Protein AF-A0A918F9S7-F1 (afdb_monomer)

pLDDT: mean 71.69, std 27.49, range [27.42, 98.56]

Structure (mmCIF, N/CA/C/O backbone):
data_AF-A0A918F9S7-F1
#
_entry.id   AF-A0A918F9S7-F1
#
loop_
_atom_site.group_PDB
_atom_site.id
_atom_site.type_symbol
_atom_site.label_atom_id
_atom_site.label_alt_id
_atom_site.label_comp_id
_atom_site.label_asym_id
_atom_site.label_entity_id
_atom_site.label_seq_id
_atom_site.pdbx_PDB_ins_code
_atom_site.Cartn_x
_atom_site.Cartn_y
_atom_site.Cartn_z
_atom_site.occupancy
_atom_site.B_iso_or_equiv
_atom_site.auth_seq_id
_atom_site.auth_comp_id
_atom_site.auth_asym_id
_atom_site.auth_atom_id
_atom_site.pdbx_PDB_model_num
ATOM 1 N N . MET A 1 1 ? -53.549 -1.165 -65.042 1.00 34.22 1 MET A N 1
ATOM 2 C CA . MET A 1 1 ? -53.007 -1.848 -63.846 1.00 34.22 1 MET A CA 1
ATOM 3 C C . MET A 1 1 ? -53.160 -0.877 -62.696 1.00 34.22 1 MET A C 1
ATOM 5 O O . MET A 1 1 ? -52.632 0.219 -62.792 1.00 34.22 1 MET A O 1
ATOM 9 N N . ILE A 1 2 ? -54.063 -1.187 -61.768 1.00 33.41 2 ILE A N 1
ATOM 10 C CA . ILE A 1 2 ? -54.880 -0.185 -61.070 1.00 33.41 2 ILE A CA 1
ATOM 11 C C . ILE A 1 2 ? -54.232 0.262 -59.752 1.00 33.41 2 ILE A C 1
ATOM 13 O O . ILE A 1 2 ? -53.939 -0.548 -58.878 1.00 33.41 2 ILE A O 1
ATOM 17 N N . THR A 1 3 ? -54.044 1.575 -59.672 1.00 50.97 3 THR A N 1
ATOM 18 C CA . THR A 1 3 ? -53.663 2.449 -58.556 1.00 50.97 3 THR A CA 1
ATOM 19 C C . THR A 1 3 ? -54.900 2.878 -57.751 1.00 50.97 3 THR A C 1
ATOM 21 O O . THR A 1 3 ? -55.947 3.059 -58.363 1.00 50.97 3 THR A O 1
ATOM 24 N N . ALA A 1 4 ? -54.775 3.135 -56.441 1.00 40.09 4 ALA A N 1
ATOM 25 C CA . ALA A 1 4 ? -55.581 4.088 -55.633 1.00 40.09 4 ALA A CA 1
ATOM 26 C C . ALA A 1 4 ? -55.118 3.963 -54.159 1.00 40.09 4 ALA A C 1
ATOM 28 O O . ALA A 1 4 ? -55.023 2.842 -53.677 1.00 40.09 4 ALA A O 1
ATOM 29 N N . HIS A 1 5 ? -54.665 4.955 -53.385 1.00 42.25 5 HIS A N 1
ATOM 30 C CA . HIS A 1 5 ? -54.977 6.380 -53.199 1.00 42.25 5 HIS A CA 1
ATOM 31 C C . HIS A 1 5 ? -56.299 6.674 -52.464 1.00 42.25 5 HIS A C 1
ATOM 33 O O . HIS A 1 5 ? -57.353 6.180 -52.851 1.00 42.25 5 HIS A O 1
ATOM 39 N N . SER A 1 6 ? -56.169 7.578 -51.481 1.00 41.59 6 SER A N 1
ATOM 40 C CA . SER A 1 6 ? -57.164 8.545 -50.984 1.00 41.59 6 SER A CA 1
ATOM 41 C C . SER A 1 6 ? -57.953 8.221 -49.706 1.00 41.59 6 SER A C 1
ATOM 43 O O . SER A 1 6 ? -58.528 7.150 -49.550 1.00 41.59 6 SER A O 1
ATOM 45 N N . GLY A 1 7 ? -57.969 9.221 -48.805 1.00 36.16 7 GLY A N 1
ATOM 46 C CA . GLY A 1 7 ? -58.921 9.378 -47.692 1.00 36.16 7 GLY A CA 1
ATOM 47 C C . GLY A 1 7 ? -60.347 9.678 -48.180 1.00 36.16 7 GLY A C 1
ATOM 48 O O . GLY A 1 7 ? -60.606 9.513 -49.375 1.00 36.16 7 GLY A O 1
ATOM 49 N N . PRO A 1 8 ? -61.273 10.120 -47.302 1.00 59.41 8 PRO A N 1
ATOM 50 C CA . PRO A 1 8 ? -61.505 11.573 -47.172 1.00 59.41 8 PRO A CA 1
ATOM 51 C C . PRO A 1 8 ? -62.131 12.065 -45.831 1.00 59.41 8 PRO A C 1
ATOM 53 O O . PRO A 1 8 ? -62.398 11.285 -44.923 1.00 59.41 8 PRO A O 1
ATOM 56 N N . GLU A 1 9 ? -62.374 13.390 -45.806 1.00 37.44 9 GLU A N 1
ATOM 57 C CA . GLU A 1 9 ? -63.531 14.124 -45.221 1.00 37.44 9 GLU A CA 1
ATOM 58 C C . GLU A 1 9 ? -63.690 14.202 -43.692 1.00 37.44 9 GLU A C 1
ATOM 60 O O . GLU A 1 9 ? -63.894 13.211 -43.006 1.00 37.44 9 GLU A O 1
ATOM 65 N N . GLN A 1 10 ? -63.483 15.369 -43.061 1.00 43.34 10 GLN A N 1
ATOM 66 C CA . GLN A 1 10 ? -64.349 16.573 -43.000 1.00 43.34 10 GLN A CA 1
ATOM 67 C C . GLN A 1 10 ? -65.775 16.334 -42.475 1.00 43.34 10 GLN A C 1
ATOM 69 O O . GLN A 1 10 ? -66.580 15.703 -43.145 1.00 43.34 10 GLN A O 1
ATOM 74 N N . ALA A 1 11 ? -66.121 17.006 -41.366 1.00 39.03 11 ALA A N 1
ATOM 75 C CA . ALA A 1 11 ? -67.424 17.658 -41.203 1.00 39.03 11 ALA A CA 1
ATOM 76 C C . ALA A 1 11 ? -67.414 18.718 -40.079 1.00 39.03 11 ALA A C 1
ATOM 78 O O . ALA A 1 11 ? -67.143 18.416 -38.922 1.00 39.03 11 ALA A O 1
ATOM 79 N N . ASN A 1 12 ? -67.795 19.933 -40.482 1.00 42.06 12 ASN A N 1
ATOM 80 C CA . ASN A 1 12 ? -68.585 20.953 -39.783 1.00 42.06 12 ASN A CA 1
ATOM 81 C C . ASN A 1 12 ? -68.116 21.600 -38.471 1.00 42.06 12 ASN A C 1
ATOM 83 O O . ASN A 1 12 ? -68.120 21.015 -37.393 1.00 42.06 12 ASN A O 1
ATOM 87 N N . GLY A 1 13 ? -67.913 22.919 -38.572 1.00 37.31 13 GLY A N 1
ATOM 88 C CA . GLY A 1 13 ? -68.094 23.854 -37.467 1.00 37.31 13 GLY A CA 1
ATOM 89 C C . GLY A 1 13 ? -69.548 24.312 -37.303 1.00 37.31 13 GLY A C 1
ATOM 90 O O . GLY A 1 13 ? -70.385 24.053 -38.164 1.00 37.31 13 GLY A O 1
ATOM 91 N N . THR A 1 14 ? -69.823 25.008 -36.195 1.00 37.34 14 THR A N 1
ATOM 92 C CA . THR A 1 14 ? -70.600 26.266 -36.045 1.00 37.34 14 THR A CA 1
ATOM 93 C C . THR A 1 14 ? -71.104 26.429 -34.601 1.00 37.34 14 THR A C 1
ATOM 95 O O . THR A 1 14 ? -71.522 25.462 -33.974 1.00 37.34 14 THR A O 1
ATOM 98 N N . GLY A 1 15 ? -71.075 27.672 -34.096 1.00 35.06 15 GLY A N 1
ATOM 99 C CA . GLY A 1 15 ? -71.672 28.120 -32.824 1.00 35.06 15 GLY A CA 1
ATOM 100 C C . GLY A 1 15 ? -70.658 28.870 -31.936 1.00 35.06 15 GLY A C 1
ATOM 101 O O . GLY A 1 15 ? -69.858 28.210 -31.289 1.00 35.06 15 GLY A O 1
ATOM 102 N N . THR A 1 16 ? -70.496 30.208 -31.931 1.00 35.94 16 THR A N 1
ATOM 103 C CA . THR A 1 16 ? -71.470 31.286 -31.592 1.00 35.94 16 THR A CA 1
ATOM 104 C C . THR A 1 16 ? -71.997 31.025 -30.162 1.00 35.94 16 THR A C 1
ATOM 106 O O . THR A 1 16 ? -72.649 30.013 -29.976 1.00 35.94 16 THR A O 1
ATOM 109 N N . THR A 1 17 ? -71.813 31.795 -29.075 1.00 36.91 17 THR A N 1
ATOM 110 C CA . THR A 1 17 ? -71.556 33.229 -28.856 1.00 36.91 17 THR A CA 1
ATOM 111 C C . THR A 1 17 ? -71.579 33.516 -27.332 1.00 36.91 17 THR A C 1
ATOM 113 O O . THR A 1 17 ? -72.338 32.873 -26.622 1.00 36.91 17 THR A O 1
ATOM 116 N N . ILE A 1 18 ? -70.804 34.518 -26.878 1.00 37.44 18 ILE A N 1
ATOM 117 C CA . ILE A 1 18 ? -70.950 35.367 -25.659 1.00 37.44 18 ILE A CA 1
ATOM 118 C C . ILE A 1 18 ? -70.954 34.709 -24.261 1.00 37.44 18 ILE A C 1
ATOM 120 O O . ILE A 1 18 ? -71.817 33.917 -23.911 1.00 37.44 18 ILE A O 1
ATOM 124 N N . GLY A 1 19 ? -70.083 35.221 -23.380 1.00 32.53 19 GLY A N 1
ATOM 125 C CA . GLY A 1 19 ? -70.219 35.051 -21.929 1.00 32.53 19 GLY A CA 1
ATOM 126 C C . GLY A 1 19 ? -69.068 35.665 -21.137 1.00 32.53 19 GLY A C 1
ATOM 127 O O . GLY A 1 19 ? -68.056 35.023 -20.894 1.00 32.53 19 GLY A O 1
ATOM 128 N N . ARG A 1 20 ? -69.218 36.937 -20.773 1.00 33.91 20 ARG A N 1
ATOM 129 C CA . ARG A 1 20 ? -68.276 37.767 -20.015 1.00 33.91 20 ARG A CA 1
ATOM 130 C C . ARG A 1 20 ? -68.227 37.348 -18.534 1.00 33.91 20 ARG A C 1
ATOM 132 O O . ARG A 1 20 ? -69.272 37.249 -17.912 1.00 33.91 20 ARG A O 1
ATOM 139 N N . ALA A 1 21 ? -66.996 37.175 -18.044 1.00 39.12 21 ALA A N 1
ATOM 140 C CA . ALA A 1 21 ? -66.461 37.374 -16.689 1.00 39.12 21 ALA A CA 1
ATOM 141 C C . ALA A 1 21 ? -67.342 37.061 -15.460 1.00 39.12 21 ALA A C 1
ATOM 143 O O . ALA A 1 21 ? -68.231 37.840 -15.145 1.00 39.12 21 ALA A O 1
ATOM 144 N N . ASP A 1 22 ? -66.940 36.048 -14.677 1.00 35.94 22 ASP A N 1
ATOM 145 C CA . ASP A 1 22 ? -66.701 36.217 -13.234 1.00 35.94 22 ASP A CA 1
ATOM 146 C C . ASP A 1 22 ? -65.911 35.040 -12.606 1.00 35.94 22 ASP A C 1
ATOM 148 O O . ASP A 1 22 ? -66.205 33.873 -12.845 1.00 35.94 22 ASP A O 1
ATOM 152 N N . SER A 1 23 ? -64.915 35.384 -11.780 1.00 41.75 23 SER A N 1
ATOM 153 C CA . SER A 1 23 ? -64.359 34.628 -10.636 1.00 41.75 23 SER A CA 1
ATOM 154 C C . SER A 1 23 ? -63.836 33.171 -10.772 1.00 41.75 23 SER A C 1
ATOM 156 O O . SER A 1 23 ? -64.548 32.202 -10.534 1.00 41.75 23 SER A O 1
ATOM 158 N N . LEU A 1 24 ? -62.506 33.033 -10.900 1.00 39.19 24 LEU A N 1
ATOM 159 C CA . LEU A 1 24 ? -61.664 31.917 -10.402 1.00 39.19 24 LEU A CA 1
ATOM 160 C C . LEU A 1 24 ? -60.412 32.588 -9.800 1.00 39.19 24 LEU A C 1
ATOM 162 O O . LEU A 1 24 ? -59.637 33.186 -10.534 1.00 39.19 24 LEU A O 1
ATOM 166 N N . LYS A 1 25 ? -60.206 32.755 -8.489 1.00 38.94 25 LYS A N 1
ATOM 167 C CA . LYS A 1 25 ? -60.097 31.800 -7.372 1.00 38.94 25 LYS A CA 1
ATOM 168 C C . LYS A 1 25 ? -59.175 30.602 -7.651 1.00 38.94 25 LYS A C 1
ATOM 170 O O . LYS A 1 25 ? -59.638 29.500 -7.893 1.00 38.94 25 LYS A O 1
ATOM 175 N N . GLY A 1 26 ? -57.872 30.859 -7.497 1.00 37.59 26 GLY A N 1
ATOM 176 C CA . GLY A 1 26 ? -56.955 30.023 -6.712 1.00 37.59 26 GLY A CA 1
ATOM 177 C C . GLY A 1 26 ? -56.338 28.793 -7.380 1.00 37.59 26 GLY A C 1
ATOM 178 O O . GLY A 1 26 ? -56.931 27.724 -7.344 1.00 37.59 26 GLY A O 1
ATOM 179 N N . ALA A 1 27 ? -55.089 28.928 -7.838 1.00 38.62 27 ALA A N 1
ATOM 180 C CA . ALA A 1 27 ? -54.069 27.870 -7.813 1.00 38.62 27 ALA A CA 1
ATOM 181 C C . ALA A 1 27 ? -52.676 28.474 -8.087 1.00 38.62 27 ALA A C 1
ATOM 183 O O . ALA A 1 27 ? -52.059 28.225 -9.118 1.00 38.62 27 ALA A O 1
ATOM 184 N N . ALA A 1 28 ? -52.201 29.308 -7.163 1.00 44.09 28 ALA A N 1
ATOM 185 C CA . ALA A 1 28 ? -50.785 29.626 -7.014 1.00 44.09 28 ALA A CA 1
ATOM 186 C C . ALA A 1 28 ? -50.319 29.065 -5.661 1.00 44.09 28 ALA A C 1
ATOM 188 O O . ALA A 1 28 ? -51.119 28.949 -4.734 1.00 44.09 28 ALA A O 1
ATOM 189 N N . ASP A 1 29 ? -49.035 28.725 -5.591 1.00 46.22 29 ASP A N 1
ATOM 190 C CA . ASP A 1 29 ? -48.276 28.329 -4.401 1.00 46.22 29 ASP A CA 1
ATOM 191 C C . ASP A 1 29 ? -48.473 26.921 -3.829 1.00 46.22 29 ASP A C 1
ATOM 193 O O . ASP A 1 29 ? -49.104 26.710 -2.796 1.00 46.22 29 ASP A O 1
ATOM 197 N N . LYS A 1 30 ? -47.751 25.968 -4.439 1.00 41.41 30 LYS A N 1
ATOM 198 C CA . LYS A 1 30 ? -46.957 24.956 -3.710 1.00 41.41 30 LYS A CA 1
ATOM 199 C C . LYS A 1 30 ? -45.647 24.632 -4.450 1.00 41.41 30 LYS A C 1
ATOM 201 O O . LYS A 1 30 ? -45.350 23.474 -4.724 1.00 41.41 30 LYS A O 1
ATOM 206 N N . ALA A 1 31 ? -44.836 25.645 -4.755 1.00 46.25 31 ALA A N 1
ATOM 207 C CA . ALA A 1 31 ? -43.394 25.442 -4.899 1.00 46.25 31 ALA A CA 1
ATOM 208 C C . ALA A 1 31 ? -42.796 25.662 -3.507 1.00 46.25 31 ALA A C 1
ATOM 210 O O . ALA A 1 31 ? -42.514 26.782 -3.099 1.00 46.25 31 ALA A O 1
ATOM 211 N N . GLY A 1 32 ? -42.750 24.589 -2.717 1.00 37.62 32 GLY A N 1
ATOM 212 C CA . GLY A 1 32 ? -42.187 24.637 -1.378 1.00 37.62 32 GLY A CA 1
ATOM 213 C C . GLY A 1 32 ? -40.713 25.008 -1.458 1.00 37.62 32 GLY A C 1
ATOM 214 O O . GLY A 1 32 ? -39.903 24.196 -1.899 1.00 37.62 32 GLY A O 1
ATOM 215 N N . THR A 1 33 ? -40.391 26.217 -1.006 1.00 42.78 33 THR A N 1
ATOM 216 C CA . THR A 1 33 ? -39.051 26.697 -0.666 1.00 42.78 33 THR A CA 1
ATOM 217 C C . THR A 1 33 ? -38.495 25.821 0.457 1.00 42.78 33 THR A C 1
ATOM 219 O O . THR A 1 33 ? -38.537 26.161 1.639 1.00 42.78 33 THR A O 1
ATOM 222 N N . LYS A 1 34 ? -38.043 24.618 0.102 1.00 42.72 34 LYS A N 1
ATOM 223 C CA . LYS A 1 34 ? -37.155 23.826 0.943 1.00 42.72 34 LYS A CA 1
ATOM 224 C C . LYS A 1 34 ? -35.843 24.594 0.924 1.00 42.72 34 LYS A C 1
ATOM 226 O O . LYS A 1 34 ? -35.259 24.725 -0.141 1.00 42.72 34 LYS A O 1
ATOM 231 N N . ALA A 1 35 ? -35.473 25.172 2.064 1.00 44.97 35 ALA A N 1
ATOM 232 C CA . ALA A 1 35 ? -34.216 25.885 2.237 1.00 44.97 35 ALA A CA 1
ATOM 233 C C . ALA A 1 35 ? -33.088 25.100 1.552 1.00 44.97 35 ALA A C 1
ATOM 235 O O . ALA A 1 35 ? -32.870 23.937 1.900 1.00 44.97 35 ALA A O 1
ATOM 236 N N . ASP A 1 36 ? -32.473 25.724 0.543 1.00 53.00 36 ASP A N 1
ATOM 237 C CA . ASP A 1 36 ? -31.339 25.202 -0.209 1.00 53.00 36 ASP A CA 1
ATOM 238 C C . ASP A 1 36 ? -30.238 24.841 0.785 1.00 53.00 36 ASP A C 1
ATOM 240 O O . ASP A 1 36 ? -29.487 25.692 1.262 1.00 53.00 36 ASP A O 1
ATOM 244 N N . SER A 1 37 ? -30.167 23.567 1.158 1.00 59.00 37 SER A N 1
ATOM 245 C CA . SER A 1 37 ? -28.967 23.033 1.770 1.00 59.00 37 SER A CA 1
ATOM 246 C C . SER A 1 37 ? -27.889 23.107 0.702 1.00 59.00 37 SER A C 1
ATOM 248 O O . SER A 1 37 ? -27.927 22.358 -0.272 1.00 59.00 37 SER A O 1
ATOM 250 N N . GLU A 1 38 ? -26.976 24.059 0.870 1.00 77.94 38 GLU A N 1
ATOM 251 C CA . GLU A 1 38 ? -25.811 24.269 0.020 1.00 77.94 38 GLU A CA 1
ATOM 252 C C . GLU A 1 38 ? -24.975 22.980 -0.001 1.00 77.94 38 GLU A C 1
ATOM 254 O O . GLU A 1 38 ? -24.192 22.678 0.901 1.00 77.94 38 GLU A O 1
ATOM 259 N N . HIS A 1 39 ? -25.236 22.130 -0.993 1.00 90.69 39 HIS A N 1
ATOM 260 C CA . HIS A 1 39 ? -24.582 20.838 -1.124 1.00 90.69 39 HIS A CA 1
ATOM 261 C C . HIS A 1 39 ? -23.216 21.038 -1.776 1.00 90.69 39 HIS A C 1
ATOM 263 O O . HIS A 1 39 ? -23.109 21.111 -2.997 1.00 90.69 39 HIS A O 1
ATOM 269 N N . VAL A 1 40 ? -22.167 21.082 -0.956 1.00 96.50 40 VAL A N 1
ATOM 270 C CA . VAL A 1 40 ? -20.782 21.118 -1.439 1.00 96.50 40 VAL A CA 1
ATOM 271 C C . VAL A 1 40 ? -20.360 19.719 -1.891 1.00 96.50 40 VAL A C 1
ATOM 273 O O . VAL A 1 40 ? -20.312 18.768 -1.105 1.00 96.50 40 VAL A O 1
ATOM 276 N N . LEU A 1 41 ? -20.041 19.577 -3.175 1.00 97.31 41 LEU A N 1
ATOM 277 C CA . LEU A 1 41 ? -19.630 18.322 -3.797 1.00 97.31 41 LEU A CA 1
ATOM 278 C C . LEU A 1 41 ? -18.109 18.263 -3.893 1.00 97.31 41 LEU A C 1
ATOM 280 O O . LEU A 1 41 ? -17.478 19.142 -4.466 1.00 97.31 41 LEU A O 1
ATOM 284 N N . ARG A 1 42 ? -17.507 17.186 -3.388 1.00 97.19 42 ARG A N 1
ATOM 285 C CA . ARG A 1 42 ? -16.051 17.003 -3.410 1.00 97.19 42 ARG A CA 1
ATOM 286 C C . ARG A 1 42 ? -15.616 16.061 -4.533 1.00 97.19 42 ARG A C 1
ATOM 288 O O . ARG A 1 42 ? -16.137 14.948 -4.642 1.00 97.19 42 ARG A O 1
ATOM 295 N N . TYR A 1 43 ? -14.615 16.461 -5.314 1.00 97.88 43 TYR A N 1
ATOM 296 C CA . TYR A 1 43 ? -13.995 15.639 -6.358 1.00 97.88 43 TYR A CA 1
ATOM 297 C C . TYR A 1 43 ? -12.467 15.668 -6.263 1.00 97.88 43 TYR A C 1
ATOM 299 O O . TYR A 1 43 ? -11.877 16.732 -6.117 1.00 97.88 43 TYR A O 1
ATOM 307 N N . ILE A 1 44 ? -11.820 14.501 -6.352 1.00 97.12 44 ILE A N 1
ATOM 308 C CA . ILE A 1 44 ? -10.354 14.378 -6.320 1.00 97.12 44 ILE A CA 1
ATOM 309 C C . ILE A 1 44 ? -9.836 14.261 -7.754 1.00 97.12 44 ILE A C 1
ATOM 311 O O . ILE A 1 44 ? -10.243 13.364 -8.494 1.00 97.12 44 ILE A O 1
ATOM 315 N N . ILE A 1 45 ? -8.916 15.143 -8.134 1.00 97.50 45 ILE A N 1
ATOM 316 C CA . ILE A 1 45 ? -8.323 15.184 -9.469 1.00 97.50 45 ILE A CA 1
ATOM 317 C C . ILE A 1 45 ? -7.369 14.001 -9.653 1.00 97.50 45 ILE A C 1
ATOM 319 O O . ILE A 1 45 ? -6.440 13.786 -8.874 1.00 97.50 45 ILE A O 1
ATOM 323 N N . THR A 1 46 ? -7.574 13.241 -10.728 1.00 97.50 46 THR A N 1
ATOM 324 C CA . THR A 1 46 ? -6.706 12.119 -11.115 1.00 97.50 46 THR A CA 1
ATOM 325 C C . THR A 1 46 ? -5.819 12.490 -12.304 1.00 97.50 46 THR A C 1
ATOM 327 O O . THR A 1 46 ? -6.023 13.509 -12.962 1.00 97.50 46 THR A O 1
ATOM 330 N N . ARG A 1 47 ? -4.822 11.653 -12.617 1.00 97.06 47 ARG A N 1
ATOM 331 C CA . ARG A 1 47 ? -3.922 11.892 -13.758 1.00 97.06 47 ARG A CA 1
ATOM 332 C C . ARG A 1 47 ? -4.662 11.991 -15.110 1.00 97.06 47 ARG A C 1
ATOM 334 O O . ARG A 1 47 ? -4.383 12.957 -15.816 1.00 97.06 47 ARG A O 1
ATOM 341 N N . PRO A 1 48 ? -5.617 11.098 -15.452 1.00 96.62 48 PRO A N 1
ATOM 342 C CA . PRO A 1 48 ? -6.420 11.243 -16.670 1.00 96.62 48 PRO A CA 1
ATOM 343 C C . PRO A 1 48 ? -7.206 12.556 -16.741 1.00 96.62 48 PRO A C 1
ATOM 345 O O . PRO A 1 48 ? -7.373 13.110 -17.824 1.00 96.62 48 PRO A O 1
ATOM 348 N N . CYS A 1 49 ? -7.655 13.090 -15.596 1.00 97.19 49 CYS A N 1
ATOM 349 C CA . CYS A 1 49 ? -8.372 14.364 -15.574 1.00 97.19 49 CYS A CA 1
ATOM 350 C C . CYS A 1 49 ? -7.501 15.510 -16.088 1.00 97.19 49 CYS A C 1
ATOM 352 O O . CYS A 1 49 ? -7.933 16.278 -16.943 1.00 97.19 49 CYS A O 1
ATOM 354 N N . LEU A 1 50 ? -6.256 15.583 -15.611 1.00 97.25 50 LEU A N 1
ATOM 355 C CA . LEU A 1 50 ? -5.309 16.625 -16.007 1.00 97.25 50 LEU A CA 1
ATOM 356 C C . LEU A 1 50 ? -4.858 16.487 -17.462 1.00 97.25 50 LEU A C 1
ATOM 358 O O . LEU A 1 50 ? -4.759 17.493 -18.156 1.00 97.25 50 LEU A O 1
ATOM 362 N N . SER A 1 51 ? -4.590 15.262 -17.929 1.00 96.06 51 SER A N 1
ATOM 363 C CA . SER A 1 51 ? -4.097 15.041 -19.295 1.00 96.06 51 SER A CA 1
ATOM 364 C C . SER A 1 51 ? -5.161 15.278 -20.362 1.00 96.06 51 SER A C 1
ATOM 366 O O . SER A 1 51 ? -4.839 15.756 -21.444 1.00 96.06 51 SER A O 1
ATOM 368 N N . GLU A 1 52 ? -6.418 14.939 -20.072 1.00 97.25 52 GLU A N 1
ATOM 369 C CA . GLU A 1 52 ? -7.523 15.043 -21.033 1.00 97.25 52 GLU A CA 1
ATOM 370 C C . GLU A 1 52 ? -8.371 16.309 -20.822 1.00 97.25 52 GLU A C 1
ATOM 372 O O . GLU A 1 52 ? -9.240 16.608 -21.636 1.00 97.25 52 GLU A O 1
ATOM 377 N N . GLY A 1 53 ? -8.141 17.066 -19.741 1.00 97.56 53 GLY A N 1
ATOM 378 C CA . GLY A 1 53 ? -8.942 18.248 -19.406 1.00 97.56 53 GLY A CA 1
ATOM 379 C C . GLY A 1 53 ? -10.414 17.913 -19.146 1.00 97.56 53 GLY A C 1
ATOM 380 O O . GLY A 1 53 ? -11.301 18.692 -19.510 1.00 97.56 53 GLY A O 1
ATOM 381 N N . GLN A 1 54 ? -10.674 16.740 -18.562 1.00 98.00 54 GLN A N 1
ATOM 382 C CA . GLN A 1 54 ? -12.020 16.220 -18.322 1.00 98.00 54 GLN A CA 1
ATOM 383 C C . GLN A 1 54 ? -12.200 15.728 -16.880 1.00 98.00 54 GLN A C 1
ATOM 385 O O . GLN A 1 54 ? -11.261 15.278 -16.228 1.00 98.00 54 GLN A O 1
ATOM 390 N N . LEU A 1 55 ? -13.439 15.718 -16.410 1.00 97.88 55 LEU A N 1
ATOM 391 C CA . LEU A 1 55 ? -13.852 15.133 -15.140 1.00 97.88 55 LEU A CA 1
ATOM 392 C C . LEU A 1 55 ? -14.768 13.935 -15.400 1.00 97.88 55 LEU A C 1
ATOM 394 O O . LEU A 1 55 ? -15.644 13.987 -16.260 1.00 97.88 55 LEU A O 1
ATOM 398 N N . HIS A 1 56 ? -14.583 12.842 -14.657 1.00 97.69 56 HIS A N 1
ATOM 399 C CA . HIS A 1 56 ? -15.475 11.682 -14.742 1.00 97.69 56 HIS A CA 1
ATOM 400 C C . HIS A 1 56 ? -16.643 11.833 -13.757 1.00 97.69 56 HIS A C 1
ATOM 402 O O . HIS A 1 56 ? -16.426 11.970 -12.551 1.00 97.69 56 HIS A O 1
ATOM 408 N N . LEU A 1 57 ? -17.879 11.784 -14.256 1.00 97.12 57 LEU A N 1
ATOM 409 C CA . LEU A 1 57 ? -19.105 11.952 -13.474 1.00 97.12 57 LEU A CA 1
ATOM 410 C C . LEU A 1 57 ? -19.417 10.683 -12.675 1.00 97.12 57 LEU A C 1
ATOM 412 O O . LEU A 1 57 ? -20.138 9.778 -13.114 1.00 97.12 57 LEU A O 1
ATOM 416 N N . LEU A 1 58 ? -18.865 10.633 -11.463 1.00 96.50 58 LEU A N 1
ATOM 417 C CA . LEU A 1 58 ? -19.126 9.581 -10.484 1.00 96.50 58 LEU A CA 1
ATOM 418 C C . LEU A 1 58 ? -20.618 9.521 -10.122 1.00 96.50 58 LEU A C 1
ATOM 420 O O . LEU A 1 58 ? -21.339 10.514 -10.210 1.00 96.50 58 LEU A O 1
ATOM 424 N N . LYS A 1 59 ? -21.086 8.349 -9.673 1.00 96.31 59 LYS A N 1
ATOM 425 C CA . LYS A 1 59 ? -22.512 8.080 -9.399 1.00 96.31 59 LYS A CA 1
ATOM 426 C C . LYS A 1 59 ? -23.157 9.108 -8.459 1.00 96.31 59 LYS A C 1
ATOM 428 O O . LYS A 1 59 ? -24.331 9.413 -8.619 1.00 96.31 59 LYS A O 1
ATOM 433 N N . TYR A 1 60 ? -22.394 9.646 -7.507 1.00 95.50 60 TYR A N 1
ATOM 434 C CA . TYR A 1 60 ? -22.885 10.648 -6.561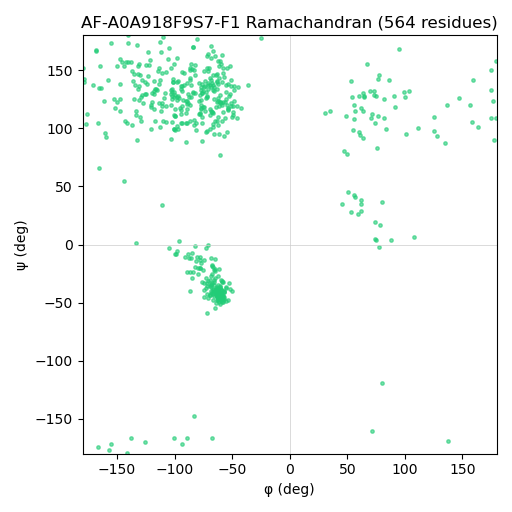 1.00 95.50 60 TYR A CA 1
ATOM 435 C C . TYR A 1 60 ? -22.934 12.074 -7.134 1.00 95.50 60 TYR A C 1
ATOM 437 O O . TYR A 1 60 ? -23.668 12.890 -6.600 1.00 95.50 60 TYR A O 1
ATOM 445 N N . LEU A 1 61 ? -22.191 12.382 -8.205 1.00 96.44 61 LEU A N 1
ATOM 446 C CA . LEU A 1 61 ? -22.218 13.695 -8.868 1.00 96.44 61 LEU A CA 1
ATOM 447 C C . LEU A 1 61 ? -23.344 13.800 -9.897 1.00 96.44 61 LEU A C 1
ATOM 449 O O . LEU A 1 61 ? -23.867 14.879 -10.138 1.00 96.44 61 LEU A O 1
ATOM 453 N N . GLN A 1 62 ? -23.736 12.672 -10.485 1.00 96.06 62 GLN A N 1
ATOM 454 C CA . GLN A 1 62 ? -24.739 12.600 -11.548 1.00 96.06 62 GLN A CA 1
ATOM 455 C C . GLN A 1 62 ? -26.065 13.333 -11.259 1.00 96.06 62 GLN A C 1
ATOM 457 O O . GLN A 1 62 ? -26.572 13.969 -12.180 1.00 96.06 62 GLN A O 1
ATOM 462 N N . PRO A 1 63 ? -26.648 13.302 -10.047 1.00 96.50 63 PRO A N 1
ATOM 463 C CA . PRO A 1 63 ? -27.899 14.017 -9.775 1.00 96.50 63 PRO A CA 1
ATOM 464 C C . PRO A 1 63 ? -27.780 15.547 -9.814 1.00 96.50 63 PRO A C 1
ATOM 466 O O . PRO A 1 63 ? -28.797 16.222 -9.895 1.00 96.50 63 PRO A O 1
ATOM 469 N N . TYR A 1 64 ? -26.559 16.084 -9.727 1.00 96.12 64 TYR A N 1
ATOM 470 C CA . TYR A 1 64 ? -26.307 17.520 -9.600 1.00 96.12 64 TYR A CA 1
ATOM 471 C C . TYR A 1 64 ? -25.945 18.196 -10.919 1.00 96.12 64 TYR A C 1
ATOM 473 O O . TYR A 1 64 ? -25.843 19.417 -10.947 1.00 96.12 64 TYR A O 1
ATOM 481 N N . PHE A 1 65 ? -25.737 17.426 -11.989 1.00 96.94 65 PHE A N 1
ATOM 482 C CA . PHE A 1 65 ? -25.453 17.927 -13.333 1.00 96.94 65 PHE A CA 1
ATOM 483 C C . PHE A 1 65 ? -26.635 17.650 -14.266 1.00 96.94 65 PHE A C 1
ATOM 485 O O . PHE A 1 65 ? -27.293 16.618 -14.090 1.00 96.94 65 PHE A O 1
ATOM 492 N N . PRO A 1 66 ? -26.892 18.526 -15.258 1.00 96.62 66 PRO A N 1
ATOM 493 C CA . PRO A 1 66 ? -27.901 18.270 -16.281 1.00 96.62 66 PRO A CA 1
ATOM 494 C C . PRO A 1 66 ? -27.586 16.984 -17.056 1.00 96.62 66 PRO A C 1
ATOM 496 O O . PRO A 1 66 ? -26.465 16.472 -17.005 1.00 96.62 66 PRO A O 1
ATOM 499 N N . ASP A 1 67 ? -28.583 16.456 -17.768 1.00 93.88 67 ASP A N 1
ATOM 500 C CA . ASP A 1 67 ? -28.397 15.240 -18.558 1.00 93.88 67 ASP A CA 1
ATOM 501 C C . ASP A 1 67 ? -27.392 15.471 -19.691 1.00 93.88 67 ASP A C 1
ATOM 503 O O . ASP A 1 67 ? -26.372 14.814 -19.714 1.00 93.88 67 ASP A O 1
ATOM 507 N N . ASP A 1 68 ? -27.557 16.459 -20.558 1.00 96.12 68 ASP A N 1
ATOM 508 C CA . ASP A 1 68 ? -26.502 16.849 -21.502 1.00 96.12 68 ASP A CA 1
ATOM 509 C C . ASP A 1 68 ? -26.539 18.370 -21.687 1.00 96.12 68 ASP A C 1
ATOM 511 O O . ASP A 1 68 ? -27.582 19.003 -21.498 1.00 96.12 68 ASP A O 1
ATOM 515 N N . GLY A 1 69 ? -25.406 18.976 -22.044 1.00 96.44 69 GLY A N 1
ATOM 516 C CA . GLY A 1 69 ? -25.340 20.405 -22.365 1.00 96.44 69 GLY A CA 1
ATOM 517 C C . GLY A 1 69 ? -24.133 21.129 -21.782 1.00 96.44 69 GLY A C 1
ATOM 518 O O . GLY A 1 69 ? -23.183 20.516 -21.305 1.00 96.44 69 GLY A O 1
ATOM 519 N N . THR A 1 70 ? -24.156 22.458 -21.851 1.00 97.94 70 THR A N 1
ATOM 520 C CA . THR A 1 70 ? -23.065 23.311 -21.363 1.00 97.94 70 THR A CA 1
ATOM 521 C C . THR A 1 70 ? -23.332 23.756 -19.930 1.00 97.94 70 THR A C 1
ATOM 523 O O . THR A 1 70 ? -24.442 24.162 -19.587 1.00 97.94 70 THR A O 1
ATOM 526 N N . VAL A 1 71 ? -22.293 23.696 -19.105 1.00 98.31 71 VAL A N 1
ATOM 527 C CA . VAL A 1 71 ? -22.268 24.214 -17.736 1.00 98.31 71 VAL A CA 1
ATOM 528 C C . VAL A 1 71 ? -21.146 25.239 -17.604 1.00 98.31 71 VAL A C 1
ATOM 530 O O . VAL A 1 71 ? -20.147 25.176 -18.330 1.00 98.31 71 VAL A O 1
ATOM 533 N N . THR A 1 72 ? -21.293 26.161 -16.659 1.00 98.44 72 THR A N 1
ATOM 534 C CA . THR A 1 72 ? -20.287 27.192 -16.377 1.00 98.44 72 THR A CA 1
ATOM 535 C C . THR A 1 72 ? -19.772 27.027 -14.956 1.00 98.44 72 THR A C 1
ATOM 537 O O . THR A 1 72 ? -20.557 26.959 -14.017 1.00 98.44 72 THR A O 1
ATOM 540 N N . PHE A 1 73 ? -18.456 26.987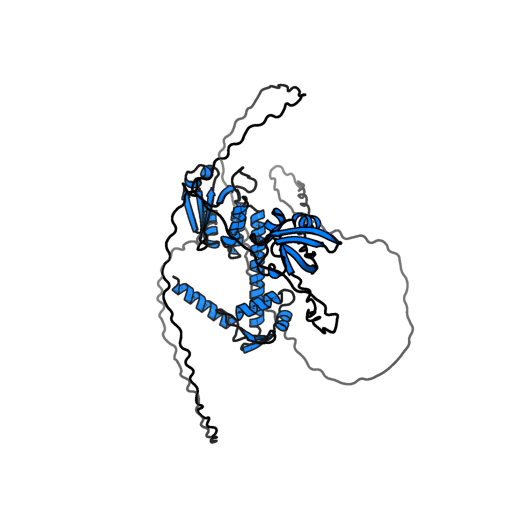 -14.792 1.00 98.44 73 PHE A N 1
ATOM 541 C CA . PHE A 1 73 ? -17.786 27.011 -13.498 1.00 98.44 73 PHE A CA 1
ATOM 542 C C . PHE A 1 73 ? -17.289 28.423 -13.225 1.00 98.44 73 PHE A C 1
ATOM 544 O O . PHE A 1 73 ? -16.621 29.004 -14.078 1.00 98.44 73 PHE A O 1
ATOM 551 N N . GLN A 1 74 ? -17.614 28.967 -12.060 1.00 98.25 74 GLN A N 1
ATOM 552 C CA . GLN A 1 74 ? -17.136 30.263 -11.601 1.00 98.25 74 GLN A CA 1
ATOM 553 C C . GLN A 1 74 ? -16.187 30.051 -10.426 1.00 98.25 74 GLN A C 1
ATOM 555 O O . GLN A 1 74 ? -16.563 29.428 -9.436 1.00 98.25 74 GLN A O 1
ATOM 560 N N . ASP A 1 75 ? -14.950 30.519 -10.539 1.00 97.94 75 ASP A N 1
ATOM 561 C CA . ASP A 1 75 ? -13.989 30.400 -9.445 1.00 97.94 75 ASP A CA 1
ATOM 562 C C . ASP A 1 75 ? -14.194 31.494 -8.378 1.00 97.94 75 ASP A C 1
ATOM 564 O O . ASP A 1 75 ? -15.014 32.407 -8.515 1.00 97.94 75 ASP A O 1
ATOM 568 N N . SER A 1 76 ? -13.408 31.439 -7.303 1.00 95.00 76 SER A N 1
ATOM 569 C CA . SER A 1 76 ? -13.441 32.453 -6.241 1.00 95.00 76 SER A CA 1
ATOM 570 C C . SER A 1 76 ? -12.924 33.838 -6.663 1.00 95.00 76 SER A C 1
ATOM 572 O O . SER A 1 76 ? -13.115 34.805 -5.924 1.00 95.00 76 SER A O 1
ATOM 574 N N . ARG A 1 77 ? -12.280 33.961 -7.831 1.00 96.19 77 ARG A N 1
ATOM 575 C CA . ARG A 1 77 ? -11.822 35.232 -8.421 1.00 96.19 77 ARG A CA 1
ATOM 576 C C . ARG A 1 77 ? -12.880 35.856 -9.332 1.00 96.19 77 ARG A C 1
ATOM 578 O O . ARG A 1 77 ? -12.745 37.021 -9.701 1.00 96.19 77 ARG A O 1
ATOM 585 N N . GLY A 1 78 ? -13.940 35.112 -9.642 1.00 96.38 78 GLY A N 1
ATOM 586 C CA . GLY A 1 78 ? -14.994 35.502 -10.569 1.00 96.38 78 GLY A CA 1
ATOM 587 C C . GLY A 1 78 ? -14.697 35.140 -12.025 1.00 96.38 78 GLY A C 1
ATOM 588 O O . GLY A 1 78 ? -15.517 35.470 -12.885 1.00 96.38 78 GLY A O 1
ATOM 589 N N . ASP A 1 79 ? -13.585 34.456 -12.303 1.00 98.00 79 ASP A N 1
ATOM 590 C CA . ASP A 1 79 ? -13.265 33.926 -13.624 1.00 98.00 79 ASP A CA 1
ATOM 591 C C . ASP A 1 79 ? -14.245 32.798 -13.970 1.00 98.00 79 ASP A C 1
ATOM 593 O O . ASP A 1 79 ? -14.654 32.005 -13.116 1.00 98.00 79 ASP A O 1
ATOM 597 N N . THR A 1 80 ? -14.652 32.737 -15.240 1.00 98.19 80 THR A N 1
ATOM 598 C CA . THR A 1 80 ? -15.657 31.775 -15.710 1.00 98.19 80 THR A CA 1
ATOM 599 C C . THR A 1 80 ? -15.059 30.803 -16.715 1.00 98.19 80 THR A C 1
ATOM 601 O O . THR A 1 80 ? -14.363 31.193 -17.649 1.00 98.19 80 THR A O 1
ATOM 604 N N . PHE A 1 81 ? -15.358 29.521 -16.531 1.00 98.44 81 PHE A N 1
ATOM 605 C CA . PHE A 1 81 ? -14.861 28.419 -17.347 1.00 98.44 81 PHE A CA 1
ATOM 606 C C . PHE A 1 81 ? -16.045 27.606 -17.861 1.00 98.44 81 PHE A C 1
ATOM 608 O O . PHE A 1 81 ? -16.916 27.210 -17.089 1.00 98.44 81 PHE A O 1
ATOM 615 N N . THR A 1 82 ? -16.096 27.340 -19.164 1.00 98.25 82 THR A N 1
ATOM 616 C CA . THR A 1 82 ? -17.198 26.573 -19.765 1.00 98.25 82 THR A CA 1
ATOM 617 C C . THR A 1 82 ? -16.808 25.112 -19.937 1.00 98.25 82 THR A C 1
ATOM 619 O O . THR A 1 82 ? -15.681 24.793 -20.312 1.00 98.25 82 THR A O 1
ATOM 622 N N . ALA A 1 83 ? -17.742 24.205 -19.662 1.00 98.38 83 ALA A N 1
ATOM 623 C CA . ALA A 1 83 ? -17.556 22.779 -19.890 1.00 98.38 83 ALA A CA 1
ATOM 624 C C . ALA A 1 83 ? -18.820 22.157 -20.483 1.00 98.38 83 ALA A C 1
ATOM 626 O O . ALA A 1 83 ? -19.924 22.672 -20.324 1.00 98.38 83 ALA A O 1
ATOM 627 N N . THR A 1 84 ? -18.659 21.024 -21.157 1.00 98.44 84 THR A N 1
ATOM 628 C CA . THR A 1 84 ? -19.767 20.256 -21.734 1.00 98.44 84 THR A CA 1
ATOM 629 C C . THR A 1 84 ? -19.967 18.974 -20.941 1.00 98.44 84 THR A C 1
ATOM 631 O O . THR A 1 84 ? -19.010 18.246 -20.679 1.00 98.44 84 THR A O 1
ATOM 634 N N . VAL A 1 85 ? -21.210 18.717 -20.550 1.00 98.31 85 VAL A N 1
ATOM 635 C CA . VAL A 1 85 ? -21.662 17.503 -19.875 1.00 98.31 85 VAL A CA 1
ATOM 636 C C . VAL A 1 85 ? -22.085 16.491 -20.934 1.00 98.31 85 VAL A C 1
ATOM 638 O O . VAL A 1 85 ? -22.946 16.793 -21.758 1.00 98.31 85 VAL A O 1
ATOM 641 N N . GLU A 1 86 ? -21.481 15.305 -20.891 1.00 97.81 86 GLU A N 1
ATOM 642 C CA . GLU A 1 86 ? -21.845 14.149 -21.709 1.00 97.81 86 GLU A CA 1
ATOM 643 C C . GLU A 1 86 ? -22.235 12.988 -20.782 1.00 97.81 86 GLU A C 1
ATOM 645 O O . GLU A 1 86 ? -21.385 12.276 -20.223 1.00 97.81 86 GLU A O 1
ATOM 650 N N . ARG A 1 87 ? -23.538 12.773 -20.587 1.00 95.00 87 ARG A N 1
ATOM 651 C CA . ARG A 1 87 ? -24.041 11.772 -19.631 1.00 95.00 87 ARG A CA 1
ATOM 652 C C . ARG A 1 87 ? -23.896 10.351 -20.118 1.00 95.00 87 ARG A C 1
ATOM 654 O O . ARG A 1 87 ? -23.607 9.473 -19.301 1.00 95.00 87 ARG A O 1
ATOM 661 N N . ALA A 1 88 ? -24.016 10.132 -21.425 1.00 95.44 88 ALA A N 1
ATOM 662 C CA . ALA A 1 88 ? -23.750 8.835 -22.039 1.00 95.44 88 ALA A CA 1
ATOM 663 C C . ALA A 1 88 ? -22.315 8.364 -21.738 1.00 95.44 88 ALA A C 1
ATOM 665 O O . ALA A 1 88 ? -22.109 7.228 -21.308 1.00 95.44 88 ALA A O 1
ATOM 666 N N . GLY A 1 89 ? -21.338 9.268 -21.868 1.00 94.94 89 GLY A N 1
ATOM 667 C CA . GLY A 1 89 ? -19.930 9.022 -21.551 1.00 94.94 89 GLY A CA 1
ATOM 668 C C . GLY A 1 89 ? -19.579 9.123 -20.063 1.00 94.94 89 GLY A C 1
ATOM 669 O O . GLY A 1 89 ? -18.476 8.729 -19.674 1.00 94.94 89 GLY A O 1
ATOM 670 N N . ARG A 1 90 ? -20.501 9.631 -19.228 1.00 97.25 90 ARG A N 1
ATOM 671 C CA . ARG A 1 90 ? -20.272 10.021 -17.823 1.00 97.25 90 ARG A CA 1
ATOM 672 C C . ARG A 1 90 ? -19.052 10.929 -17.685 1.00 97.25 90 ARG A C 1
ATOM 674 O O . ARG A 1 90 ? -18.205 10.720 -16.815 1.00 97.25 90 ARG A O 1
ATOM 681 N N . ARG A 1 91 ? -18.934 11.916 -18.564 1.00 97.75 91 ARG A N 1
ATOM 682 C CA . ARG A 1 91 ? -17.772 12.802 -18.647 1.00 97.75 91 ARG A CA 1
ATOM 683 C C . ARG A 1 91 ? -18.208 14.251 -18.711 1.00 97.75 91 ARG A C 1
ATOM 685 O O . ARG A 1 91 ? -19.306 14.575 -19.149 1.00 97.75 91 ARG A O 1
ATOM 692 N N . LEU A 1 92 ? -17.316 15.108 -18.246 1.00 98.00 92 LEU A N 1
ATOM 693 C CA . LEU A 1 92 ? -17.455 16.546 -18.297 1.00 98.00 92 LEU A CA 1
ATOM 694 C C . LEU A 1 92 ? -16.163 17.110 -18.886 1.00 98.00 92 LEU A C 1
ATOM 696 O O . LEU A 1 92 ? -15.104 17.000 -18.273 1.00 98.00 92 LEU A O 1
ATOM 700 N N . THR A 1 93 ? -16.226 17.623 -20.109 1.00 98.38 93 THR A N 1
ATOM 701 C CA . THR A 1 93 ? -15.057 18.015 -20.917 1.00 98.38 93 THR A CA 1
ATOM 702 C C . THR A 1 93 ? -14.928 19.531 -21.003 1.00 98.38 93 THR A C 1
ATOM 704 O O . THR A 1 93 ? -15.942 20.221 -21.042 1.00 98.38 93 THR A O 1
ATOM 707 N N . GLY A 1 94 ? -13.703 20.056 -21.095 1.00 97.69 94 GLY A N 1
ATOM 708 C CA . GLY A 1 94 ? -13.447 21.505 -21.194 1.00 97.69 94 GLY A CA 1
ATOM 709 C C . GLY A 1 94 ? -12.855 22.128 -19.926 1.00 97.69 94 GLY A C 1
ATOM 710 O O . GLY A 1 94 ? -12.636 23.330 -19.866 1.00 97.69 94 GLY A O 1
ATOM 711 N N . LEU A 1 95 ? -12.511 21.317 -18.923 1.00 98.25 95 LEU A N 1
ATOM 712 C CA . LEU A 1 95 ? -11.931 21.792 -17.661 1.00 98.25 95 LEU A CA 1
ATOM 713 C C . LEU A 1 95 ? -10.416 22.043 -17.720 1.00 98.25 95 LEU A C 1
ATOM 715 O O . LEU A 1 95 ? -9.820 22.475 -16.736 1.00 98.25 95 LEU A O 1
ATOM 719 N N . GLY A 1 96 ? -9.767 21.787 -18.858 1.00 97.69 96 GLY A N 1
ATOM 720 C CA . GLY A 1 96 ? -8.314 21.938 -18.991 1.00 97.69 96 GLY A CA 1
ATOM 721 C C . GLY A 1 96 ? -7.801 23.369 -18.772 1.00 97.69 96 GLY A C 1
ATOM 722 O O . GLY A 1 96 ? -6.652 23.552 -18.369 1.00 97.69 96 GLY A O 1
ATOM 723 N N . GLU A 1 97 ? -8.616 24.396 -19.025 1.00 97.81 97 GLU A N 1
ATOM 724 C CA . GLU A 1 97 ? -8.257 25.791 -18.724 1.00 97.81 97 GLU A CA 1
ATOM 725 C C . GLU A 1 97 ? -8.331 26.093 -17.230 1.00 97.81 97 GLU A C 1
ATOM 727 O O . GLU A 1 97 ? -7.358 26.609 -16.683 1.00 97.81 97 GLU A O 1
ATOM 732 N N . LEU A 1 98 ? -9.405 25.660 -16.561 1.00 98.12 98 LEU A N 1
ATOM 733 C CA . LEU A 1 98 ? -9.552 25.749 -15.106 1.00 98.12 98 LEU A CA 1
ATOM 734 C C . LEU A 1 98 ? -8.352 25.097 -14.395 1.00 98.12 98 LEU A C 1
ATOM 736 O O . LEU A 1 98 ? -7.726 25.701 -13.525 1.00 98.12 98 LEU A O 1
ATOM 740 N N . TYR A 1 99 ? -7.965 23.886 -14.808 1.00 98.19 99 TYR A N 1
ATOM 741 C CA . TYR A 1 99 ? -6.847 23.163 -14.186 1.00 98.19 99 TYR A CA 1
ATOM 742 C C . TYR A 1 99 ? -5.515 23.904 -14.324 1.00 98.19 99 TYR A C 1
ATOM 744 O O . TYR A 1 99 ? -4.738 23.967 -13.369 1.00 98.19 99 TYR A O 1
ATOM 752 N N . ARG A 1 100 ? -5.254 24.503 -15.492 1.00 97.56 100 ARG A N 1
ATOM 753 C CA . ARG A 1 100 ? -4.036 25.287 -15.735 1.00 97.56 100 ARG A CA 1
ATOM 754 C C . ARG A 1 100 ? -4.055 26.614 -14.981 1.00 97.56 100 ARG A C 1
ATOM 756 O O . ARG A 1 100 ? -3.042 26.963 -14.378 1.00 97.56 100 ARG A O 1
ATOM 763 N N . ALA A 1 101 ? -5.187 27.316 -14.960 1.00 97.44 101 ALA A N 1
ATOM 764 C CA . ALA A 1 101 ? -5.339 28.603 -14.281 1.00 97.44 101 ALA A CA 1
ATOM 765 C C . ALA A 1 101 ? -5.057 28.508 -12.771 1.00 97.44 101 ALA A C 1
ATOM 767 O O . ALA A 1 101 ? -4.379 29.373 -12.219 1.00 97.44 101 ALA A O 1
ATOM 768 N N . HIS A 1 102 ? -5.485 27.417 -12.127 1.00 96.69 102 HIS A N 1
ATOM 769 C CA . HIS A 1 102 ? -5.264 27.180 -10.694 1.00 96.69 102 HIS A CA 1
ATOM 770 C C . HIS A 1 102 ? -4.039 26.312 -10.366 1.00 96.69 102 HIS A C 1
ATOM 772 O O . HIS A 1 102 ? -3.798 26.030 -9.196 1.00 96.69 102 HIS A O 1
ATOM 778 N N . HIS A 1 103 ? -3.260 25.909 -11.377 1.00 96.25 103 HIS A N 1
ATOM 779 C CA . HIS A 1 103 ? -2.048 25.091 -11.226 1.00 96.25 103 HIS A CA 1
ATOM 780 C C . HIS A 1 103 ? -2.314 23.769 -10.484 1.00 96.25 103 HIS A C 1
ATOM 782 O O . HIS A 1 103 ? -1.545 23.365 -9.614 1.00 96.25 103 HIS A O 1
ATOM 788 N N . LEU A 1 104 ? -3.421 23.104 -10.827 1.00 96.69 104 LEU A N 1
ATOM 789 C CA . LEU A 1 104 ? -3.867 21.898 -10.130 1.00 96.69 104 LEU A CA 1
ATOM 790 C C . LEU A 1 104 ? -3.037 20.672 -10.518 1.00 96.69 104 LEU A C 1
ATOM 792 O O . LEU A 1 104 ? -2.744 20.432 -11.693 1.00 96.69 104 LEU A O 1
ATOM 796 N N . GLY A 1 105 ? -2.702 19.871 -9.514 1.00 95.94 105 GLY A N 1
ATOM 797 C CA . GLY A 1 105 ? -1.981 18.613 -9.605 1.00 95.94 105 GLY A CA 1
ATOM 798 C C . GLY A 1 105 ? -2.841 17.383 -9.305 1.00 95.94 105 GLY A C 1
ATOM 799 O O . GLY A 1 105 ? -4.039 17.440 -9.025 1.00 95.94 105 GLY A O 1
ATOM 800 N N . VAL A 1 106 ? -2.214 16.208 -9.403 1.00 95.56 106 VAL A N 1
ATOM 801 C CA . VAL A 1 106 ? -2.866 14.937 -9.059 1.00 95.56 106 VAL A CA 1
ATOM 802 C C . VAL A 1 106 ? -3.103 14.898 -7.550 1.00 95.56 106 VAL A C 1
ATOM 804 O O . VAL A 1 106 ? -2.187 15.169 -6.777 1.00 95.56 106 VAL A O 1
ATOM 807 N N . ASN A 1 107 ? -4.296 14.463 -7.147 1.00 94.81 107 ASN A N 1
ATOM 808 C CA . ASN A 1 107 ? -4.812 14.440 -5.774 1.00 94.81 107 ASN A CA 1
ATOM 809 C C . ASN A 1 107 ? -5.244 15.794 -5.197 1.00 94.81 107 ASN A C 1
ATOM 811 O O . ASN A 1 107 ? -5.664 15.826 -4.037 1.00 94.81 107 ASN A O 1
ATOM 815 N N . ASP A 1 108 ? -5.200 16.874 -5.977 1.00 97.06 108 ASP A N 1
ATOM 816 C CA . ASP A 1 108 ? -5.877 18.111 -5.590 1.00 97.06 108 ASP A CA 1
ATOM 817 C C . ASP A 1 108 ? -7.394 17.930 -5.634 1.00 97.06 108 ASP A C 1
ATOM 819 O O . ASP A 1 108 ? -7.921 16.981 -6.229 1.00 97.06 108 ASP A O 1
ATOM 823 N N . VAL A 1 109 ? -8.106 18.815 -4.945 1.00 97.50 109 VAL A N 1
ATOM 824 C CA . VAL A 1 109 ? -9.538 18.663 -4.701 1.00 97.50 109 VAL A CA 1
ATOM 825 C C . VAL A 1 109 ? -10.296 19.841 -5.296 1.00 97.50 109 VAL A C 1
ATOM 827 O O . VAL A 1 109 ? -9.969 20.993 -5.029 1.00 97.50 109 VAL A O 1
ATOM 830 N N . LEU A 1 110 ? -11.345 19.536 -6.055 1.00 98.12 110 LEU A N 1
ATOM 831 C CA . LEU A 1 110 ? -12.367 20.496 -6.459 1.00 98.12 110 LEU A CA 1
ATOM 832 C C . LEU A 1 110 ? -13.552 20.377 -5.504 1.00 98.12 110 LEU A C 1
ATOM 834 O O . LEU A 1 110 ? -14.077 19.277 -5.296 1.00 98.12 110 LEU A O 1
ATOM 838 N N . LEU A 1 111 ? -13.967 21.502 -4.940 1.00 97.88 111 LEU A N 1
ATOM 839 C CA . LEU A 1 111 ? -15.225 21.657 -4.227 1.00 97.88 111 LEU A CA 1
ATOM 840 C C . LEU A 1 111 ? -16.185 22.391 -5.160 1.00 97.88 111 LEU A C 1
ATOM 842 O O . LEU A 1 111 ? -15.876 23.483 -5.627 1.00 97.88 111 LEU A O 1
ATOM 846 N N . LEU A 1 112 ? -17.305 21.754 -5.488 1.00 97.88 112 LEU A N 1
ATOM 847 C CA . LEU A 1 112 ? -18.290 22.258 -6.438 1.00 97.88 112 LEU A CA 1
ATOM 848 C C . LEU A 1 112 ? -19.584 22.559 -5.692 1.00 97.88 112 LEU A C 1
ATOM 850 O O . LEU A 1 112 ? -20.172 21.648 -5.104 1.00 97.88 112 LEU A O 1
ATOM 854 N N . THR A 1 113 ? -20.045 23.801 -5.762 1.00 97.56 113 THR A N 1
ATOM 855 C CA . THR A 1 113 ? -21.323 24.218 -5.181 1.00 97.56 113 THR A CA 1
ATOM 856 C C . THR A 1 113 ? -22.287 24.566 -6.315 1.00 97.56 113 THR A C 1
ATOM 858 O O . THR A 1 113 ? -22.023 25.501 -7.074 1.00 97.56 113 THR A O 1
ATOM 861 N N . PRO A 1 114 ? -23.388 23.815 -6.495 1.00 96.69 114 PRO A N 1
ATOM 862 C CA . PRO A 1 114 ? -24.346 24.093 -7.556 1.00 96.69 114 PRO A CA 1
ATOM 863 C C . PRO A 1 114 ? -25.065 25.424 -7.308 1.00 96.69 114 PRO A C 1
ATOM 865 O O . PRO A 1 114 ? -25.573 25.672 -6.216 1.00 96.69 114 PRO A O 1
ATOM 868 N N . ARG A 1 115 ? -25.147 26.257 -8.346 1.00 95.56 115 ARG A N 1
ATOM 869 C CA . ARG A 1 115 ? -25.980 27.463 -8.409 1.00 95.56 115 ARG A CA 1
ATOM 870 C C . ARG A 1 115 ? -27.103 27.288 -9.434 1.00 95.56 115 ARG A C 1
ATOM 872 O O . ARG A 1 115 ? -27.189 26.296 -10.158 1.00 95.56 115 ARG A O 1
ATOM 879 N N . ALA A 1 116 ? -27.992 28.275 -9.495 1.00 93.44 116 ALA A N 1
ATOM 880 C CA . ALA A 1 116 ? -29.025 28.336 -10.522 1.00 93.44 116 ALA A CA 1
ATOM 881 C C . ALA A 1 116 ? -28.421 28.411 -11.941 1.00 93.44 116 ALA A C 1
ATOM 883 O O . ALA A 1 116 ? -27.298 28.873 -12.136 1.00 93.44 116 ALA A O 1
ATOM 884 N N . ASN A 1 117 ? -29.208 28.013 -12.944 1.00 94.00 117 ASN A N 1
ATOM 885 C CA . ASN A 1 117 ? -28.886 28.154 -14.371 1.00 94.00 117 ASN A CA 1
ATOM 886 C C . ASN A 1 117 ? -27.629 27.397 -14.841 1.00 94.00 117 ASN A C 1
ATOM 888 O O . ASN A 1 117 ? -26.899 27.906 -15.689 1.00 94.00 117 ASN A O 1
ATOM 892 N N . ASN A 1 118 ? -27.383 26.183 -14.330 1.00 96.75 118 ASN A N 1
ATOM 893 C CA . ASN A 1 118 ? -26.230 25.350 -14.718 1.00 96.75 118 ASN A CA 1
ATOM 894 C C . ASN A 1 118 ? -24.868 26.023 -14.451 1.00 96.75 118 ASN A C 1
ATOM 896 O O . ASN A 1 118 ? -23.874 25.730 -15.125 1.00 96.75 118 ASN A O 1
ATOM 900 N N . VAL A 1 119 ? -24.835 26.933 -13.475 1.00 97.56 119 VAL A N 1
ATOM 901 C CA . VAL A 1 119 ? -23.615 27.560 -12.969 1.00 97.56 119 VAL A CA 1
ATOM 902 C C . VAL A 1 119 ? -23.177 26.821 -11.709 1.00 97.56 119 VAL A C 1
ATOM 904 O O . VAL A 1 119 ? -24.011 26.440 -10.892 1.00 97.56 119 VAL A O 1
ATOM 907 N N . TYR A 1 120 ? -21.878 26.614 -11.540 1.00 98.12 120 TYR A N 1
ATOM 908 C CA . TYR A 1 120 ? -21.291 25.984 -10.362 1.00 98.12 120 TYR A CA 1
ATOM 909 C C . TYR A 1 120 ? -20.185 26.880 -9.833 1.00 98.12 120 TYR A C 1
ATOM 911 O O . TYR A 1 120 ? -19.283 27.238 -10.589 1.00 98.12 120 TYR A O 1
ATOM 919 N N . ASP A 1 121 ? -20.216 27.200 -8.545 1.00 97.94 121 ASP A N 1
ATOM 920 C CA . ASP A 1 121 ? -19.032 27.770 -7.913 1.00 97.94 121 ASP A CA 1
ATOM 921 C C . ASP A 1 121 ? -17.997 26.662 -7.741 1.00 97.94 121 ASP A C 1
ATOM 923 O O . ASP A 1 121 ? -18.331 25.543 -7.332 1.00 97.94 121 ASP A O 1
ATOM 927 N N . VAL A 1 122 ? -16.743 26.969 -8.056 1.00 98.12 122 VAL A N 1
ATOM 928 C CA . VAL A 1 122 ? -15.620 26.056 -7.878 1.00 98.12 122 VAL A CA 1
ATOM 929 C C . VAL A 1 122 ? -14.585 26.649 -6.935 1.00 98.12 122 VAL A C 1
ATOM 931 O O . VAL A 1 122 ? -14.012 27.711 -7.173 1.00 98.12 122 VAL A O 1
ATOM 934 N N . GLU A 1 123 ? -14.302 25.910 -5.869 1.00 98.00 123 GLU A N 1
ATOM 935 C CA . GLU A 1 123 ? -13.169 26.164 -4.993 1.00 98.00 123 GLU A CA 1
ATOM 936 C C . GLU A 1 123 ? -12.121 25.065 -5.186 1.00 98.00 123 GLU A C 1
ATOM 938 O O . GLU A 1 123 ? -12.395 23.864 -5.103 1.00 98.00 123 GLU A O 1
ATOM 943 N N . CYS A 1 124 ? -10.894 25.493 -5.468 1.00 97.62 124 CYS A N 1
ATOM 944 C CA . CYS A 1 124 ? -9.764 24.613 -5.718 1.00 97.62 124 CYS A CA 1
ATOM 945 C C . CYS A 1 124 ? -8.892 24.509 -4.464 1.00 97.62 124 CYS A C 1
ATOM 947 O O . CYS A 1 124 ? -8.196 25.460 -4.106 1.00 97.62 124 CYS A O 1
ATOM 949 N N . VAL A 1 125 ? -8.873 23.339 -3.826 1.00 96.50 125 VAL A N 1
ATOM 950 C CA . VAL A 1 125 ? -7.999 23.059 -2.682 1.00 96.50 125 VAL A CA 1
ATOM 951 C C . VAL A 1 125 ? -6.760 22.327 -3.186 1.00 96.50 125 VAL A C 1
ATOM 953 O O . VAL A 1 125 ? -6.776 21.113 -3.411 1.00 96.50 125 VAL A O 1
ATOM 956 N N . VAL A 1 126 ? -5.679 23.089 -3.362 1.00 95.06 126 VAL A N 1
ATOM 957 C CA . VAL A 1 126 ? -4.356 22.554 -3.700 1.00 95.06 126 VAL A CA 1
ATOM 958 C C . VAL A 1 126 ? -3.774 21.930 -2.442 1.00 95.06 126 VAL A C 1
ATOM 960 O O . VAL A 1 126 ? -3.575 22.613 -1.432 1.00 95.06 126 VAL A O 1
ATOM 963 N N . LYS A 1 127 ? -3.507 20.623 -2.471 1.00 89.19 127 LYS A N 1
ATOM 964 C CA . LYS A 1 127 ? -2.805 19.980 -1.363 1.00 89.19 127 LYS A CA 1
ATOM 965 C C . LYS A 1 127 ? -1.424 20.633 -1.306 1.00 89.19 127 LYS A C 1
ATOM 967 O O . LYS A 1 127 ? -0.736 20.603 -2.325 1.00 89.19 127 LYS A O 1
ATOM 972 N N . PRO A 1 128 ? -0.994 21.219 -0.170 1.00 76.19 128 PRO A N 1
ATOM 973 C CA . PRO A 1 128 ? 0.327 21.818 -0.087 1.00 76.19 128 PRO A CA 1
ATOM 974 C C . PRO A 1 128 ? 1.321 20.727 -0.457 1.00 76.19 128 PRO A C 1
ATOM 976 O O . PRO A 1 128 ? 1.466 19.742 0.272 1.00 76.19 128 PRO A O 1
ATOM 979 N N . HIS A 1 129 ? 1.931 20.850 -1.640 1.00 64.94 129 HIS A N 1
ATOM 980 C CA . HIS A 1 129 ? 3.006 19.963 -2.030 1.00 64.94 129 HIS A CA 1
ATOM 981 C C . HIS A 1 129 ? 4.001 20.052 -0.888 1.00 64.94 129 HIS A C 1
ATOM 983 O O . HIS A 1 129 ? 4.473 21.150 -0.580 1.00 64.94 129 HIS A O 1
ATOM 989 N N . ALA A 1 130 ? 4.238 18.927 -0.206 1.00 52.06 130 ALA A N 1
ATOM 990 C CA . ALA A 1 130 ? 5.322 18.846 0.749 1.00 52.06 130 ALA A CA 1
ATOM 991 C C . ALA A 1 130 ? 6.526 19.391 -0.008 1.00 52.06 130 ALA A C 1
ATOM 993 O O . ALA A 1 130 ? 6.900 18.817 -1.037 1.00 52.06 130 ALA A O 1
ATOM 994 N N . ARG A 1 131 ? 7.025 20.573 0.398 1.00 44.44 131 ARG A N 1
ATOM 995 C CA . ARG A 1 131 ? 8.234 21.126 -0.206 1.00 44.44 131 ARG A CA 1
ATOM 996 C C . ARG A 1 131 ? 9.211 19.962 -0.182 1.00 44.44 131 ARG A C 1
ATOM 998 O O . ARG A 1 131 ? 9.382 19.410 0.910 1.00 44.44 131 ARG A O 1
ATOM 1005 N N . PRO A 1 132 ? 9.778 19.552 -1.334 1.00 50.31 132 PRO A N 1
ATOM 1006 C CA . PRO A 1 132 ? 10.866 18.592 -1.325 1.00 50.31 132 PRO A CA 1
ATOM 1007 C C . PRO A 1 132 ? 11.801 19.088 -0.241 1.00 50.31 132 PRO A C 1
ATOM 1009 O O . PRO A 1 132 ? 12.160 20.272 -0.281 1.00 50.31 132 PRO A O 1
ATOM 1012 N N . ALA A 1 133 ? 12.028 18.271 0.792 1.00 49.06 133 ALA A N 1
ATOM 1013 C CA . ALA A 1 133 ? 12.892 18.666 1.886 1.00 49.06 133 ALA A CA 1
ATOM 1014 C C . ALA A 1 133 ? 14.153 19.179 1.208 1.00 49.06 133 ALA A C 1
ATOM 1016 O O . ALA A 1 133 ? 14.778 18.437 0.448 1.00 49.06 133 ALA A O 1
ATOM 1017 N N . VAL A 1 134 ? 14.418 20.482 1.340 1.00 47.12 134 VAL A N 1
ATOM 1018 C CA . VAL A 1 134 ? 15.612 21.078 0.760 1.00 47.12 134 VAL A CA 1
ATOM 1019 C C . VAL A 1 134 ? 16.708 20.291 1.434 1.00 47.12 134 VAL A C 1
ATOM 1021 O O . VAL A 1 134 ? 16.849 20.393 2.653 1.00 47.12 134 VAL A O 1
ATOM 1024 N N . THR A 1 135 ? 17.345 19.391 0.684 1.00 53.56 135 THR A N 1
ATOM 1025 C CA . THR A 1 135 ? 18.432 18.568 1.182 1.00 53.56 135 THR A CA 1
ATOM 1026 C C . THR A 1 135 ? 19.367 19.553 1.843 1.00 53.56 135 THR A C 1
ATOM 1028 O O . THR A 1 135 ? 19.904 20.418 1.149 1.00 53.56 135 THR A O 1
ATOM 1031 N N . ALA A 1 136 ? 19.437 19.510 3.178 1.00 48.97 136 ALA A N 1
ATOM 1032 C CA . ALA A 1 136 ? 20.320 20.373 3.933 1.00 48.97 136 ALA A CA 1
ATOM 1033 C C . ALA A 1 136 ? 21.673 20.247 3.251 1.00 48.97 136 ALA A C 1
ATOM 1035 O O . ALA A 1 136 ? 22.160 19.129 3.060 1.00 48.97 136 ALA A O 1
ATOM 1036 N N . GLU A 1 137 ? 22.157 21.380 2.752 1.00 47.50 137 GLU A N 1
ATOM 1037 C CA . GLU A 1 137 ? 23.357 21.488 1.948 1.00 47.50 137 GLU A CA 1
ATOM 1038 C C . GLU A 1 137 ? 24.431 20.656 2.639 1.00 47.50 137 GLU A C 1
ATOM 1040 O O . GLU A 1 137 ? 24.831 20.944 3.769 1.00 47.50 137 GLU A O 1
ATOM 1045 N N . ARG A 1 138 ? 24.771 19.523 2.014 1.00 53.06 138 ARG A N 1
ATOM 1046 C CA . ARG A 1 138 ? 25.743 18.578 2.550 1.00 53.06 138 ARG A CA 1
ATOM 1047 C C . ARG A 1 138 ? 26.976 19.412 2.892 1.00 53.06 138 ARG A C 1
ATOM 1049 O O . ARG A 1 138 ? 27.503 20.037 1.969 1.00 53.06 138 ARG A O 1
ATOM 1056 N N . PRO A 1 139 ? 27.414 19.470 4.166 1.00 51.50 139 PRO A N 1
ATOM 1057 C CA . PRO A 1 139 ? 28.548 20.296 4.539 1.00 51.50 139 PRO A CA 1
ATOM 1058 C C . PRO A 1 139 ? 29.709 19.938 3.618 1.00 51.50 139 PRO A C 1
ATOM 1060 O O . PRO A 1 139 ? 29.993 18.754 3.401 1.00 51.50 139 PRO A O 1
ATOM 1063 N N . ALA A 1 140 ? 30.285 20.970 2.998 1.00 60.81 140 ALA A N 1
ATOM 1064 C CA . ALA A 1 140 ? 31.339 20.822 2.011 1.00 60.81 140 ALA A CA 1
ATOM 1065 C C . ALA A 1 140 ? 32.417 19.863 2.547 1.00 60.81 140 ALA A C 1
ATOM 1067 O O . ALA A 1 140 ? 32.777 19.958 3.727 1.00 60.81 140 ALA A O 1
ATOM 1068 N N . PRO A 1 141 ? 32.917 18.924 1.722 1.00 59.34 141 PRO A N 1
ATOM 1069 C CA . PRO A 1 141 ? 33.943 17.988 2.152 1.00 59.34 141 PRO A CA 1
ATOM 1070 C C . PRO A 1 141 ? 35.132 18.774 2.699 1.00 59.34 141 PRO A C 1
ATOM 1072 O O . PRO A 1 141 ? 35.722 19.599 2.000 1.00 59.34 141 PRO A O 1
ATOM 1075 N N . THR A 1 142 ? 35.455 18.540 3.971 1.00 65.81 142 THR A N 1
ATOM 1076 C CA . THR A 1 142 ? 36.629 19.119 4.618 1.00 65.81 142 THR A CA 1
ATOM 1077 C C . THR A 1 142 ? 37.856 18.752 3.777 1.00 65.81 142 THR A C 1
ATOM 1079 O O . THR A 1 142 ? 38.039 17.566 3.482 1.00 65.81 142 THR A O 1
ATOM 1082 N N . PRO A 1 143 ? 38.678 19.723 3.337 1.00 63.62 143 PRO A N 1
ATOM 1083 C CA . PRO A 1 143 ? 39.861 19.416 2.546 1.00 63.62 143 PRO A CA 1
ATOM 1084 C C . PRO A 1 143 ? 40.789 18.488 3.346 1.00 63.62 143 PRO A C 1
ATOM 1086 O O . PRO A 1 143 ? 40.925 18.664 4.561 1.00 63.62 143 PRO A O 1
ATOM 1089 N N . PRO A 1 144 ? 41.414 17.485 2.702 1.00 57.38 144 PRO A N 1
ATOM 1090 C CA . PRO A 1 144 ? 42.272 16.536 3.394 1.00 57.38 144 PRO A CA 1
ATOM 1091 C C . PRO A 1 144 ? 43.444 17.274 4.044 1.00 57.38 144 PRO A C 1
ATOM 1093 O O . PRO A 1 144 ? 44.140 18.059 3.396 1.00 57.38 144 PRO A O 1
ATOM 1096 N N . ALA A 1 145 ? 43.648 17.014 5.337 1.00 55.34 145 ALA A N 1
ATOM 1097 C CA . ALA A 1 145 ? 44.776 17.525 6.095 1.00 55.34 145 ALA A CA 1
ATOM 1098 C C . ALA A 1 145 ? 46.083 17.157 5.378 1.00 55.34 145 ALA A C 1
ATOM 1100 O O . ALA A 1 145 ? 46.413 15.985 5.207 1.00 55.34 145 ALA A O 1
ATOM 1101 N N . THR A 1 146 ? 46.824 18.167 4.931 1.00 53.69 146 THR A N 1
ATOM 1102 C CA . THR A 1 146 ? 48.159 17.989 4.363 1.00 53.69 146 THR A CA 1
ATOM 1103 C C . THR A 1 146 ? 49.114 17.517 5.455 1.00 53.69 146 THR A C 1
ATOM 1105 O O . THR A 1 146 ? 49.593 18.319 6.259 1.00 53.69 146 THR A O 1
ATOM 1108 N N . GLU A 1 147 ? 49.405 16.219 5.479 1.00 45.00 147 GLU A N 1
ATOM 1109 C CA . GLU A 1 147 ? 50.464 15.637 6.301 1.00 45.00 147 GLU A CA 1
ATOM 1110 C C . GLU A 1 147 ? 51.834 16.129 5.800 1.00 45.00 147 GLU A C 1
ATOM 1112 O O . GLU A 1 147 ? 52.357 15.683 4.776 1.00 45.00 147 GLU A O 1
ATOM 1117 N N . LYS A 1 148 ? 52.442 17.078 6.519 1.00 50.25 148 LYS A N 1
ATOM 1118 C CA . LYS A 1 148 ? 53.850 17.443 6.313 1.00 50.25 148 LYS A CA 1
ATOM 1119 C C . LYS A 1 148 ? 54.738 16.407 7.003 1.00 50.25 148 LYS A C 1
ATOM 1121 O O . LYS A 1 148 ? 54.803 16.353 8.226 1.00 50.25 148 LYS A O 1
ATOM 1126 N N . ARG A 1 149 ? 55.475 15.620 6.211 1.00 49.09 149 ARG A N 1
ATOM 1127 C CA . ARG A 1 149 ? 56.580 14.771 6.689 1.00 49.09 149 ARG A CA 1
ATOM 1128 C C . ARG A 1 149 ? 57.690 15.644 7.279 1.00 49.09 149 ARG A C 1
ATOM 1130 O O . ARG A 1 149 ? 58.446 16.263 6.533 1.00 49.09 149 ARG A O 1
ATOM 1137 N N . VAL A 1 150 ? 57.812 15.654 8.601 1.00 50.25 150 VAL A N 1
ATOM 1138 C CA . VAL A 1 150 ? 58.973 16.216 9.300 1.00 50.25 150 VAL A CA 1
ATOM 1139 C C . VAL A 1 150 ? 59.953 15.074 9.570 1.00 50.25 150 VAL A C 1
ATOM 1141 O O . VAL A 1 150 ? 59.637 14.116 10.267 1.00 50.25 150 VAL A O 1
ATOM 1144 N N . VAL A 1 151 ? 61.137 15.143 8.959 1.00 51.31 151 VAL A N 1
ATOM 1145 C CA . VAL A 1 151 ? 62.245 14.207 9.199 1.00 51.31 151 VAL A CA 1
ATOM 1146 C C . VAL A 1 151 ? 63.028 14.737 10.392 1.00 51.31 151 VAL A C 1
ATOM 1148 O O . VAL A 1 151 ? 63.714 15.745 10.261 1.00 51.31 151 VAL A O 1
ATOM 1151 N N . ILE A 1 152 ? 62.897 14.096 11.554 1.00 53.50 152 ILE A N 1
ATOM 1152 C CA . ILE A 1 152 ? 63.465 14.631 12.802 1.00 53.50 152 ILE A CA 1
ATOM 1153 C C . ILE A 1 152 ? 64.909 14.146 13.033 1.00 53.50 152 ILE A C 1
ATOM 1155 O O . ILE A 1 152 ? 65.685 14.874 13.635 1.00 53.50 152 ILE A O 1
ATOM 1159 N N . HIS A 1 153 ? 65.354 13.014 12.465 1.00 40.72 153 HIS A N 1
ATOM 1160 C CA . HIS A 1 153 ? 66.773 12.619 12.502 1.00 40.72 153 HIS A CA 1
ATOM 1161 C C . HIS A 1 153 ? 67.211 11.836 11.255 1.00 40.72 153 HIS A C 1
ATOM 1163 O O . HIS A 1 153 ? 66.500 10.958 10.770 1.00 40.72 153 HIS A O 1
ATOM 1169 N N . ALA A 1 154 ? 68.406 12.150 10.746 1.00 44.59 154 ALA A N 1
ATOM 1170 C CA . ALA A 1 154 ? 69.062 11.440 9.653 1.00 44.59 154 ALA A CA 1
ATOM 1171 C C . ALA A 1 154 ? 70.309 10.722 10.186 1.00 44.59 154 ALA A C 1
ATOM 1173 O O . ALA A 1 154 ? 71.354 11.339 10.377 1.00 44.59 154 ALA A O 1
ATOM 1174 N N . THR A 1 155 ? 70.207 9.413 10.411 1.00 54.06 155 THR A N 1
ATOM 1175 C CA . THR A 1 155 ? 71.370 8.526 10.543 1.00 54.06 155 THR A CA 1
ATOM 1176 C C . THR A 1 155 ? 71.413 7.567 9.347 1.00 54.06 155 THR A C 1
ATOM 1178 O O . THR A 1 155 ? 70.367 7.133 8.861 1.00 54.06 155 THR A O 1
ATOM 1181 N N . PRO A 1 156 ? 72.608 7.257 8.809 1.00 57.06 156 PRO A N 1
ATOM 1182 C CA . PRO A 1 156 ? 72.756 6.760 7.438 1.00 57.06 156 PRO A CA 1
ATOM 1183 C C . PRO A 1 156 ? 72.264 5.328 7.159 1.00 57.06 156 PRO A C 1
ATOM 1185 O O . PRO A 1 156 ? 72.358 4.911 6.011 1.00 57.06 156 PRO A O 1
ATOM 1188 N N . HIS A 1 157 ? 71.740 4.573 8.137 1.00 52.78 157 HIS A N 1
ATOM 1189 C CA . HIS A 1 157 ? 71.439 3.146 7.922 1.00 52.78 157 HIS A CA 1
ATOM 1190 C C . HIS A 1 157 ? 70.072 2.620 8.404 1.00 52.78 157 HIS A C 1
ATOM 1192 O O . HIS A 1 157 ? 69.805 1.447 8.165 1.00 52.78 157 HIS A O 1
ATOM 1198 N N . VAL A 1 158 ? 69.162 3.425 8.979 1.00 45.16 158 VAL A N 1
ATOM 1199 C CA . VAL A 1 158 ? 67.771 2.980 9.257 1.00 45.16 158 VAL A CA 1
ATOM 1200 C C . VAL A 1 158 ? 66.793 4.165 9.194 1.00 45.16 158 VAL A C 1
ATOM 1202 O O . VAL A 1 158 ? 66.956 5.142 9.918 1.00 45.16 158 VAL A O 1
ATOM 1205 N N . ARG A 1 159 ? 65.760 4.093 8.338 1.00 50.19 159 ARG A N 1
ATOM 1206 C CA . ARG A 1 159 ? 64.635 5.051 8.306 1.00 50.19 159 ARG A CA 1
ATOM 1207 C C . ARG A 1 159 ? 63.427 4.441 9.012 1.00 50.19 159 ARG A C 1
ATOM 1209 O O . ARG A 1 159 ? 62.688 3.678 8.396 1.00 50.19 159 ARG A O 1
ATOM 1216 N N . GLU A 1 160 ? 63.194 4.810 10.265 1.00 48.31 160 GLU A N 1
ATOM 1217 C CA . GLU A 1 160 ? 61.898 4.557 10.898 1.00 48.31 160 GLU A CA 1
ATOM 1218 C C . GLU A 1 160 ? 60.926 5.692 10.563 1.00 48.31 160 GLU A C 1
ATOM 1220 O O . GLU A 1 160 ? 61.229 6.873 10.736 1.00 48.31 160 GLU A O 1
ATOM 1225 N N . VAL A 1 161 ? 59.751 5.327 10.049 1.00 45.44 161 VAL A N 1
ATOM 1226 C CA . VAL A 1 161 ? 58.644 6.246 9.774 1.00 45.44 161 VAL A CA 1
ATOM 1227 C C . VAL A 1 161 ? 57.543 5.924 10.777 1.00 45.44 161 VAL A C 1
ATOM 1229 O O . VAL A 1 161 ? 56.870 4.905 10.646 1.00 45.44 161 VAL A O 1
ATOM 1232 N N . ARG A 1 162 ? 57.354 6.785 11.779 1.00 50.59 162 ARG A N 1
ATOM 1233 C CA . ARG A 1 162 ? 56.154 6.788 12.627 1.00 50.59 162 ARG A CA 1
ATOM 1234 C C . ARG A 1 162 ? 55.240 7.928 12.190 1.00 50.59 162 ARG A C 1
ATOM 1236 O O . ARG A 1 162 ? 55.709 9.038 11.957 1.00 50.59 162 ARG A O 1
ATOM 1243 N N . MET A 1 163 ? 53.948 7.634 12.054 1.00 43.72 163 MET A N 1
ATOM 1244 C CA . MET A 1 163 ? 52.917 8.643 11.812 1.00 43.72 163 MET A CA 1
ATOM 1245 C C . MET A 1 163 ? 52.385 9.133 13.153 1.00 43.72 163 MET A C 1
ATOM 1247 O O . MET A 1 163 ? 51.786 8.365 13.902 1.00 43.72 163 MET A O 1
ATOM 1251 N N . GLU A 1 164 ? 52.646 10.397 13.465 1.00 45.66 164 GLU A N 1
ATOM 1252 C CA . GLU A 1 164 ? 52.157 11.049 14.675 1.00 45.66 164 GLU A CA 1
ATOM 1253 C C . GLU A 1 164 ? 50.941 11.916 14.325 1.00 45.66 164 GLU A C 1
ATOM 1255 O O . GLU A 1 164 ? 50.984 12.733 13.404 1.00 45.66 164 GLU A O 1
ATOM 1260 N N . ARG A 1 165 ? 49.830 11.705 15.038 1.00 44.00 165 ARG A N 1
ATOM 1261 C CA . ARG A 1 165 ? 48.579 12.449 14.859 1.00 44.00 165 ARG A CA 1
ATOM 1262 C C . ARG A 1 165 ? 48.583 13.614 15.847 1.00 44.00 165 ARG A C 1
ATOM 1264 O O . ARG A 1 165 ? 48.404 13.405 17.043 1.00 44.00 165 ARG A O 1
ATOM 1271 N N . ILE A 1 166 ? 48.818 14.829 15.361 1.00 49.06 166 ILE A N 1
ATOM 1272 C CA . ILE A 1 166 ? 48.800 16.037 16.195 1.00 49.06 166 ILE A CA 1
ATOM 1273 C C . ILE A 1 166 ? 47.336 16.424 16.449 1.00 49.06 166 ILE A C 1
ATOM 1275 O O . ILE A 1 166 ? 46.630 16.821 15.524 1.00 49.06 166 ILE A O 1
ATOM 1279 N N . ASN A 1 167 ? 46.880 16.304 17.699 1.00 43.84 167 ASN A N 1
ATOM 1280 C CA . ASN A 1 167 ? 45.643 16.937 18.159 1.00 43.84 167 ASN A CA 1
ATOM 1281 C C . ASN A 1 167 ? 45.869 18.452 18.262 1.00 43.84 167 ASN A C 1
ATOM 1283 O O . ASN A 1 167 ? 46.825 18.899 18.896 1.00 43.84 167 ASN A O 1
ATOM 1287 N N . ALA A 1 168 ? 44.994 19.233 17.630 1.00 44.12 168 ALA A N 1
ATOM 1288 C CA . ALA A 1 168 ? 45.028 20.689 17.679 1.00 44.12 168 ALA A CA 1
ATOM 1289 C C . ALA A 1 168 ? 44.606 21.202 19.074 1.00 44.12 168 ALA A C 1
ATOM 1291 O O . ALA A 1 168 ? 43.598 20.726 19.600 1.00 44.12 168 ALA A O 1
ATOM 1292 N N . PRO A 1 169 ? 45.334 22.157 19.681 1.00 48.81 169 PRO A N 1
ATOM 1293 C CA . PRO A 1 169 ? 44.931 22.773 20.941 1.00 48.81 169 PRO A CA 1
ATOM 1294 C C . PRO A 1 169 ? 43.816 23.810 20.737 1.00 48.81 169 PRO A C 1
ATOM 1296 O O . PRO A 1 169 ? 43.879 24.642 19.829 1.00 48.81 169 PRO A O 1
ATOM 1299 N N . GLU A 1 170 ? 42.812 23.765 21.615 1.00 40.56 170 GLU A N 1
ATOM 1300 C CA . GLU A 1 170 ? 41.760 24.774 21.752 1.00 40.56 170 GLU A CA 1
ATOM 1301 C C . GLU A 1 170 ? 42.362 26.146 22.084 1.00 40.56 170 GLU A C 1
ATOM 1303 O O . GLU A 1 170 ? 43.045 26.332 23.093 1.00 40.56 170 GLU A O 1
ATOM 1308 N N . ALA A 1 171 ? 42.087 27.125 21.224 1.00 40.09 171 ALA A N 1
ATOM 1309 C CA . ALA A 1 171 ? 42.462 28.512 21.432 1.00 40.09 171 ALA A CA 1
ATOM 1310 C C . ALA A 1 171 ? 41.446 29.193 22.361 1.00 40.09 171 ALA A C 1
ATOM 1312 O O . ALA A 1 171 ? 40.343 29.550 21.953 1.00 40.09 171 ALA A O 1
ATOM 1313 N N . SER A 1 172 ? 41.850 29.394 23.613 1.00 42.28 172 SER A N 1
ATOM 1314 C CA . SER A 1 172 ? 41.255 30.380 24.513 1.00 42.28 172 SER A CA 1
ATOM 1315 C C . SER A 1 172 ? 42.016 31.699 24.412 1.00 42.28 172 SER A C 1
ATOM 1317 O O . SER A 1 172 ? 43.244 31.709 24.477 1.00 42.28 172 SER A O 1
ATOM 1319 N N . GLY A 1 173 ? 41.278 32.808 24.367 1.00 38.56 173 GLY A N 1
ATOM 1320 C CA . GLY A 1 173 ? 41.756 34.091 24.877 1.00 38.56 173 GLY A CA 1
ATOM 1321 C C . GLY A 1 173 ? 41.471 35.292 23.985 1.00 38.56 173 GLY A C 1
ATOM 1322 O O . GLY A 1 173 ? 41.987 35.380 22.876 1.00 38.56 173 GLY A O 1
ATOM 1323 N N . SER A 1 174 ? 40.725 36.259 24.527 1.00 38.84 174 SER A N 1
ATOM 1324 C CA . SER A 1 174 ? 41.062 37.690 24.467 1.00 38.84 174 SER A CA 1
ATOM 1325 C C . SER A 1 174 ? 40.195 38.468 25.461 1.00 38.84 174 SER A C 1
ATOM 1327 O O . SER A 1 174 ? 39.015 38.713 25.231 1.00 38.84 174 SER A O 1
ATOM 1329 N N . GLN A 1 175 ? 40.820 38.851 26.567 1.00 39.03 175 GLN A N 1
ATOM 1330 C CA . GLN A 1 175 ? 40.423 39.931 27.468 1.00 39.03 175 GLN A CA 1
ATOM 1331 C C . GLN A 1 175 ? 41.353 41.119 27.165 1.00 39.03 175 GLN A C 1
ATOM 1333 O O . GLN A 1 175 ? 42.503 40.876 26.785 1.00 39.03 175 GLN A O 1
ATOM 1338 N N . PRO A 1 176 ? 40.923 42.373 27.387 1.00 53.06 176 PRO A N 1
ATOM 1339 C CA . PRO A 1 176 ? 41.902 43.342 27.856 1.00 53.06 176 PRO A CA 1
ATOM 1340 C C . PRO A 1 176 ? 41.452 44.170 29.066 1.00 53.06 176 PRO A C 1
ATOM 1342 O O . PRO A 1 176 ? 40.294 44.543 29.231 1.00 53.06 176 PRO A O 1
ATOM 1345 N N . ASP A 1 177 ? 42.495 44.448 29.840 1.00 39.66 177 ASP A N 1
ATOM 1346 C CA . ASP A 1 177 ? 42.826 45.609 30.657 1.00 39.66 177 ASP A CA 1
ATOM 1347 C C . ASP A 1 177 ? 42.289 45.854 32.076 1.00 39.66 177 ASP A C 1
ATOM 1349 O O . ASP A 1 177 ? 41.102 45.900 32.388 1.00 39.66 177 ASP A O 1
ATOM 1353 N N . GLN A 1 178 ? 43.303 46.044 32.926 1.00 40.38 178 GLN A N 1
ATOM 1354 C CA . GLN A 1 178 ? 43.339 46.396 34.338 1.00 40.38 178 GLN A CA 1
ATOM 1355 C C . GLN A 1 178 ? 43.202 47.912 34.535 1.00 40.38 178 GLN A C 1
ATOM 1357 O O . GLN A 1 178 ? 43.709 48.675 33.721 1.00 40.38 178 GLN A O 1
ATOM 1362 N N . ALA A 1 179 ? 42.697 48.337 35.701 1.00 37.59 179 ALA A N 1
ATOM 1363 C CA . ALA A 1 179 ? 43.451 49.208 36.619 1.00 37.59 179 ALA A CA 1
ATOM 1364 C C . ALA A 1 179 ? 42.692 49.478 37.940 1.00 37.59 179 ALA A C 1
ATOM 1366 O O . ALA A 1 179 ? 41.722 50.223 37.964 1.00 37.59 179 ALA A O 1
ATOM 1367 N N . ALA A 1 180 ? 43.255 48.930 39.025 1.00 45.56 180 ALA A N 1
ATOM 1368 C CA . ALA A 1 180 ? 43.561 49.591 40.307 1.00 45.56 180 ALA A CA 1
ATOM 1369 C C . ALA A 1 180 ? 42.442 50.098 41.275 1.00 45.56 180 ALA A C 1
ATOM 1371 O O . ALA A 1 180 ? 41.313 50.351 40.874 1.00 45.56 180 ALA A O 1
ATOM 1372 N N . PRO A 1 181 ? 42.748 50.205 42.595 1.00 65.88 181 PRO A N 1
ATOM 1373 C CA . PRO A 1 181 ? 41.819 49.842 43.678 1.00 65.88 181 PRO A CA 1
ATOM 1374 C C . PRO A 1 181 ? 41.504 50.971 44.687 1.00 65.88 181 PRO A C 1
ATOM 1376 O O . PRO A 1 181 ? 42.275 51.920 44.812 1.00 65.88 181 PRO A O 1
ATOM 1379 N N . SER A 1 182 ? 40.457 50.812 45.517 1.00 36.69 182 SER A N 1
ATOM 1380 C CA . SER A 1 182 ? 40.482 51.233 46.938 1.00 36.69 182 SER A CA 1
ATOM 1381 C C . SER A 1 182 ? 39.204 50.956 47.743 1.00 36.69 182 SER A C 1
ATOM 1383 O O . SER A 1 182 ? 38.101 51.245 47.299 1.00 36.69 182 SER A O 1
ATOM 1385 N N . ALA A 1 183 ? 39.449 50.523 48.986 1.00 35.34 183 ALA A N 1
ATOM 1386 C CA . ALA A 1 183 ? 38.751 50.854 50.236 1.00 35.34 183 ALA A CA 1
ATOM 1387 C C . ALA A 1 183 ? 37.321 50.325 50.525 1.00 35.34 183 ALA A C 1
ATOM 1389 O O . ALA A 1 183 ? 36.317 50.789 49.998 1.00 35.34 183 ALA A O 1
ATOM 1390 N N . ALA A 1 184 ? 37.256 49.436 51.526 1.00 45.78 184 ALA A N 1
ATOM 1391 C CA . ALA A 1 184 ? 36.181 49.360 52.532 1.00 45.78 184 ALA A CA 1
ATOM 1392 C C . ALA A 1 184 ? 36.230 50.613 53.463 1.00 45.78 184 ALA A C 1
ATOM 1394 O O . ALA A 1 184 ? 37.259 51.293 53.412 1.00 45.78 184 ALA A O 1
ATOM 1395 N N . PRO A 1 185 ? 35.260 50.920 54.370 1.00 54.50 185 PRO A N 1
ATOM 1396 C CA . PRO A 1 185 ? 34.213 50.055 54.942 1.00 54.50 185 PRO A CA 1
ATOM 1397 C C . PRO A 1 185 ? 32.796 50.688 55.143 1.00 54.50 185 PRO A C 1
ATOM 1399 O O . PRO A 1 185 ? 32.544 51.845 54.833 1.00 54.50 185 PRO A O 1
ATOM 1402 N N . THR A 1 186 ? 31.896 49.838 55.666 1.00 42.62 186 THR A N 1
ATOM 1403 C CA . THR A 1 186 ? 30.594 49.963 56.394 1.00 42.62 186 THR A CA 1
ATOM 1404 C C . THR A 1 186 ? 30.311 51.272 57.185 1.00 42.62 186 THR A C 1
ATOM 1406 O O . THR A 1 186 ? 31.245 52.050 57.354 1.00 42.62 186 THR A O 1
ATOM 1409 N N . PRO A 1 187 ? 29.134 51.506 57.852 1.00 57.38 187 PRO A N 1
ATOM 1410 C CA . PRO A 1 187 ? 27.822 50.803 57.917 1.00 57.38 187 PRO A CA 1
ATOM 1411 C C . PRO A 1 187 ? 26.562 51.736 57.960 1.00 57.38 187 PRO A C 1
ATOM 1413 O O . PRO A 1 187 ? 26.691 52.956 57.993 1.00 57.38 187 PRO A O 1
ATOM 1416 N N . LYS A 1 188 ? 25.340 51.161 58.038 1.00 37.00 188 LYS A N 1
ATOM 1417 C CA . LYS A 1 188 ? 24.136 51.623 58.807 1.00 37.00 188 LYS A CA 1
ATOM 1418 C C . LYS A 1 188 ? 22.972 50.634 58.560 1.00 37.00 188 LYS A C 1
ATOM 1420 O O . LYS A 1 188 ? 22.626 50.401 57.413 1.00 37.00 188 LYS A O 1
ATOM 1425 N N . GLN A 1 189 ? 22.559 49.801 59.523 1.00 37.53 189 GLN A N 1
ATOM 1426 C CA . GLN A 1 189 ? 21.602 50.022 60.634 1.00 37.53 189 GLN A CA 1
ATOM 1427 C C . GLN A 1 189 ? 20.137 50.302 60.234 1.00 37.53 189 GLN A C 1
ATOM 1429 O O . GLN A 1 189 ? 19.861 51.264 59.529 1.00 37.53 189 GLN A O 1
ATOM 1434 N N . GLY A 1 190 ? 19.226 49.509 60.825 1.00 32.97 190 GLY A N 1
ATOM 1435 C CA . GLY A 1 190 ? 17.770 49.723 60.919 1.00 32.97 190 GLY A CA 1
ATOM 1436 C C . GLY A 1 190 ? 16.983 48.443 60.593 1.00 32.97 190 GLY A C 1
ATOM 1437 O O . GLY A 1 190 ? 16.826 48.137 59.423 1.00 32.97 190 GLY A O 1
ATOM 1438 N N . ALA A 1 191 ? 16.717 47.549 61.560 1.00 37.03 191 ALA A N 1
ATOM 1439 C CA . ALA A 1 191 ? 15.494 47.495 62.398 1.00 37.03 191 ALA A CA 1
ATOM 1440 C C . ALA A 1 191 ? 14.245 47.072 61.577 1.00 37.03 191 ALA A C 1
ATOM 1442 O O . ALA A 1 191 ? 14.013 47.622 60.515 1.00 37.03 191 ALA A O 1
ATOM 1443 N N . SER A 1 192 ? 13.368 46.136 61.957 1.00 36.50 192 SER A N 1
ATOM 1444 C CA . SER A 1 192 ? 13.044 45.495 63.241 1.00 36.50 192 SER A CA 1
ATOM 1445 C C . SER A 1 192 ? 11.891 44.486 63.024 1.00 36.50 192 SER A C 1
ATOM 1447 O O . SER A 1 192 ? 11.097 44.682 62.109 1.00 36.50 192 SER A O 1
ATOM 1449 N N . GLY A 1 193 ? 11.746 43.499 63.924 1.00 33.28 193 GLY A N 1
ATOM 1450 C CA . GLY A 1 193 ? 10.485 42.780 64.218 1.00 33.28 193 GLY A CA 1
ATOM 1451 C C . GLY A 1 193 ? 10.580 41.246 64.087 1.00 33.28 193 GLY A C 1
ATOM 1452 O O . GLY A 1 193 ? 10.691 40.758 62.974 1.00 33.28 193 GLY A O 1
ATOM 1453 N N . GLN A 1 194 ? 10.769 40.469 65.172 1.00 39.19 194 GLN A N 1
ATOM 1454 C CA . GLN A 1 194 ? 9.724 39.853 66.040 1.00 39.19 194 GLN A CA 1
ATOM 1455 C C . GLN A 1 194 ? 8.858 38.804 65.290 1.00 39.19 194 GLN A C 1
ATOM 1457 O O . GLN A 1 194 ? 8.331 39.130 64.241 1.00 39.19 194 GLN A O 1
ATOM 1462 N N . THR A 1 195 ? 8.622 37.543 65.697 1.00 33.31 195 THR A N 1
ATOM 1463 C CA . THR A 1 195 ? 8.748 36.793 66.969 1.00 33.31 195 THR A CA 1
ATOM 1464 C C . THR A 1 195 ? 8.574 35.279 66.676 1.00 33.31 195 THR A C 1
ATOM 1466 O O . THR A 1 195 ? 8.013 34.925 65.645 1.00 33.31 195 THR A O 1
ATOM 1469 N N . ALA A 1 196 ? 8.938 34.433 67.653 1.00 35.28 196 ALA A N 1
ATOM 1470 C CA . ALA A 1 196 ? 8.400 33.089 67.962 1.00 35.28 196 ALA A CA 1
ATOM 1471 C C . ALA A 1 196 ? 9.187 31.830 67.514 1.00 35.28 196 ALA A C 1
ATOM 1473 O O . ALA A 1 196 ? 9.013 31.276 66.435 1.00 35.28 196 ALA A O 1
ATOM 1474 N N . GLN A 1 197 ? 9.983 31.326 68.464 1.00 37.12 197 GLN A N 1
ATOM 1475 C CA . GLN A 1 197 ? 10.184 29.896 68.773 1.00 37.12 197 GLN A CA 1
ATOM 1476 C C . GLN A 1 197 ? 8.894 29.332 69.444 1.00 37.12 197 GLN A C 1
ATOM 1478 O O . GLN A 1 197 ? 8.143 30.166 69.962 1.00 37.12 197 GLN A O 1
ATOM 1483 N N . PRO A 1 198 ? 8.630 27.997 69.555 1.00 52.31 198 PRO A N 1
ATOM 1484 C CA . PRO A 1 198 ? 9.625 27.041 70.070 1.00 52.31 198 PRO A CA 1
ATOM 1485 C C . PRO A 1 198 ? 9.515 25.536 69.641 1.00 52.31 198 PRO A C 1
ATOM 1487 O O . PRO A 1 198 ? 8.544 25.089 69.046 1.00 52.31 198 PRO A O 1
ATOM 1490 N N . THR A 1 199 ? 10.542 24.768 70.046 1.00 34.31 199 THR A N 1
ATOM 1491 C CA . THR A 1 199 ? 10.542 23.341 70.484 1.00 34.31 199 THR A CA 1
ATOM 1492 C C . THR A 1 199 ? 10.435 22.157 69.485 1.00 34.31 199 THR A C 1
ATOM 1494 O O . THR A 1 199 ? 9.368 21.826 68.994 1.00 34.31 199 THR A O 1
ATOM 1497 N N . GLN A 1 200 ? 11.573 21.440 69.377 1.00 35.78 200 GLN A N 1
ATOM 1498 C CA . GLN A 1 200 ? 11.825 19.974 69.300 1.00 35.78 200 GLN A CA 1
ATOM 1499 C C . GLN A 1 200 ? 11.131 19.083 68.245 1.00 35.78 200 GLN A C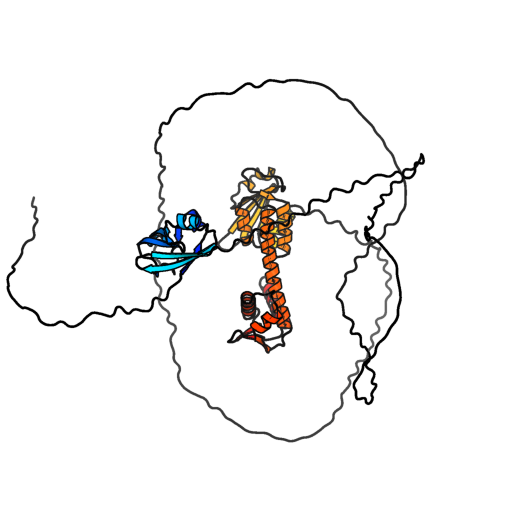 1
ATOM 1501 O O . GLN A 1 200 ? 9.922 18.913 68.259 1.00 35.78 200 GLN A O 1
ATOM 1506 N N . ALA A 1 201 ? 11.930 18.319 67.484 1.00 33.22 201 ALA A N 1
ATOM 1507 C CA . ALA A 1 201 ? 12.164 16.880 67.721 1.00 33.22 201 ALA A CA 1
ATOM 1508 C C . ALA A 1 201 ? 13.022 16.270 66.593 1.00 33.22 201 ALA A C 1
ATOM 1510 O O . ALA A 1 201 ? 12.769 16.472 65.409 1.00 33.22 201 ALA A O 1
ATOM 1511 N N . ALA A 1 202 ? 14.040 15.506 66.980 1.00 39.25 202 ALA A N 1
ATOM 1512 C CA . ALA A 1 202 ? 14.865 14.698 66.094 1.00 39.25 202 ALA A CA 1
ATOM 1513 C C . ALA A 1 202 ? 14.194 13.344 65.830 1.00 39.25 202 ALA A C 1
ATOM 1515 O O . ALA A 1 202 ? 13.873 12.662 66.798 1.00 39.25 202 ALA A O 1
ATOM 1516 N N . VAL A 1 203 ? 14.075 12.912 64.566 1.00 34.31 203 VAL A N 1
ATOM 1517 C CA . VAL A 1 203 ? 14.036 11.485 64.198 1.00 34.31 203 VAL A CA 1
ATOM 1518 C C . VAL A 1 203 ? 14.690 11.276 62.827 1.00 34.31 203 VAL A C 1
ATOM 1520 O O . VAL A 1 203 ? 14.332 11.890 61.827 1.00 34.31 203 VAL A O 1
ATOM 1523 N N . SER A 1 204 ? 15.668 10.376 62.844 1.00 38.06 204 SER A N 1
ATOM 1524 C CA . SER A 1 204 ? 16.381 9.734 61.741 1.00 38.06 204 SER A CA 1
ATOM 1525 C C . SER A 1 204 ? 15.472 9.244 60.605 1.00 38.06 204 SER A C 1
ATOM 1527 O O . SER A 1 204 ? 14.470 8.577 60.853 1.00 38.06 204 SER A O 1
ATOM 1529 N N . THR A 1 205 ? 15.856 9.491 59.351 1.00 34.84 205 THR A N 1
ATOM 1530 C CA . THR A 1 205 ? 15.366 8.717 58.200 1.00 34.84 205 THR A CA 1
ATOM 1531 C C . THR A 1 205 ? 16.539 8.338 57.310 1.00 34.84 205 THR A C 1
ATOM 1533 O O . THR A 1 205 ? 17.243 9.185 56.765 1.00 34.84 205 THR A O 1
ATOM 1536 N N . GLY A 1 206 ? 16.771 7.027 57.237 1.00 28.59 206 GLY A N 1
ATOM 1537 C CA . GLY A 1 206 ? 17.801 6.402 56.428 1.00 28.59 206 GLY A CA 1
ATOM 1538 C C . GLY A 1 206 ? 17.543 6.596 54.940 1.00 28.59 206 GLY A C 1
ATOM 1539 O O . GLY A 1 206 ? 16.434 6.424 54.437 1.00 28.59 206 GLY A O 1
ATOM 1540 N N . GLN A 1 207 ? 18.618 6.937 54.247 1.00 30.77 207 GLN A N 1
ATOM 1541 C CA . GLN A 1 207 ? 18.707 7.029 52.805 1.00 30.77 207 GLN A CA 1
ATOM 1542 C C . GLN A 1 207 ? 18.796 5.599 52.244 1.00 30.77 207 GLN A C 1
ATOM 1544 O O . GLN A 1 207 ? 19.827 4.940 52.363 1.00 30.77 207 GLN A O 1
ATOM 1549 N N . VAL A 1 208 ? 17.703 5.093 51.670 1.00 31.25 208 VAL A N 1
ATOM 1550 C CA . VAL A 1 208 ? 17.713 3.866 50.861 1.00 31.25 208 VAL A CA 1
ATOM 1551 C C . VAL A 1 208 ? 17.865 4.285 49.403 1.00 31.25 208 VAL A C 1
ATOM 1553 O O . VAL A 1 208 ? 16.927 4.783 48.785 1.00 31.25 208 VAL A O 1
ATOM 1556 N N . SER A 1 209 ? 19.068 4.099 48.865 1.00 28.97 209 SER A N 1
ATOM 1557 C CA . SER A 1 209 ? 19.334 4.160 47.429 1.00 28.97 209 SER A CA 1
ATOM 1558 C C . SER A 1 209 ? 18.661 2.973 46.742 1.00 28.97 209 SER A C 1
ATOM 1560 O O . SER A 1 209 ? 19.042 1.826 46.971 1.00 28.97 209 SER A O 1
ATOM 1562 N N . ILE A 1 210 ? 17.674 3.238 45.886 1.00 30.75 210 ILE A N 1
ATOM 1563 C CA . ILE A 1 210 ? 17.162 2.247 44.936 1.00 30.75 210 ILE A CA 1
ATOM 1564 C C . ILE A 1 210 ? 17.995 2.375 43.664 1.00 30.75 210 ILE A C 1
ATOM 1566 O O . ILE A 1 210 ? 17.859 3.326 42.894 1.00 30.75 210 ILE A O 1
ATOM 1570 N N . SER A 1 211 ? 18.891 1.409 43.485 1.00 30.03 211 SER A N 1
ATOM 1571 C CA . SER A 1 211 ? 19.690 1.218 42.283 1.00 30.03 211 SER A CA 1
ATOM 1572 C C . SER A 1 211 ? 18.794 0.967 41.070 1.00 30.03 211 SER A C 1
ATOM 1574 O O . SER A 1 211 ? 18.018 0.012 41.033 1.00 30.03 211 SER A O 1
ATOM 1576 N N . GLN A 1 212 ? 18.950 1.820 40.059 1.00 32.34 212 GLN A N 1
ATOM 1577 C CA . GLN A 1 212 ? 18.522 1.572 38.687 1.00 32.34 212 GLN A CA 1
ATOM 1578 C C . GLN A 1 212 ? 19.162 0.276 38.174 1.00 32.34 212 GLN A C 1
ATOM 1580 O O . GLN A 1 212 ? 20.386 0.152 38.132 1.00 32.34 212 GLN A O 1
ATOM 1585 N N . MET A 1 213 ? 18.337 -0.682 37.752 1.00 27.42 213 MET A N 1
ATOM 1586 C CA . MET A 1 213 ? 18.792 -1.811 36.944 1.00 27.42 213 MET A CA 1
ATOM 1587 C C . MET A 1 213 ? 18.837 -1.364 35.482 1.00 27.42 213 MET A C 1
ATOM 1589 O O . MET A 1 213 ? 17.804 -1.219 34.831 1.00 27.42 213 MET A O 1
ATOM 1593 N N . SER A 1 214 ? 20.053 -1.099 35.004 1.00 33.94 214 SER A N 1
ATOM 1594 C CA . SER A 1 214 ? 20.356 -0.843 33.599 1.00 33.94 214 SER A CA 1
ATOM 1595 C C . SER A 1 214 ? 20.495 -2.173 32.859 1.00 33.94 214 SER A C 1
ATOM 1597 O O . SER A 1 214 ? 21.183 -3.089 33.316 1.00 33.94 214 SER A O 1
ATOM 1599 N N . ALA A 1 215 ? 19.803 -2.285 31.730 1.00 34.91 215 ALA A N 1
ATOM 1600 C CA . ALA A 1 215 ? 19.779 -3.466 30.888 1.00 34.91 215 ALA A CA 1
ATOM 1601 C C . ALA A 1 215 ? 21.062 -3.582 30.045 1.00 34.91 215 ALA A C 1
ATOM 1603 O O . ALA A 1 215 ? 21.395 -2.688 29.275 1.00 34.91 215 ALA A O 1
ATOM 1604 N N . GLY A 1 216 ? 21.734 -4.728 30.185 1.00 28.36 216 GLY A N 1
ATOM 1605 C CA . GLY A 1 216 ? 22.370 -5.492 29.105 1.00 28.36 216 GLY A CA 1
ATOM 1606 C C . GLY A 1 216 ? 23.279 -4.747 28.129 1.00 28.36 216 GLY A C 1
ATOM 1607 O O . GLY A 1 216 ? 22.911 -4.539 26.977 1.00 28.36 216 GLY A O 1
ATOM 1608 N N . GLN A 1 217 ? 24.509 -4.459 28.552 1.00 29.38 217 GLN A N 1
ATOM 1609 C CA . GLN A 1 217 ? 25.601 -4.074 27.661 1.00 29.38 217 GLN A CA 1
ATOM 1610 C C . GLN A 1 217 ? 26.349 -5.340 27.202 1.00 29.38 217 GLN A C 1
ATOM 1612 O O . GLN A 1 217 ? 26.918 -6.065 28.015 1.00 29.38 217 GLN A O 1
ATOM 1617 N N . VAL A 1 218 ? 26.329 -5.623 25.897 1.00 28.80 218 VAL A N 1
ATOM 1618 C CA . VAL A 1 218 ? 27.128 -6.684 25.264 1.00 28.80 218 VAL A CA 1
ATOM 1619 C C . VAL A 1 218 ? 28.569 -6.185 25.123 1.00 28.80 218 VAL A C 1
ATOM 1621 O O . VAL A 1 218 ? 28.826 -5.203 24.428 1.00 28.80 218 VAL A O 1
ATOM 1624 N N . SER A 1 219 ? 29.512 -6.842 25.801 1.00 27.86 219 SER A N 1
ATOM 1625 C CA . SER A 1 219 ? 30.949 -6.570 25.691 1.00 27.86 219 SER A CA 1
ATOM 1626 C C . SER A 1 219 ? 31.534 -7.202 24.426 1.00 27.86 219 SER A C 1
ATOM 1628 O O . SER A 1 219 ? 31.462 -8.414 24.245 1.00 27.86 219 SER A O 1
ATOM 1630 N N . ILE A 1 220 ? 32.167 -6.387 23.580 1.00 30.61 220 ILE A N 1
ATOM 1631 C CA . ILE A 1 220 ? 33.061 -6.842 22.509 1.00 30.61 220 ILE A CA 1
ATOM 1632 C C . ILE A 1 220 ? 34.493 -6.684 23.027 1.00 30.61 220 ILE A C 1
ATOM 1634 O O . ILE A 1 220 ? 34.967 -5.568 23.237 1.00 30.61 220 ILE A O 1
ATOM 1638 N N . SER A 1 221 ? 35.167 -7.805 23.273 1.00 29.47 221 SER A N 1
ATOM 1639 C CA . SER A 1 221 ? 36.567 -7.849 23.696 1.00 29.47 221 SER A CA 1
ATOM 1640 C C . SER A 1 221 ? 37.494 -7.542 22.516 1.00 29.47 221 SER A C 1
ATOM 1642 O O . SER A 1 221 ? 37.523 -8.275 21.531 1.00 29.47 221 SER A O 1
ATOM 1644 N N . GLN A 1 222 ? 38.263 -6.458 22.627 1.00 31.61 222 GLN A N 1
ATOM 1645 C CA . GLN A 1 222 ? 39.406 -6.163 21.760 1.00 31.61 222 GLN A CA 1
ATOM 1646 C C . GLN A 1 222 ? 40.601 -7.036 22.171 1.00 31.61 222 GLN A C 1
ATOM 1648 O O . GLN A 1 222 ? 40.953 -7.084 23.349 1.00 31.61 222 GLN A O 1
ATOM 1653 N N . ALA A 1 223 ? 41.228 -7.707 21.202 1.00 28.34 223 ALA A N 1
ATOM 1654 C CA . ALA A 1 223 ? 42.477 -8.441 21.383 1.00 28.34 223 ALA A CA 1
ATOM 1655 C C . ALA A 1 223 ? 43.663 -7.635 20.822 1.00 28.34 223 ALA A C 1
ATOM 1657 O O . ALA A 1 223 ? 43.615 -7.134 19.698 1.00 28.34 223 ALA A O 1
ATOM 1658 N N . SER A 1 224 ? 44.719 -7.524 21.629 1.00 33.50 224 SER A N 1
ATOM 1659 C CA . SER A 1 224 ? 46.017 -6.921 21.302 1.00 33.50 224 SER A CA 1
ATOM 1660 C C . SER A 1 224 ? 46.841 -7.787 20.333 1.00 33.50 224 SER A C 1
ATOM 1662 O O . SER A 1 224 ? 46.737 -9.012 20.396 1.00 33.50 224 SER A O 1
ATOM 1664 N N . PRO A 1 225 ? 47.731 -7.204 19.505 1.00 37.00 225 PRO A N 1
ATOM 1665 C CA . PRO A 1 225 ? 48.669 -7.971 18.691 1.00 37.00 225 PRO A CA 1
ATOM 1666 C C . PRO A 1 225 ? 50.039 -8.142 19.374 1.00 37.00 225 PRO A C 1
ATOM 1668 O O . PRO A 1 225 ? 50.617 -7.189 19.900 1.00 37.00 225 PRO A O 1
ATOM 1671 N N . SER A 1 226 ? 50.569 -9.366 19.304 1.00 34.25 226 SER A N 1
ATOM 1672 C CA . SER A 1 226 ? 51.927 -9.749 19.712 1.00 34.25 226 SER A CA 1
ATOM 1673 C C . SER A 1 226 ? 52.909 -9.708 18.532 1.00 34.25 226 SER A C 1
ATOM 1675 O O . SER A 1 226 ? 52.541 -9.947 17.385 1.00 34.25 226 SER A O 1
ATOM 1677 N N . GLN A 1 227 ? 54.166 -9.390 18.848 1.00 32.94 227 GLN A N 1
ATOM 1678 C CA . GLN A 1 227 ? 55.322 -9.241 17.954 1.00 32.94 227 GLN A CA 1
ATOM 1679 C C . GLN A 1 227 ? 56.050 -10.566 17.621 1.00 32.94 227 GLN A C 1
ATOM 1681 O O . GLN A 1 227 ? 55.885 -11.550 18.337 1.00 32.94 227 GLN A O 1
ATOM 1686 N N . ALA A 1 228 ? 56.978 -10.455 16.643 1.00 32.28 228 ALA A N 1
ATOM 1687 C CA . ALA A 1 228 ? 58.148 -11.305 16.301 1.00 32.28 228 ALA A CA 1
ATOM 1688 C C . ALA A 1 228 ? 57.880 -12.515 15.364 1.00 32.28 228 ALA A C 1
ATOM 1690 O O . ALA A 1 228 ? 56.867 -13.176 15.513 1.00 32.28 228 ALA A O 1
ATOM 1691 N N . ALA A 1 229 ? 58.716 -12.928 14.392 1.00 29.55 229 ALA A N 1
ATOM 1692 C CA . ALA A 1 229 ? 60.000 -12.481 13.832 1.00 29.55 229 ALA A CA 1
ATOM 1693 C C . ALA A 1 229 ? 60.340 -13.288 12.535 1.00 29.55 229 ALA A C 1
ATOM 1695 O O . ALA A 1 229 ? 60.228 -14.503 12.541 1.00 29.55 229 ALA A O 1
ATOM 1696 N N . VAL A 1 230 ? 60.832 -12.602 11.486 1.00 31.42 230 VAL A N 1
ATOM 1697 C CA . VAL A 1 230 ? 62.105 -12.829 10.735 1.00 31.42 230 VAL A CA 1
ATOM 1698 C C . VAL A 1 230 ? 62.297 -14.004 9.726 1.00 31.42 230 VAL A C 1
ATOM 1700 O O . VAL A 1 230 ? 62.263 -15.173 10.082 1.00 31.42 230 VAL A O 1
ATOM 1703 N N . SER A 1 231 ? 62.743 -13.597 8.511 1.00 31.17 231 SER A N 1
ATOM 1704 C CA . SER A 1 231 ? 63.573 -14.264 7.460 1.00 31.17 231 SER A CA 1
ATOM 1705 C C . SER A 1 231 ? 62.953 -15.392 6.609 1.00 31.17 231 SER A C 1
ATOM 1707 O O . SER A 1 231 ? 62.441 -16.363 7.135 1.00 31.17 231 SER A O 1
ATOM 1709 N N . THR A 1 232 ? 62.994 -15.391 5.266 1.00 31.61 232 THR A N 1
ATOM 1710 C CA . THR A 1 232 ? 64.141 -15.241 4.336 1.00 31.61 232 THR A CA 1
ATOM 1711 C C . THR A 1 232 ? 63.667 -14.927 2.891 1.00 31.61 232 THR A C 1
ATOM 1713 O O . THR A 1 232 ? 62.569 -15.302 2.495 1.00 31.61 232 THR A O 1
ATOM 1716 N N . ALA A 1 233 ? 64.514 -14.251 2.102 1.00 31.09 233 ALA A N 1
ATOM 1717 C CA . ALA A 1 233 ? 64.432 -14.054 0.634 1.00 31.09 233 ALA A CA 1
ATOM 1718 C C . ALA A 1 233 ? 65.400 -15.047 -0.088 1.00 31.09 233 ALA A C 1
ATOM 1720 O O . ALA A 1 233 ? 65.957 -15.878 0.634 1.00 31.09 233 ALA A O 1
ATOM 1721 N N . PRO A 1 234 ? 65.768 -14.957 -1.402 1.00 54.19 234 PRO A N 1
ATOM 1722 C CA . PRO A 1 234 ? 65.261 -14.156 -2.546 1.00 54.19 234 PRO A CA 1
ATOM 1723 C C . PRO A 1 234 ? 65.209 -14.898 -3.930 1.00 54.19 234 PRO A C 1
ATOM 1725 O O . PRO A 1 234 ? 65.783 -15.967 -4.084 1.00 54.19 234 PRO A O 1
ATOM 1728 N N . GLN A 1 235 ? 64.629 -14.267 -4.974 1.00 34.16 235 GLN A N 1
ATOM 1729 C CA . GLN A 1 235 ? 65.029 -14.339 -6.415 1.00 34.16 235 GLN A CA 1
ATOM 1730 C C . GLN A 1 235 ? 64.117 -13.382 -7.231 1.00 34.16 235 GLN A C 1
ATOM 1732 O O . GLN A 1 235 ? 62.908 -13.570 -7.235 1.00 34.16 235 GLN A O 1
ATOM 1737 N N . GLN A 1 236 ? 64.510 -12.185 -7.698 1.00 35.75 236 GLN A N 1
ATOM 1738 C CA . GLN A 1 236 ? 65.395 -11.761 -8.810 1.00 35.75 236 GLN A CA 1
ATOM 1739 C C . GLN A 1 236 ? 65.061 -12.272 -10.230 1.00 35.75 236 GLN A C 1
ATOM 1741 O O . GLN A 1 236 ? 65.350 -13.419 -10.553 1.00 35.75 236 GLN A O 1
ATOM 1746 N N . SER A 1 237 ? 64.564 -11.354 -11.084 1.00 37.62 237 SER A N 1
ATOM 1747 C CA . SER A 1 237 ? 64.968 -11.030 -12.487 1.00 37.62 237 SER A CA 1
ATOM 1748 C C . SER A 1 237 ? 63.969 -9.975 -13.036 1.00 37.62 237 SER A C 1
ATOM 1750 O O . SER A 1 237 ? 62.773 -10.234 -13.020 1.00 37.62 237 SER A O 1
ATOM 1752 N N . ALA A 1 238 ? 64.294 -8.686 -13.255 1.00 36.53 238 ALA A N 1
ATOM 1753 C CA . ALA A 1 238 ? 65.035 -8.058 -14.376 1.00 36.53 238 ALA A CA 1
ATOM 1754 C C . ALA A 1 238 ? 64.464 -8.414 -15.770 1.00 36.53 238 ALA A C 1
ATOM 1756 O O . ALA A 1 238 ? 64.163 -9.573 -15.998 1.00 36.53 238 ALA A O 1
ATOM 1757 N N . ALA A 1 239 ? 64.355 -7.575 -16.806 1.00 36.66 239 ALA A N 1
ATOM 1758 C CA . ALA A 1 239 ? 64.446 -6.136 -17.094 1.00 36.66 239 ALA A CA 1
ATOM 1759 C C . ALA A 1 239 ? 64.167 -5.987 -18.621 1.00 36.66 239 ALA A C 1
ATOM 1761 O O . ALA A 1 239 ? 64.468 -6.925 -19.354 1.00 36.66 239 ALA A O 1
ATOM 1762 N N . ASN A 1 240 ? 63.629 -4.847 -19.091 1.00 35.38 240 ASN A N 1
ATOM 1763 C CA . ASN A 1 240 ? 63.811 -4.192 -20.425 1.00 35.38 240 ASN A CA 1
ATOM 1764 C C . ASN A 1 240 ? 62.585 -3.294 -20.705 1.00 35.38 240 ASN A C 1
ATOM 1766 O O . ASN A 1 240 ? 61.466 -3.777 -20.623 1.00 35.38 240 ASN A O 1
ATOM 1770 N N . LYS A 1 241 ? 62.625 -1.967 -20.903 1.00 38.66 241 LYS A N 1
ATOM 1771 C CA . LYS A 1 241 ? 63.499 -1.002 -21.613 1.00 38.66 241 LYS A CA 1
ATOM 1772 C C . LYS A 1 241 ? 63.353 -1.027 -23.147 1.00 38.66 241 LYS A C 1
ATOM 1774 O O . LYS A 1 241 ? 63.926 -1.899 -23.781 1.00 38.66 241 LYS A O 1
A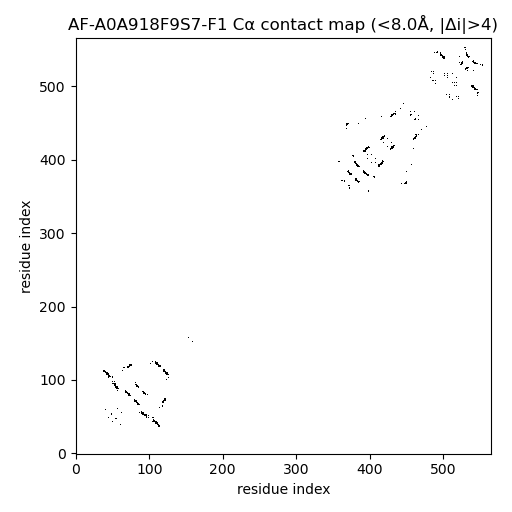TOM 1779 N N . ALA A 1 242 ? 62.664 -0.005 -23.688 1.00 33.50 242 ALA A N 1
ATOM 1780 C CA . ALA A 1 242 ? 63.007 0.841 -24.859 1.00 33.50 242 ALA A CA 1
ATOM 1781 C C . ALA A 1 242 ? 61.756 1.302 -25.657 1.00 33.50 242 ALA A C 1
ATOM 1783 O O . ALA A 1 242 ? 60.952 0.478 -26.073 1.00 33.50 242 ALA A O 1
ATOM 1784 N N . GLY A 1 243 ? 61.605 2.621 -25.883 1.00 27.47 243 GLY A N 1
ATOM 1785 C CA . GLY A 1 243 ? 60.747 3.197 -26.949 1.00 27.47 243 GLY A CA 1
ATOM 1786 C C . GLY A 1 243 ? 61.490 3.223 -28.301 1.00 27.47 243 GLY A C 1
ATOM 1787 O O . GLY A 1 243 ? 62.414 2.424 -28.452 1.00 27.47 243 GLY A O 1
ATOM 1788 N N . PRO A 1 244 ? 61.280 4.195 -29.224 1.00 61.59 244 PRO A N 1
ATOM 1789 C CA . PRO A 1 244 ? 60.189 5.174 -29.403 1.00 61.59 244 PRO A CA 1
ATOM 1790 C C . PRO A 1 244 ? 59.751 5.353 -30.901 1.00 61.59 244 PRO A C 1
ATOM 1792 O O . PRO A 1 244 ? 60.217 4.628 -31.771 1.00 61.59 244 PRO A O 1
ATOM 1795 N N . ARG A 1 245 ? 58.966 6.422 -31.174 1.00 36.47 245 ARG A N 1
ATOM 1796 C CA . ARG A 1 245 ? 58.904 7.292 -32.391 1.00 36.47 245 ARG A CA 1
ATOM 1797 C C . ARG A 1 245 ? 57.770 7.156 -33.437 1.00 36.47 245 ARG A C 1
ATOM 1799 O O . ARG A 1 245 ? 57.589 6.113 -34.045 1.00 36.47 245 ARG A O 1
ATOM 1806 N N . SER A 1 246 ? 57.238 8.357 -33.752 1.00 36.44 246 SER A N 1
ATOM 1807 C CA . SER A 1 246 ? 56.713 8.856 -35.048 1.00 36.44 246 SER A CA 1
ATOM 1808 C C . SER A 1 246 ? 55.317 8.357 -35.469 1.00 36.44 246 SER A C 1
ATOM 1810 O O . SER A 1 246 ? 54.992 7.208 -35.241 1.00 36.44 246 SER A O 1
ATOM 1812 N N . SER A 1 247 ? 54.408 9.118 -36.093 1.00 37.25 247 SER A N 1
ATOM 1813 C CA . SER A 1 247 ? 54.441 10.449 -36.723 1.00 37.25 247 SER A CA 1
ATOM 1814 C C . SER A 1 247 ? 53.032 10.807 -37.249 1.00 37.25 247 SER A C 1
ATOM 1816 O O . SER A 1 247 ? 52.381 9.947 -37.824 1.00 37.25 247 SER A O 1
ATOM 1818 N N . MET A 1 248 ? 52.648 12.087 -37.129 1.00 35.88 248 MET A N 1
ATOM 1819 C CA . MET A 1 248 ? 52.228 12.982 -38.237 1.00 35.88 248 MET A CA 1
ATOM 1820 C C . MET A 1 248 ? 50.961 12.695 -39.089 1.00 35.88 248 MET A C 1
ATOM 1822 O O . MET A 1 248 ? 50.849 11.642 -39.702 1.00 35.88 248 MET A O 1
ATOM 1826 N N . THR A 1 249 ? 50.132 13.755 -39.224 1.00 39.00 249 THR A N 1
ATOM 1827 C CA . THR A 1 249 ? 49.039 14.140 -40.181 1.00 39.00 249 THR A CA 1
ATOM 1828 C C . THR A 1 249 ? 47.741 14.461 -39.418 1.00 39.00 249 THR A C 1
ATOM 1830 O O . THR A 1 249 ? 47.205 13.602 -38.740 1.00 39.00 249 THR A O 1
ATOM 1833 N N . GLN A 1 250 ? 47.201 15.681 -39.287 1.00 39.66 250 GLN A N 1
ATOM 1834 C CA . GLN A 1 250 ? 47.145 16.947 -40.046 1.00 39.66 250 GLN A CA 1
ATOM 1835 C C . GLN A 1 250 ? 46.429 16.865 -41.410 1.00 39.66 250 GLN A C 1
ATOM 1837 O O . GLN A 1 250 ? 47.061 16.607 -42.426 1.00 39.66 250 GLN A O 1
ATOM 1842 N N . ALA A 1 251 ? 45.119 17.146 -41.400 1.00 35.81 251 ALA A N 1
ATOM 1843 C CA . ALA A 1 251 ? 44.311 17.683 -42.507 1.00 35.81 251 ALA A 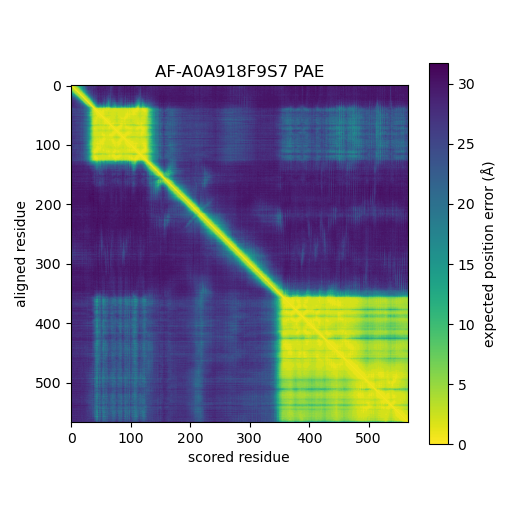CA 1
ATOM 1844 C C . ALA A 1 251 ? 43.024 18.288 -41.889 1.00 35.81 251 ALA A C 1
ATOM 1846 O O . ALA A 1 251 ? 42.216 17.565 -41.318 1.00 35.81 251 ALA A O 1
ATOM 1847 N N . THR A 1 252 ? 42.962 19.594 -41.628 1.00 36.72 252 THR A N 1
ATOM 1848 C CA . THR A 1 252 ? 42.440 20.668 -42.503 1.00 36.72 252 THR A CA 1
ATOM 1849 C C . THR A 1 252 ? 40.962 20.494 -42.875 1.00 36.72 252 THR A C 1
ATOM 1851 O O . THR A 1 252 ? 40.617 19.795 -43.821 1.00 36.72 252 THR A O 1
ATOM 1854 N N . ALA A 1 253 ? 40.100 21.185 -42.127 1.00 42.59 253 ALA A N 1
ATOM 1855 C CA . ALA A 1 253 ? 38.703 21.448 -42.459 1.00 42.59 253 ALA A CA 1
ATOM 1856 C C . ALA A 1 253 ? 38.584 22.694 -43.356 1.00 42.59 253 ALA A C 1
ATOM 1858 O O . ALA A 1 253 ? 39.377 23.627 -43.197 1.00 42.59 253 ALA A O 1
ATOM 1859 N N . PRO A 1 254 ? 37.553 22.762 -44.215 1.00 54.62 254 PRO A N 1
ATOM 1860 C CA . PRO A 1 254 ? 36.963 24.061 -44.514 1.00 54.62 254 PRO A CA 1
ATOM 1861 C C . PRO A 1 254 ? 35.421 24.076 -44.496 1.00 54.62 254 PRO A C 1
ATOM 1863 O O . PRO A 1 254 ? 34.752 23.202 -45.033 1.00 54.62 254 PRO A O 1
ATOM 1866 N N . ALA A 1 255 ? 34.915 25.147 -43.879 1.00 35.69 255 ALA A N 1
ATOM 1867 C CA . ALA A 1 255 ? 33.837 26.032 -44.330 1.00 35.69 255 ALA A CA 1
ATOM 1868 C C . ALA A 1 255 ? 32.496 25.449 -44.843 1.00 35.69 255 ALA A C 1
ATOM 1870 O O . ALA A 1 255 ? 32.364 25.005 -45.978 1.00 35.69 255 ALA A O 1
ATOM 1871 N N . ALA A 1 256 ? 31.448 25.666 -44.041 1.00 41.28 256 ALA A N 1
ATOM 1872 C CA . ALA A 1 256 ? 30.126 26.111 -44.516 1.00 41.28 256 ALA A CA 1
ATOM 1873 C C . ALA A 1 256 ? 30.232 27.605 -44.954 1.00 41.28 256 ALA A C 1
ATOM 1875 O O . ALA A 1 256 ? 31.174 28.247 -44.475 1.00 41.28 256 ALA A O 1
ATOM 1876 N N . PRO A 1 257 ? 29.317 28.229 -45.748 1.00 54.53 257 PRO A N 1
ATOM 1877 C CA . PRO A 1 257 ? 27.860 28.075 -45.612 1.00 54.53 257 PRO A CA 1
ATOM 1878 C C . PRO A 1 257 ? 26.989 28.333 -46.881 1.00 54.53 257 PRO A C 1
ATOM 1880 O O . PRO A 1 257 ? 27.489 28.597 -47.966 1.00 54.53 257 PRO A O 1
ATOM 1883 N N . HIS A 1 258 ? 25.666 28.348 -46.646 1.00 42.47 258 HIS A N 1
ATOM 1884 C CA . HIS A 1 258 ? 24.568 28.993 -47.399 1.00 42.47 258 HIS A CA 1
ATOM 1885 C C . HIS A 1 258 ? 23.690 28.167 -48.370 1.00 42.47 258 HIS A C 1
ATOM 1887 O O . HIS A 1 258 ? 24.154 27.578 -49.339 1.00 42.47 258 HIS A O 1
ATOM 1893 N N . SER A 1 259 ? 22.377 28.305 -48.107 1.00 36.72 259 SER A N 1
ATOM 1894 C CA . SER A 1 259 ? 21.253 28.466 -49.054 1.00 36.72 259 SER A CA 1
ATOM 1895 C C . SER A 1 259 ? 20.225 27.334 -49.224 1.00 36.72 259 SER A C 1
ATOM 1897 O O . SER A 1 259 ? 20.379 26.433 -50.034 1.00 36.72 259 SER A O 1
ATOM 1899 N N . GLN A 1 260 ? 19.096 27.574 -48.543 1.00 37.72 260 GLN A N 1
ATOM 1900 C CA . GLN A 1 260 ? 17.705 27.577 -49.037 1.00 37.72 260 GLN A CA 1
ATOM 1901 C C . GLN A 1 260 ? 16.910 26.275 -49.308 1.00 37.72 260 GLN A C 1
ATOM 1903 O O . GLN A 1 260 ? 17.460 25.271 -49.748 1.00 37.72 260 GLN A O 1
ATOM 1908 N N . PRO A 1 261 ? 15.575 26.314 -49.057 1.00 54.34 261 PRO A N 1
ATOM 1909 C CA . PRO A 1 261 ? 14.663 25.173 -49.145 1.00 54.34 261 PRO A CA 1
ATOM 1910 C C . PRO A 1 261 ? 13.889 25.119 -50.479 1.00 54.34 261 PRO A C 1
ATOM 1912 O O . PRO A 1 261 ? 13.677 26.150 -51.119 1.00 54.34 261 PRO A O 1
ATOM 1915 N N . PRO A 1 262 ? 13.345 23.945 -50.833 1.00 50.78 262 PRO A N 1
ATOM 1916 C CA . PRO A 1 262 ? 12.049 23.880 -51.515 1.00 50.78 262 PRO A CA 1
ATOM 1917 C C . PRO A 1 262 ? 11.111 22.894 -50.792 1.00 50.78 262 PRO A C 1
ATOM 1919 O O . PRO A 1 262 ? 11.511 21.819 -50.362 1.00 50.78 262 PRO A O 1
ATOM 1922 N N . ALA A 1 263 ? 9.905 23.323 -50.436 1.00 35.22 263 ALA A N 1
ATOM 1923 C CA . ALA A 1 263 ? 8.692 23.275 -51.258 1.00 35.22 263 ALA A CA 1
ATOM 1924 C C . ALA A 1 263 ? 7.890 21.980 -51.036 1.00 35.22 263 ALA A C 1
ATOM 1926 O O . ALA A 1 263 ? 8.346 20.865 -51.265 1.00 35.22 263 ALA A O 1
ATOM 1927 N N . ALA A 1 264 ? 6.666 22.194 -50.562 1.00 41.44 264 ALA A N 1
ATOM 1928 C CA . ALA A 1 264 ? 5.622 21.212 -50.348 1.00 41.44 264 ALA A CA 1
ATOM 1929 C C . ALA A 1 264 ? 5.201 20.511 -51.644 1.00 41.44 264 ALA A C 1
ATOM 1931 O O . ALA A 1 264 ? 5.037 21.191 -52.653 1.00 41.44 264 ALA A O 1
ATOM 1932 N N . GLN A 1 265 ? 4.888 19.212 -51.563 1.00 37.59 265 GLN A N 1
ATOM 1933 C CA . GLN A 1 265 ? 3.792 18.588 -52.315 1.00 37.59 265 GLN A CA 1
ATOM 1934 C C . GLN A 1 265 ? 3.179 17.392 -51.550 1.00 37.59 265 GLN A C 1
ATOM 1936 O O . GLN A 1 265 ? 3.851 16.802 -50.701 1.00 37.59 265 GLN A O 1
ATOM 1941 N N . PRO A 1 266 ? 1.894 17.065 -51.808 1.00 51.09 266 PRO A N 1
ATOM 1942 C CA . PRO A 1 266 ? 1.059 16.204 -50.974 1.00 51.09 266 PRO A CA 1
ATOM 1943 C C . PRO A 1 266 ? 0.930 14.779 -51.538 1.00 51.09 266 PRO A C 1
ATOM 1945 O O . PRO A 1 266 ? 0.757 14.599 -52.739 1.00 51.09 266 PRO A O 1
ATOM 1948 N N . LEU A 1 267 ? 0.918 13.766 -50.670 1.00 38.72 267 LEU A N 1
ATOM 1949 C CA . LEU A 1 267 ? 0.493 12.398 -50.999 1.00 38.72 267 LEU A CA 1
ATOM 1950 C C . LEU A 1 267 ? -0.284 11.862 -49.788 1.00 38.72 267 LEU A C 1
ATOM 1952 O O . LEU A 1 267 ? 0.240 11.782 -48.684 1.00 38.72 267 LEU A O 1
ATOM 1956 N N . SER A 1 268 ? -1.607 11.793 -49.884 1.00 35.94 268 SER A N 1
ATOM 1957 C CA . SER A 1 268 ? -2.365 10.651 -50.413 1.00 35.94 268 SER A CA 1
ATOM 1958 C C . SER A 1 268 ? -2.565 9.550 -49.373 1.00 35.94 268 SER A C 1
ATOM 1960 O O . SER A 1 268 ? -1.666 8.823 -48.970 1.00 35.94 268 SER A O 1
ATOM 1962 N N . GLN A 1 269 ? -3.831 9.494 -48.975 1.00 38.62 269 GLN A N 1
ATOM 1963 C CA . GLN A 1 269 ? -4.554 8.496 -48.207 1.00 38.62 269 GLN A CA 1
ATOM 1964 C C . GLN A 1 269 ? -4.121 7.053 -48.495 1.00 38.62 269 GLN A C 1
ATOM 1966 O O . GLN A 1 269 ? -4.038 6.647 -49.650 1.00 38.62 269 GLN A O 1
ATOM 1971 N N . SER A 1 270 ? -3.984 6.249 -47.438 1.00 36.16 270 SER A N 1
ATOM 1972 C CA . SER A 1 270 ? -4.215 4.796 -47.459 1.00 36.16 270 SER A CA 1
ATOM 1973 C C . SER A 1 270 ? -4.461 4.294 -46.033 1.00 36.16 270 SER A C 1
ATOM 1975 O O . SER A 1 270 ? -3.535 3.982 -45.290 1.00 36.16 270 SER A O 1
ATOM 1977 N N . ARG A 1 271 ? -5.741 4.243 -45.647 1.00 37.44 271 ARG A N 1
ATOM 1978 C CA . ARG A 1 271 ? -6.250 3.425 -44.533 1.00 37.44 271 ARG A CA 1
ATOM 1979 C C . ARG A 1 271 ? -6.013 1.942 -44.848 1.00 37.44 271 ARG A C 1
ATOM 1981 O O . ARG A 1 271 ? -6.400 1.525 -45.938 1.00 37.44 271 ARG A O 1
ATOM 1988 N N . PRO A 1 272 ? -5.583 1.119 -43.883 1.00 44.78 272 PRO A N 1
ATOM 1989 C CA . PRO A 1 272 ? -5.991 -0.275 -43.848 1.00 44.78 272 PRO A CA 1
ATOM 1990 C C . PRO A 1 272 ? -7.183 -0.458 -42.903 1.00 44.78 272 PRO A C 1
ATOM 1992 O O . PRO A 1 272 ? -7.190 -0.041 -41.746 1.00 44.78 272 PRO A O 1
ATOM 1995 N N . SER A 1 273 ? -8.219 -1.056 -43.475 1.00 35.75 273 SER A N 1
ATOM 1996 C CA . SER A 1 273 ? -9.513 -1.362 -42.889 1.00 35.75 273 SER A CA 1
ATOM 1997 C C . SER A 1 273 ? -9.429 -2.425 -41.793 1.00 35.75 273 SER A C 1
ATOM 1999 O O . SER A 1 273 ? -8.784 -3.460 -41.951 1.00 35.75 273 SER A O 1
ATOM 2001 N N . ASN A 1 274 ? -10.188 -2.189 -40.722 1.00 35.88 274 ASN A N 1
ATOM 2002 C CA . ASN A 1 274 ? -10.632 -3.197 -39.767 1.00 35.88 274 ASN A CA 1
ATOM 2003 C C . ASN A 1 274 ? -11.287 -4.377 -40.499 1.00 35.88 274 ASN A C 1
ATOM 2005 O O . ASN A 1 274 ? -12.305 -4.195 -41.166 1.00 35.88 274 ASN A O 1
ATOM 2009 N N . THR A 1 275 ? -10.757 -5.587 -40.305 1.00 38.16 275 THR A N 1
ATOM 2010 C CA . THR A 1 275 ? -11.498 -6.824 -40.574 1.00 38.16 275 THR A CA 1
ATOM 2011 C C . THR A 1 275 ? -11.989 -7.389 -39.251 1.00 38.16 275 THR A C 1
ATOM 2013 O O . THR A 1 275 ? -11.235 -7.923 -38.441 1.00 38.16 275 THR A O 1
ATOM 2016 N N . VAL A 1 276 ? -13.288 -7.210 -39.048 1.00 37.75 276 VAL A N 1
ATOM 2017 C CA . VAL A 1 276 ? -14.114 -7.811 -38.008 1.00 37.75 276 VAL A CA 1
ATOM 2018 C C . VAL A 1 276 ? -14.154 -9.326 -38.227 1.00 37.75 276 VAL A C 1
ATOM 2020 O O . VAL A 1 276 ? -14.664 -9.788 -39.242 1.00 37.75 276 VAL A O 1
ATOM 2023 N N . SER A 1 277 ? -13.657 -10.106 -37.265 1.00 37.91 277 SER A N 1
ATOM 2024 C CA . SER A 1 277 ? -14.045 -11.512 -37.104 1.00 37.91 277 SER A CA 1
ATOM 2025 C C . SER A 1 277 ? -15.079 -11.599 -35.988 1.00 37.91 277 SER A C 1
ATOM 2027 O O . SER A 1 277 ? -14.751 -11.579 -34.803 1.00 37.91 277 SER A O 1
ATOM 2029 N N . GLN A 1 278 ? -16.346 -11.663 -36.395 1.00 37.94 278 GLN A N 1
ATOM 2030 C CA . GLN A 1 278 ? -17.455 -12.115 -35.565 1.00 37.94 278 GLN A CA 1
ATOM 2031 C C . GLN A 1 278 ? -17.224 -13.585 -35.199 1.00 37.94 278 GLN A C 1
ATOM 2033 O O . GLN A 1 278 ? -17.119 -14.435 -36.082 1.00 37.94 278 GLN A O 1
ATOM 2038 N N . LYS A 1 279 ? -17.184 -13.901 -33.902 1.00 38.56 279 LYS A N 1
ATOM 2039 C CA . LYS A 1 279 ? -17.307 -15.276 -33.414 1.00 38.56 279 LYS A CA 1
ATOM 2040 C C . LYS A 1 279 ? -18.379 -15.344 -32.329 1.00 38.56 279 LYS A C 1
ATOM 2042 O O . LYS A 1 279 ? -18.184 -14.861 -31.223 1.00 38.56 279 LYS A O 1
ATOM 2047 N N . ALA A 1 280 ? -19.502 -15.921 -32.752 1.00 36.41 280 ALA A N 1
ATOM 2048 C CA . ALA A 1 280 ? -20.515 -16.692 -32.034 1.00 36.41 280 ALA A CA 1
ATOM 2049 C C . ALA A 1 280 ? -20.793 -16.372 -30.550 1.00 36.41 280 ALA A C 1
ATOM 2051 O O . ALA A 1 280 ? -20.013 -16.694 -29.656 1.00 36.41 280 ALA A O 1
ATOM 2052 N N . ALA A 1 281 ? -22.005 -15.864 -30.321 1.00 37.41 281 ALA A N 1
ATOM 2053 C CA . ALA A 1 281 ? -22.702 -15.863 -29.042 1.00 37.41 281 ALA A CA 1
ATOM 2054 C C . ALA A 1 281 ? -23.015 -17.295 -28.552 1.00 37.41 281 ALA A C 1
ATOM 2056 O O . ALA A 1 281 ? -23.440 -18.124 -29.362 1.00 37.41 281 ALA A O 1
ATOM 2057 N N . PRO A 1 282 ? -22.897 -17.587 -27.245 1.00 45.34 282 PRO A N 1
ATOM 2058 C CA . PRO A 1 282 ? -23.564 -18.728 -26.634 1.00 45.34 282 PRO A CA 1
ATOM 2059 C C . PRO A 1 282 ? -24.973 -18.358 -26.136 1.00 45.34 282 PRO A C 1
ATOM 2061 O O . PRO A 1 282 ? -25.213 -17.279 -25.595 1.00 45.34 282 PRO A O 1
ATOM 2064 N N . ALA A 1 283 ? -25.897 -19.291 -26.364 1.00 43.41 283 ALA A N 1
ATOM 2065 C CA . ALA A 1 283 ? -27.319 -19.252 -26.038 1.00 43.41 283 ALA A CA 1
ATOM 2066 C C . ALA A 1 283 ? -27.619 -19.159 -24.520 1.00 43.41 283 ALA A C 1
ATOM 2068 O O . ALA A 1 283 ? -26.790 -19.564 -23.701 1.00 43.41 283 ALA A O 1
ATOM 2069 N N . PRO A 1 284 ? -28.818 -18.672 -24.135 1.00 48.62 284 PRO A N 1
ATOM 2070 C CA . PRO A 1 284 ? -29.226 -18.523 -22.739 1.00 48.62 284 PRO A CA 1
ATOM 2071 C C . PRO A 1 284 ? -29.633 -19.864 -22.105 1.00 48.62 284 PRO A C 1
ATOM 2073 O O . PRO A 1 284 ? -30.422 -20.618 -22.673 1.00 48.62 284 PRO A O 1
ATOM 2076 N N . MET A 1 285 ? -29.122 -20.141 -20.901 1.00 46.38 285 MET A N 1
ATOM 2077 C CA . MET A 1 285 ? -29.582 -21.244 -20.048 1.00 46.38 285 MET A CA 1
ATOM 2078 C C . MET A 1 285 ? -30.781 -20.826 -19.173 1.00 46.38 285 MET A C 1
ATOM 2080 O O . MET A 1 285 ? -30.927 -19.642 -18.860 1.00 46.38 285 MET A O 1
ATOM 2084 N N . PRO A 1 286 ? -31.653 -21.781 -18.792 1.00 54.47 286 PRO A N 1
ATOM 2085 C CA . PRO A 1 286 ? -32.966 -21.496 -18.232 1.00 54.47 286 PRO A CA 1
ATOM 2086 C C . PRO A 1 286 ? -32.950 -21.194 -16.729 1.00 54.47 286 PRO A C 1
ATOM 2088 O O . PRO A 1 286 ? -32.154 -21.717 -15.952 1.00 54.47 286 PRO A O 1
ATOM 2091 N N . VAL A 1 287 ? -33.922 -20.367 -16.352 1.00 41.06 287 VAL A N 1
ATOM 2092 C CA . VAL A 1 287 ? -34.329 -20.002 -14.994 1.00 41.06 287 VAL A CA 1
ATOM 2093 C C . VAL A 1 287 ? -34.792 -21.247 -14.232 1.00 41.06 287 VAL A C 1
ATOM 2095 O O . VAL A 1 287 ? -35.774 -21.879 -14.619 1.00 41.06 287 VAL A O 1
ATOM 2098 N N . ALA A 1 288 ? -34.117 -21.568 -13.126 1.00 41.81 288 ALA A N 1
ATOM 2099 C CA . ALA A 1 288 ? -34.574 -22.551 -12.150 1.00 41.81 288 ALA A CA 1
ATOM 2100 C C . ALA A 1 288 ? -35.141 -21.855 -10.900 1.00 41.81 288 ALA A C 1
ATOM 2102 O O . ALA A 1 288 ? -34.568 -20.910 -10.359 1.00 41.81 288 ALA A O 1
ATOM 2103 N N . ALA A 1 289 ? -36.307 -22.357 -10.501 1.00 36.72 289 ALA A N 1
ATOM 2104 C CA . ALA A 1 289 ? -37.163 -22.002 -9.376 1.00 36.72 289 ALA A CA 1
ATOM 2105 C C . ALA A 1 289 ? -36.412 -21.887 -8.028 1.00 36.72 289 ALA A C 1
ATOM 2107 O O . ALA A 1 289 ? -35.548 -22.695 -7.711 1.00 36.72 289 ALA A O 1
ATOM 2108 N N . ARG A 1 290 ? -36.637 -20.815 -7.259 1.00 37.81 290 ARG A N 1
ATOM 2109 C CA . ARG A 1 290 ? -37.642 -20.705 -6.176 1.00 37.81 290 ARG A CA 1
ATOM 2110 C C . ARG A 1 290 ? -37.418 -21.715 -5.038 1.00 37.81 290 ARG A C 1
ATOM 2112 O O . ARG A 1 290 ? -37.978 -22.801 -5.062 1.00 37.81 290 ARG A O 1
ATOM 2119 N N . LEU A 1 291 ? -36.708 -21.283 -3.994 1.00 37.28 291 LEU A N 1
ATOM 2120 C CA . LEU A 1 291 ? -36.870 -21.789 -2.629 1.00 37.28 291 LEU A CA 1
ATOM 2121 C C . LEU A 1 291 ? -36.935 -20.591 -1.675 1.00 37.28 291 LEU A C 1
ATOM 2123 O O . LEU A 1 291 ? -35.984 -19.827 -1.530 1.00 37.28 291 LEU A O 1
ATOM 2127 N N . GLN A 1 292 ? -38.125 -20.406 -1.110 1.00 38.19 292 GLN A N 1
ATOM 2128 C CA . GLN A 1 292 ? -38.427 -19.505 -0.004 1.00 38.19 292 GLN A CA 1
ATOM 2129 C C . GLN A 1 292 ? -37.971 -20.182 1.298 1.00 38.19 292 GLN A C 1
ATOM 2131 O O . GLN A 1 292 ? -38.225 -21.377 1.446 1.00 38.19 292 GLN A O 1
ATOM 2136 N N . PRO A 1 293 ? -37.360 -19.472 2.255 1.00 47.38 293 PRO A N 1
ATOM 2137 C CA . PRO A 1 293 ? -37.384 -19.904 3.641 1.00 47.38 293 PRO A CA 1
ATOM 2138 C C . PRO A 1 293 ? -38.648 -19.369 4.323 1.00 47.38 293 PRO A C 1
ATOM 2140 O O . PRO A 1 293 ? -38.891 -18.161 4.368 1.00 47.38 293 PRO A O 1
ATOM 2143 N N . ASP A 1 294 ? -39.443 -20.318 4.811 1.00 36.44 294 ASP A N 1
ATOM 2144 C CA . ASP A 1 294 ? -40.656 -20.136 5.595 1.00 36.44 294 ASP A CA 1
ATOM 2145 C C . ASP A 1 294 ? -40.446 -19.219 6.802 1.00 36.44 294 ASP A C 1
ATOM 2147 O O . ASP A 1 294 ? -39.574 -19.415 7.651 1.00 36.44 294 ASP A O 1
ATOM 2151 N N . THR A 1 295 ? -41.338 -18.243 6.901 1.00 35.56 295 THR A N 1
ATOM 2152 C CA . THR A 1 295 ? -41.675 -17.534 8.126 1.00 35.56 295 THR A CA 1
ATOM 2153 C C . THR A 1 295 ? -42.561 -18.438 8.979 1.00 35.56 295 THR A C 1
ATOM 2155 O O . THR A 1 295 ? -43.724 -18.645 8.642 1.00 35.56 295 THR A O 1
ATOM 2158 N N . SER A 1 296 ? -42.051 -18.944 10.099 1.00 44.75 296 SER A N 1
ATOM 2159 C CA . SER A 1 296 ? -42.896 -19.489 11.165 1.00 44.75 296 SER A CA 1
ATOM 2160 C C . SER A 1 296 ? -42.710 -18.668 12.430 1.00 44.75 296 SER A C 1
ATOM 2162 O O . SER A 1 296 ? -41.679 -18.709 13.098 1.00 44.75 296 SER A O 1
ATOM 2164 N N . SER A 1 297 ? -43.736 -17.869 12.704 1.00 39.47 297 SER A N 1
ATOM 2165 C CA . SER A 1 297 ? -44.029 -17.294 14.005 1.00 39.47 297 SER A CA 1
ATOM 2166 C C . SER A 1 297 ? -44.386 -18.416 14.978 1.00 39.47 297 SER A C 1
ATOM 2168 O O . SER A 1 297 ? -45.337 -19.150 14.728 1.00 39.47 297 SER A O 1
ATOM 2170 N N . GLU A 1 298 ? -43.690 -18.498 16.109 1.00 39.31 298 GLU A N 1
ATOM 2171 C CA . GLU A 1 298 ? -44.191 -19.202 17.288 1.00 39.31 298 GLU A CA 1
ATOM 2172 C C . GLU A 1 298 ? -44.282 -18.204 18.446 1.00 39.31 298 GLU A C 1
ATOM 2174 O O . GLU A 1 298 ? -43.321 -17.540 18.835 1.00 39.31 298 GLU A O 1
ATOM 2179 N N . VAL A 1 299 ? -45.515 -18.038 18.908 1.00 40.62 299 VAL A N 1
ATOM 2180 C CA . VAL A 1 299 ? -46.004 -17.125 19.937 1.00 40.62 299 VAL A CA 1
ATOM 2181 C C . VAL A 1 299 ? -46.557 -18.010 21.057 1.00 40.62 299 VAL A C 1
ATOM 2183 O O . VAL A 1 299 ? -47.254 -18.972 20.746 1.00 40.62 299 VAL A O 1
ATOM 2186 N N . LEU A 1 300 ? -46.323 -17.606 22.323 1.00 38.88 300 LEU A N 1
ATOM 2187 C CA . LEU A 1 300 ? -46.768 -18.188 23.620 1.00 38.88 300 LEU A CA 1
ATOM 2188 C C . LEU A 1 300 ? -45.769 -19.217 24.196 1.00 38.88 300 LEU A C 1
ATOM 2190 O O . LEU A 1 300 ? -45.406 -20.157 23.519 1.00 38.88 300 LEU A O 1
ATOM 2194 N N . ARG A 1 301 ? -45.289 -19.165 25.448 1.00 39.34 301 ARG A N 1
ATOM 2195 C CA . ARG A 1 301 ? -45.802 -18.599 26.711 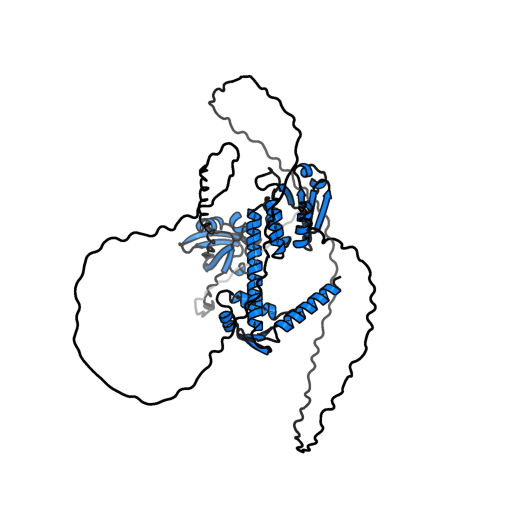1.00 39.34 301 ARG A CA 1
ATOM 2196 C C . ARG A 1 301 ? -44.676 -18.586 27.778 1.00 39.34 301 ARG A C 1
ATOM 2198 O O . ARG A 1 301 ? -43.659 -19.246 27.585 1.00 39.34 301 ARG A O 1
ATOM 2205 N N . PRO A 1 302 ? -44.860 -17.880 28.910 1.00 46.03 302 PRO A N 1
ATOM 2206 C CA . PRO A 1 302 ? -43.845 -17.687 29.942 1.00 46.03 302 PRO A CA 1
ATOM 2207 C C . PRO A 1 302 ? -43.848 -18.835 30.963 1.00 46.03 302 PRO A C 1
ATOM 2209 O O . PRO A 1 302 ? -44.914 -19.313 31.353 1.00 46.03 302 PRO A O 1
ATOM 2212 N N . VAL A 1 303 ? -42.669 -19.237 31.444 1.00 45.56 303 VAL A N 1
ATOM 2213 C CA . VAL A 1 303 ? -42.530 -20.108 32.622 1.00 45.56 303 VAL A CA 1
ATOM 2214 C C . VAL A 1 303 ? -41.834 -19.340 33.738 1.00 45.56 303 VAL A C 1
ATOM 2216 O O . VAL A 1 303 ? -40.867 -18.610 33.533 1.00 45.56 303 VAL A O 1
ATOM 2219 N N . ALA A 1 304 ? -42.445 -19.478 34.905 1.00 38.97 304 ALA A N 1
ATOM 2220 C CA . ALA A 1 304 ? -42.289 -18.694 36.106 1.00 38.97 304 ALA A CA 1
ATOM 2221 C C . ALA A 1 304 ? -40.944 -18.870 36.827 1.00 38.97 304 ALA A C 1
ATOM 2223 O O . ALA A 1 304 ? -40.339 -19.940 36.843 1.00 38.97 304 ALA A O 1
ATOM 2224 N N . GLN A 1 305 ? -40.569 -17.792 37.518 1.00 41.69 305 GLN A N 1
ATOM 2225 C CA . GLN A 1 305 ? -39.725 -17.799 38.712 1.00 41.69 305 GLN A CA 1
ATOM 2226 C C . GLN A 1 305 ? -40.257 -18.782 39.766 1.00 41.69 305 GLN A C 1
ATOM 2228 O O . GLN A 1 305 ? -41.471 -18.944 39.912 1.00 41.69 305 GLN A O 1
ATOM 2233 N N . PRO A 1 306 ? -39.360 -19.286 40.624 1.00 50.25 306 PRO A N 1
ATOM 2234 C CA . PRO A 1 306 ? -39.648 -19.161 42.046 1.00 50.25 306 PRO A CA 1
ATOM 2235 C C . PRO A 1 306 ? -38.509 -18.493 42.818 1.00 50.25 306 PRO A C 1
ATOM 2237 O O . PRO A 1 306 ? -37.322 -18.738 42.603 1.00 50.25 306 PRO A O 1
ATOM 2240 N N . ALA A 1 307 ? -38.928 -17.637 43.744 1.00 38.09 307 ALA A N 1
ATOM 2241 C CA . ALA A 1 307 ? -38.111 -17.013 44.764 1.00 38.09 307 ALA A CA 1
ATOM 2242 C C . ALA A 1 307 ? -37.969 -17.913 46.007 1.00 38.09 307 ALA A C 1
ATOM 2244 O O . ALA A 1 307 ? -38.871 -18.674 46.339 1.00 38.09 307 ALA A O 1
ATOM 2245 N N . SER A 1 308 ? -36.871 -17.677 46.730 1.00 42.22 308 SER A N 1
ATOM 2246 C CA . SER A 1 308 ? -36.707 -17.769 48.190 1.00 42.22 308 SER A CA 1
ATOM 2247 C C . SER A 1 308 ? -36.875 -19.109 48.917 1.00 42.22 308 SER A C 1
ATOM 2249 O O . SER A 1 308 ? -37.984 -19.531 49.218 1.00 42.22 308 SER A O 1
ATOM 2251 N N . SER A 1 309 ? -35.764 -19.585 49.492 1.00 43.47 309 SER A N 1
ATOM 2252 C CA . SER A 1 309 ? -35.704 -19.868 50.936 1.00 43.47 309 SER A CA 1
ATOM 2253 C C . SER A 1 309 ? -34.262 -19.879 51.465 1.00 43.47 309 SER A C 1
ATOM 2255 O O . SER A 1 309 ? -33.324 -20.293 50.793 1.00 43.47 309 SER A O 1
ATOM 2257 N N . ARG A 1 310 ? -34.140 -19.340 52.678 1.00 41.25 310 ARG A N 1
ATOM 2258 C CA . ARG A 1 310 ? -32.956 -18.968 53.469 1.00 41.25 310 ARG A CA 1
ATOM 2259 C C . ARG A 1 310 ? -32.478 -20.171 54.343 1.00 41.25 310 ARG A C 1
ATOM 2261 O O . ARG A 1 310 ? -32.922 -21.284 54.095 1.00 41.25 310 ARG A O 1
ATOM 2268 N N . PRO A 1 311 ? -31.590 -19.976 55.341 1.00 60.09 311 PRO A N 1
ATOM 2269 C CA . PRO A 1 311 ? -30.295 -20.646 55.530 1.00 60.09 311 PRO A CA 1
ATOM 2270 C C . PRO A 1 311 ? -30.344 -21.895 56.449 1.00 60.09 311 PRO A C 1
ATOM 2272 O O . PRO A 1 311 ? -31.410 -22.267 56.939 1.00 60.09 311 PRO A O 1
ATOM 2275 N N . PRO A 1 312 ? -29.177 -22.466 56.806 1.00 57.41 312 PRO A N 1
ATOM 2276 C CA . PRO A 1 312 ? -28.909 -22.527 58.244 1.00 57.41 312 PRO A CA 1
ATOM 2277 C C . PRO A 1 312 ? -27.481 -22.143 58.658 1.00 57.41 312 PRO A C 1
ATOM 2279 O O . PRO A 1 312 ? -26.477 -22.487 58.041 1.00 57.41 312 PRO A O 1
ATOM 2282 N N . THR A 1 313 ? -27.451 -21.435 59.781 1.00 42.19 313 THR A N 1
ATOM 2283 C CA . THR A 1 313 ? -26.346 -21.218 60.714 1.00 42.19 313 THR A CA 1
ATOM 2284 C C . THR A 1 313 ? -26.027 -22.523 61.455 1.00 42.19 313 THR A C 1
ATOM 2286 O O . THR A 1 313 ? -26.955 -23.225 61.848 1.00 42.19 313 THR A O 1
ATOM 2289 N N . GLY A 1 314 ? -24.756 -22.815 61.750 1.00 35.06 314 GLY A N 1
ATOM 2290 C CA . GLY A 1 314 ? -24.419 -23.868 62.717 1.00 35.06 314 GLY A CA 1
ATOM 2291 C C . GLY A 1 314 ? -22.976 -24.356 62.656 1.00 35.06 314 GLY A C 1
ATOM 2292 O O . GLY A 1 314 ? -22.619 -25.152 61.802 1.00 35.06 314 GLY A O 1
ATOM 2293 N N . ALA A 1 315 ? -22.166 -23.861 63.585 1.00 38.97 315 ALA A N 1
ATOM 2294 C CA . ALA A 1 315 ? -20.750 -24.141 63.777 1.00 38.97 315 ALA A CA 1
ATOM 2295 C C . ALA A 1 315 ? -20.412 -25.609 64.095 1.00 38.97 315 ALA A C 1
ATOM 2297 O O . ALA A 1 315 ? -21.167 -26.286 64.788 1.00 38.97 315 ALA A O 1
ATOM 2298 N N . THR A 1 316 ? -19.193 -26.039 63.756 1.00 41.16 316 THR A N 1
ATOM 2299 C CA . THR A 1 316 ? -18.296 -26.697 64.728 1.00 41.16 316 THR A CA 1
ATOM 2300 C C . THR A 1 316 ? -16.855 -26.740 64.224 1.00 41.16 316 THR A C 1
ATOM 2302 O O . THR A 1 316 ? -16.568 -27.037 63.069 1.00 41.16 316 THR A O 1
ATOM 2305 N N . ALA A 1 317 ? -15.951 -26.396 65.135 1.00 44.50 317 ALA A N 1
ATOM 2306 C CA . ALA A 1 317 ? -14.511 -26.454 64.988 1.00 44.50 317 ALA A CA 1
ATOM 2307 C C . ALA A 1 317 ? -14.001 -27.901 65.045 1.00 44.50 317 ALA A C 1
ATOM 2309 O O . ALA A 1 317 ? -14.424 -28.662 65.912 1.00 44.50 317 ALA A O 1
ATOM 2310 N N . ALA A 1 318 ? -13.012 -28.241 64.217 1.00 40.00 318 ALA A N 1
ATOM 2311 C CA . ALA A 1 318 ? -12.083 -29.329 64.505 1.00 40.00 318 ALA A CA 1
ATOM 2312 C C . ALA A 1 318 ? -10.728 -29.071 63.831 1.00 40.00 318 ALA A C 1
ATOM 2314 O O . ALA A 1 318 ? -10.611 -28.985 62.612 1.00 40.00 318 ALA A O 1
ATOM 2315 N N . LYS A 1 319 ? -9.706 -28.939 64.681 1.00 42.41 319 LYS A N 1
ATOM 2316 C CA . LYS A 1 319 ? -8.277 -29.028 64.367 1.00 42.41 319 LYS A CA 1
ATOM 2317 C C . LYS A 1 319 ? -7.969 -30.312 63.586 1.00 42.41 319 LYS A C 1
ATOM 2319 O O . LYS A 1 319 ? -8.339 -31.385 64.053 1.00 42.41 319 LYS A O 1
ATOM 2324 N N . ALA A 1 320 ? -7.144 -30.222 62.545 1.00 39.75 320 ALA A N 1
ATOM 2325 C CA . ALA A 1 320 ? -6.212 -31.293 62.194 1.00 39.75 320 ALA A CA 1
ATOM 2326 C C . ALA A 1 320 ? -4.981 -30.720 61.474 1.00 39.75 320 ALA A C 1
ATOM 2328 O O . ALA A 1 320 ? -5.088 -29.972 60.507 1.00 39.75 320 ALA A O 1
ATOM 2329 N N . SER A 1 321 ? -3.823 -31.053 62.034 1.00 44.09 321 SER A N 1
ATOM 2330 C CA . SER A 1 321 ? -2.466 -30.664 61.656 1.00 44.09 321 SER A CA 1
ATOM 2331 C C . SER A 1 321 ? -2.021 -31.183 60.277 1.00 44.09 321 SER A C 1
ATOM 2333 O O . SER A 1 321 ? -2.588 -32.154 59.774 1.00 44.09 321 SER A O 1
ATOM 2335 N N . PRO A 1 322 ? -0.959 -30.595 59.691 1.00 50.53 322 PRO A N 1
ATOM 2336 C CA . PRO A 1 322 ? -0.419 -31.008 58.400 1.00 50.53 322 PRO A CA 1
ATOM 2337 C C . PRO A 1 322 ? 0.402 -32.301 58.514 1.00 50.53 322 PRO A C 1
ATOM 2339 O O . PRO A 1 322 ? 1.308 -32.411 59.341 1.00 50.53 322 PRO A O 1
ATOM 2342 N N . VAL A 1 323 ? 0.112 -33.270 57.643 1.00 47.56 323 VAL A N 1
ATOM 2343 C CA . VAL A 1 323 ? 0.956 -34.451 57.423 1.00 47.56 323 VAL A CA 1
ATOM 2344 C C . VAL A 1 323 ? 2.056 -34.072 56.435 1.00 47.56 323 VAL A C 1
ATOM 2346 O O . VAL A 1 323 ? 1.817 -33.900 55.242 1.00 47.56 323 VAL A O 1
ATOM 2349 N N . ALA A 1 324 ? 3.269 -33.932 56.961 1.00 38.94 324 ALA A N 1
ATOM 2350 C CA . ALA A 1 324 ? 4.502 -33.872 56.195 1.00 38.94 324 ALA A CA 1
ATOM 2351 C C . ALA A 1 324 ? 4.842 -35.276 55.669 1.00 38.94 324 ALA A C 1
ATOM 2353 O O . ALA A 1 324 ? 5.122 -36.187 56.449 1.00 38.94 324 ALA A O 1
ATOM 2354 N N . LEU A 1 325 ? 4.830 -35.453 54.348 1.00 46.31 325 LEU A N 1
ATOM 2355 C CA . LEU A 1 325 ? 5.385 -36.633 53.690 1.00 46.31 325 LEU A CA 1
ATOM 2356 C C . LEU A 1 325 ? 6.854 -36.368 53.357 1.00 46.31 325 LEU A C 1
ATOM 2358 O O . LEU A 1 325 ? 7.195 -35.622 52.442 1.00 46.31 325 LEU A O 1
ATOM 2362 N N . ALA A 1 326 ? 7.713 -36.987 54.161 1.00 42.28 326 ALA A N 1
ATOM 2363 C CA . ALA A 1 326 ? 9.145 -37.077 53.963 1.00 42.28 326 ALA A CA 1
ATOM 2364 C C . ALA A 1 326 ? 9.459 -37.975 52.754 1.00 42.28 326 ALA A C 1
ATOM 2366 O O . ALA A 1 326 ? 9.192 -39.177 52.780 1.00 42.28 326 ALA A O 1
ATOM 2367 N N . VAL A 1 327 ? 10.073 -37.403 51.718 1.00 52.94 327 VAL A N 1
ATOM 2368 C CA . VAL A 1 327 ? 10.734 -38.160 50.648 1.00 52.94 327 VAL A CA 1
ATOM 2369 C C . VAL A 1 327 ? 12.219 -38.248 50.997 1.00 52.94 327 VAL A C 1
ATOM 2371 O O . VAL A 1 327 ? 12.904 -37.236 51.127 1.00 52.94 327 VAL A O 1
ATOM 2374 N N . LYS A 1 328 ? 12.699 -39.477 51.203 1.00 47.47 328 LYS A N 1
ATOM 2375 C CA . LYS A 1 328 ? 14.111 -39.797 51.442 1.00 47.47 328 LYS A CA 1
ATOM 2376 C C . LYS A 1 328 ? 14.932 -39.557 50.164 1.00 47.47 328 LYS A C 1
ATOM 2378 O O . LYS A 1 328 ? 14.499 -40.000 49.101 1.00 47.47 328 LYS A O 1
ATOM 2383 N N . PRO A 1 329 ? 16.132 -38.960 50.248 1.00 52.03 329 PRO A N 1
ATOM 2384 C CA . PRO A 1 329 ? 17.133 -39.066 49.197 1.00 52.03 329 PRO A CA 1
ATOM 2385 C C . PRO A 1 329 ? 17.890 -40.391 49.374 1.00 52.03 329 PRO A C 1
ATOM 2387 O O . PRO A 1 329 ? 18.066 -40.827 50.510 1.00 52.03 329 PRO A O 1
ATOM 2390 N N . THR A 1 330 ? 18.313 -41.032 48.281 1.00 38.88 330 THR A N 1
ATOM 2391 C CA . THR A 1 330 ? 19.550 -41.838 48.116 1.00 38.88 330 THR A CA 1
ATOM 2392 C C . THR A 1 330 ? 19.357 -42.797 46.943 1.00 38.88 330 THR A C 1
ATOM 2394 O O . THR A 1 330 ? 18.699 -43.828 47.064 1.00 38.88 330 THR A O 1
ATOM 2397 N N . THR A 1 331 ? 19.993 -42.502 45.812 1.00 49.81 331 THR A N 1
ATOM 2398 C CA . THR A 1 331 ? 20.616 -43.558 45.009 1.00 49.81 331 THR A CA 1
ATOM 2399 C C . THR A 1 331 ? 21.911 -43.008 44.430 1.00 49.81 331 THR A C 1
ATOM 2401 O O . THR A 1 331 ? 21.936 -42.136 43.567 1.00 49.81 331 THR A O 1
ATOM 2404 N N . GLU A 1 332 ? 22.979 -43.502 45.031 1.00 46.69 332 GLU A N 1
ATOM 2405 C CA . GLU A 1 332 ? 24.386 -43.339 44.724 1.00 46.69 332 GLU A CA 1
ATOM 2406 C C . GLU A 1 332 ? 24.686 -44.008 43.373 1.00 46.69 332 GLU A C 1
ATOM 2408 O O . GLU A 1 332 ? 24.573 -45.227 43.234 1.00 46.69 332 GLU A O 1
ATOM 2413 N N . VAL A 1 333 ? 25.031 -43.215 42.353 1.00 46.91 333 VAL A N 1
ATOM 2414 C CA . VAL A 1 333 ? 25.526 -43.732 41.070 1.00 46.91 333 VAL A CA 1
ATOM 2415 C C . VAL A 1 333 ? 27.045 -43.624 41.059 1.00 46.91 333 VAL A C 1
ATOM 2417 O O . VAL A 1 333 ? 27.635 -42.547 41.020 1.00 46.91 333 VAL A O 1
ATOM 2420 N N . LYS A 1 334 ? 27.645 -44.808 41.112 1.00 50.97 334 LYS A N 1
ATOM 2421 C CA . LYS A 1 334 ? 29.063 -45.137 41.023 1.00 50.97 334 LYS A CA 1
ATOM 2422 C C . LYS A 1 334 ? 29.689 -44.544 39.754 1.00 50.97 334 LYS A C 1
ATOM 2424 O O . LYS A 1 334 ? 29.344 -44.937 38.641 1.00 50.97 334 LYS A O 1
ATOM 2429 N N . ALA A 1 335 ? 30.633 -43.624 39.935 1.00 38.72 335 ALA A N 1
ATOM 2430 C CA . ALA A 1 335 ? 31.465 -43.083 38.869 1.00 38.72 335 ALA A CA 1
ATOM 2431 C C . ALA A 1 335 ? 32.413 -44.170 38.333 1.00 38.72 335 ALA A C 1
ATOM 2433 O O . ALA A 1 335 ? 33.298 -44.644 39.045 1.00 38.72 335 ALA A O 1
ATOM 2434 N N . ALA A 1 336 ? 32.218 -44.569 37.076 1.00 45.38 336 ALA A N 1
ATOM 2435 C CA . ALA A 1 336 ? 33.179 -45.354 36.313 1.00 45.38 336 ALA A CA 1
ATOM 2436 C C . ALA A 1 336 ? 34.052 -44.398 35.494 1.00 45.38 336 ALA A C 1
ATOM 2438 O O . ALA A 1 336 ? 33.585 -43.725 34.576 1.00 45.38 336 ALA A O 1
ATOM 2439 N N . THR A 1 337 ? 35.330 -44.331 35.851 1.00 47.19 337 THR A N 1
ATOM 2440 C CA . THR A 1 337 ? 36.372 -43.611 35.122 1.00 47.19 337 THR A CA 1
ATOM 2441 C C . THR A 1 337 ? 36.695 -44.374 33.836 1.00 47.19 337 THR A C 1
ATOM 2443 O O . THR A 1 337 ? 37.463 -45.332 33.857 1.00 47.19 337 THR A O 1
ATOM 2446 N N . VAL A 1 338 ? 36.108 -43.968 32.709 1.00 48.09 338 VAL A N 1
ATOM 2447 C CA . VAL A 1 338 ? 36.547 -44.401 31.374 1.00 48.09 338 VAL A CA 1
ATOM 2448 C C . VAL A 1 338 ? 37.392 -43.280 30.781 1.00 48.09 338 VAL A C 1
ATOM 2450 O O . VAL A 1 338 ? 36.882 -42.276 30.290 1.00 48.09 338 VAL A O 1
ATOM 2453 N N . SER A 1 339 ? 38.708 -43.455 30.870 1.00 51.72 339 SER A N 1
ATOM 2454 C CA . SER A 1 339 ? 39.695 -42.609 30.208 1.00 51.72 339 SER A CA 1
ATOM 2455 C C . SER A 1 339 ? 39.664 -42.915 28.709 1.00 51.72 339 SER A C 1
ATOM 2457 O O . SER A 1 339 ? 40.248 -43.898 28.257 1.00 51.72 339 SER A O 1
ATOM 2459 N N . THR A 1 340 ? 38.927 -42.106 27.946 1.00 46.75 340 THR A N 1
ATOM 2460 C CA . THR A 1 340 ? 38.966 -42.115 26.477 1.00 46.75 340 THR A CA 1
ATOM 2461 C C . THR A 1 340 ? 39.686 -40.848 26.044 1.00 46.75 340 THR A C 1
ATOM 2463 O O . THR A 1 340 ? 39.145 -39.749 26.156 1.00 46.75 340 THR A O 1
ATOM 2466 N N . ALA A 1 341 ? 40.933 -40.996 25.601 1.00 51.34 341 ALA A N 1
ATOM 2467 C CA . ALA A 1 341 ? 41.719 -39.920 25.016 1.00 51.34 341 ALA A CA 1
ATOM 2468 C C . ALA A 1 341 ? 41.075 -39.493 23.687 1.00 51.34 341 ALA A C 1
ATOM 2470 O O . ALA A 1 341 ? 41.288 -40.117 22.649 1.00 51.34 341 ALA A O 1
ATOM 2471 N N . ALA A 1 342 ? 40.245 -38.452 23.737 1.00 50.69 342 ALA A N 1
ATOM 2472 C CA . ALA A 1 342 ? 39.707 -37.800 22.554 1.00 50.69 342 ALA A CA 1
ATOM 2473 C C . ALA A 1 342 ? 40.785 -36.878 21.948 1.00 50.69 342 ALA A C 1
ATOM 2475 O O . ALA A 1 342 ? 41.365 -36.063 22.678 1.00 50.69 342 ALA A O 1
ATOM 2476 N N . PRO A 1 343 ? 41.075 -36.975 20.638 1.00 58.84 343 PRO A N 1
ATOM 2477 C CA . PRO A 1 343 ? 41.960 -36.030 19.977 1.00 58.84 343 PRO A CA 1
ATOM 2478 C C . PRO A 1 343 ? 41.335 -34.636 20.066 1.00 58.84 343 PRO A C 1
ATOM 2480 O O . PRO A 1 343 ? 40.175 -34.441 19.709 1.00 58.84 343 PRO A O 1
ATOM 2483 N N . HIS A 1 344 ? 42.099 -33.673 20.579 1.00 51.62 344 HIS A N 1
ATOM 2484 C CA . HIS A 1 344 ? 41.736 -32.261 20.564 1.00 51.62 344 HIS A CA 1
ATOM 2485 C C . HIS A 1 344 ? 41.593 -31.801 19.107 1.00 51.62 344 HIS A C 1
ATOM 2487 O O . HIS A 1 344 ? 42.576 -31.455 18.454 1.00 51.62 344 HIS A O 1
ATOM 2493 N N . SER A 1 345 ? 40.370 -31.822 18.581 1.00 60.34 345 SER A N 1
ATOM 2494 C CA . SER A 1 345 ? 40.029 -31.103 17.360 1.00 60.34 345 SER A CA 1
ATOM 2495 C C . SER A 1 345 ? 40.120 -29.614 17.669 1.00 60.34 345 SER A C 1
ATOM 2497 O O . SER A 1 345 ? 39.380 -29.100 18.509 1.00 60.34 345 SER A O 1
ATOM 2499 N N . ALA A 1 346 ? 41.076 -28.942 17.030 1.00 67.50 346 ALA A N 1
ATOM 2500 C CA . ALA A 1 346 ? 41.206 -27.495 17.081 1.00 67.50 346 ALA A CA 1
ATOM 2501 C C . ALA A 1 346 ? 39.855 -26.831 16.730 1.00 67.50 346 ALA A C 1
ATOM 2503 O O . ALA A 1 346 ? 39.139 -27.347 15.865 1.00 67.50 346 ALA A O 1
ATOM 2504 N N . PRO A 1 347 ? 39.482 -25.723 17.396 1.00 67.00 347 PRO A N 1
ATOM 2505 C CA . PRO A 1 347 ? 38.263 -24.992 17.071 1.00 67.00 347 PRO A CA 1
ATOM 2506 C C . PRO A 1 347 ? 38.287 -24.604 15.584 1.00 67.00 347 PRO A C 1
ATOM 2508 O O . PRO A 1 347 ? 39.318 -24.109 15.121 1.00 67.00 347 PRO A O 1
ATOM 2511 N N . PRO A 1 348 ? 37.204 -24.853 14.822 1.00 70.12 348 PRO A N 1
ATOM 2512 C CA . PRO A 1 348 ? 37.165 -24.515 13.406 1.00 70.12 348 PRO A CA 1
ATOM 2513 C C . PRO A 1 348 ? 37.421 -23.015 13.247 1.00 70.12 348 PRO A C 1
ATOM 2515 O O . PRO A 1 348 ? 36.717 -22.196 13.844 1.00 70.12 348 PRO A O 1
ATOM 2518 N N . GLU A 1 349 ? 38.452 -22.662 12.475 1.00 70.94 349 GLU A N 1
ATOM 2519 C CA . GLU A 1 349 ? 38.723 -21.274 12.112 1.00 70.94 349 GLU A CA 1
ATOM 2520 C C . GLU A 1 349 ? 37.461 -20.655 11.482 1.00 70.94 349 GLU A C 1
ATOM 2522 O O . GLU A 1 349 ? 36.781 -21.316 10.688 1.00 70.94 349 GLU A O 1
ATOM 2527 N N . PRO A 1 350 ? 37.115 -19.403 11.830 1.00 66.31 350 PRO A N 1
ATOM 2528 C CA . PRO A 1 350 ? 35.959 -18.721 11.269 1.00 66.31 350 PRO A CA 1
ATOM 2529 C C . PRO A 1 350 ? 36.155 -18.555 9.759 1.00 66.31 350 PRO A C 1
ATOM 2531 O O . PRO A 1 350 ? 36.912 -17.700 9.301 1.00 66.31 350 PRO A O 1
ATOM 2534 N N . VAL A 1 351 ? 35.470 -19.393 8.981 1.00 71.69 351 VAL A N 1
ATOM 2535 C CA . VAL A 1 351 ? 35.418 -19.295 7.521 1.00 71.69 351 VAL A CA 1
ATOM 2536 C C . VAL A 1 351 ? 34.861 -17.916 7.171 1.00 71.69 351 VAL A C 1
ATOM 2538 O O . VAL A 1 351 ? 33.713 -17.605 7.490 1.00 71.69 351 VAL A O 1
ATOM 2541 N N . ALA A 1 352 ? 35.688 -17.072 6.551 1.00 69.38 352 ALA A N 1
ATOM 2542 C CA . ALA A 1 352 ? 35.268 -15.755 6.095 1.00 69.38 352 ALA A CA 1
ATOM 2543 C C . ALA A 1 352 ? 34.047 -15.892 5.158 1.00 69.38 352 ALA A C 1
ATOM 2545 O O . ALA A 1 352 ? 34.027 -16.800 4.320 1.00 69.38 352 ALA A O 1
ATOM 2546 N N . PRO A 1 353 ? 33.021 -15.029 5.288 1.00 72.31 353 PRO A N 1
ATOM 2547 C CA . PRO A 1 353 ? 31.806 -15.126 4.489 1.00 72.31 353 PRO A CA 1
ATOM 2548 C C . PRO A 1 353 ? 32.151 -15.025 3.001 1.00 72.31 353 PRO A C 1
ATOM 2550 O O . PRO A 1 353 ? 32.721 -14.032 2.549 1.00 72.31 353 PRO A O 1
ATOM 2553 N N . GLN A 1 354 ? 31.825 -16.072 2.243 1.00 73.56 354 GLN A N 1
ATOM 2554 C CA . GLN A 1 354 ? 32.009 -16.071 0.796 1.00 73.56 354 GLN A CA 1
ATOM 2555 C C . GLN A 1 354 ? 31.117 -14.988 0.162 1.00 73.56 354 GLN A C 1
ATOM 2557 O O . GLN A 1 354 ? 29.971 -14.821 0.595 1.00 73.56 354 GLN A O 1
ATOM 2562 N N . PRO A 1 355 ? 31.611 -14.245 -0.847 1.00 78.56 355 PRO A N 1
ATOM 2563 C CA . PRO A 1 355 ? 30.808 -13.245 -1.538 1.00 78.56 355 PRO A CA 1
ATOM 2564 C C . PRO A 1 355 ? 29.606 -13.929 -2.19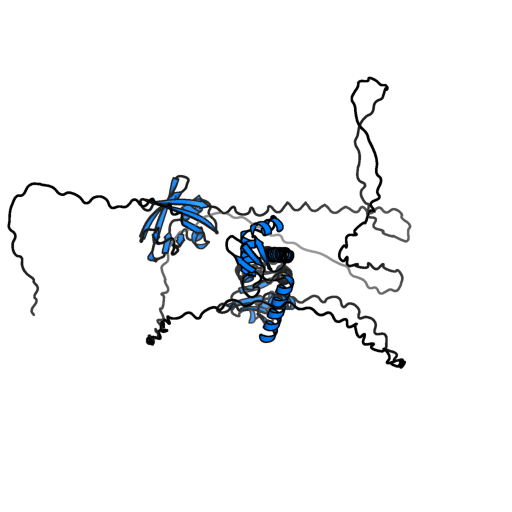7 1.00 78.56 355 PRO A C 1
ATOM 2566 O O . PRO A 1 355 ? 29.767 -14.855 -2.992 1.00 78.56 355 PRO A O 1
ATOM 2569 N N . GLN A 1 356 ? 28.400 -13.488 -1.838 1.00 87.00 356 GLN A N 1
ATOM 2570 C CA . GLN A 1 356 ? 27.170 -14.007 -2.432 1.00 87.00 356 GLN A CA 1
ATOM 2571 C C . GLN A 1 356 ? 27.148 -13.684 -3.924 1.00 87.00 356 GLN A C 1
ATOM 2573 O O . GLN A 1 356 ? 27.434 -12.553 -4.324 1.00 87.00 356 GLN A O 1
ATOM 2578 N N . THR A 1 357 ? 26.798 -14.668 -4.750 1.00 94.69 357 THR A N 1
ATOM 2579 C CA . THR A 1 357 ? 26.638 -14.422 -6.185 1.00 94.69 357 THR A CA 1
ATOM 2580 C C . THR A 1 357 ? 25.377 -13.591 -6.426 1.00 94.69 357 THR A C 1
ATOM 2582 O O . THR A 1 357 ? 24.392 -13.696 -5.694 1.00 94.69 357 THR A O 1
ATOM 2585 N N . THR A 1 358 ? 25.369 -12.770 -7.474 1.00 95.50 358 THR A N 1
ATOM 2586 C CA . THR A 1 358 ? 24.197 -11.971 -7.868 1.00 95.50 358 THR A CA 1
ATOM 2587 C C . THR A 1 358 ? 22.930 -12.819 -8.017 1.00 95.50 358 THR A C 1
ATOM 2589 O O . THR A 1 358 ? 21.840 -12.411 -7.624 1.00 95.50 358 THR A O 1
ATOM 2592 N N . GLU A 1 359 ? 23.070 -14.034 -8.543 1.00 96.00 359 GLU A N 1
ATOM 2593 C CA . GLU A 1 359 ? 21.961 -14.973 -8.663 1.00 96.00 359 GLU A CA 1
ATOM 2594 C C . GLU A 1 359 ? 21.402 -15.383 -7.292 1.00 96.00 359 GLU A C 1
ATOM 2596 O O . GLU A 1 359 ? 20.189 -15.362 -7.093 1.00 96.00 359 GLU A O 1
ATOM 2601 N N . GLN A 1 360 ? 22.269 -15.670 -6.314 1.00 96.56 360 GLN A N 1
ATOM 2602 C CA . GLN A 1 360 ? 21.844 -15.957 -4.939 1.00 96.56 360 GLN A CA 1
ATOM 2603 C C . GLN A 1 360 ? 21.101 -14.769 -4.317 1.00 96.56 360 GLN A C 1
ATOM 2605 O O . GLN A 1 360 ? 20.113 -14.971 -3.610 1.00 96.56 360 GLN A O 1
ATOM 2610 N N . GLN A 1 361 ? 21.529 -13.536 -4.605 1.00 97.62 361 GLN A N 1
ATOM 2611 C CA . GLN A 1 361 ? 20.830 -12.334 -4.143 1.00 97.62 361 GLN A CA 1
ATOM 2612 C C . GLN A 1 361 ? 19.425 -12.224 -4.747 1.00 97.62 361 GLN A C 1
ATOM 2614 O O . GLN A 1 361 ? 18.488 -11.879 -4.031 1.00 97.62 361 GLN A O 1
ATOM 2619 N N . LEU A 1 362 ? 19.244 -12.561 -6.028 1.00 97.94 362 LEU A N 1
ATOM 2620 C CA . LEU A 1 362 ? 17.925 -12.572 -6.671 1.00 97.94 362 LEU A CA 1
ATOM 2621 C C . LEU A 1 362 ? 17.018 -13.683 -6.137 1.00 97.94 362 LEU A C 1
ATOM 2623 O O . LEU A 1 362 ? 15.835 -13.435 -5.912 1.00 97.94 362 LEU A O 1
ATOM 2627 N N . VAL A 1 363 ? 17.561 -14.877 -5.881 1.00 98.00 363 VAL A N 1
ATOM 2628 C CA . VAL A 1 363 ? 16.823 -15.963 -5.215 1.00 98.00 363 VAL A CA 1
ATOM 2629 C C . VAL A 1 363 ? 16.362 -15.510 -3.830 1.00 98.00 363 VAL A C 1
ATOM 2631 O O . VAL A 1 363 ? 15.197 -15.691 -3.475 1.00 98.00 363 VAL A O 1
ATOM 2634 N N . GLN A 1 364 ? 17.248 -14.873 -3.060 1.00 97.94 364 GLN A N 1
ATOM 2635 C CA . GLN A 1 364 ? 16.904 -14.360 -1.738 1.00 97.94 364 GLN A CA 1
ATOM 2636 C C . GLN A 1 364 ? 15.865 -13.235 -1.816 1.00 97.94 364 GLN A C 1
ATOM 2638 O O . GLN A 1 364 ? 14.917 -13.225 -1.031 1.00 97.94 364 GLN A O 1
ATOM 2643 N N . LEU A 1 365 ? 16.003 -12.311 -2.770 1.00 98.25 365 LEU A N 1
ATOM 2644 C CA . LEU A 1 365 ? 15.019 -11.258 -3.004 1.00 98.25 365 LEU A CA 1
ATOM 2645 C C . LEU A 1 365 ? 13.648 -11.865 -3.314 1.00 98.25 365 LEU A C 1
ATOM 2647 O O . LEU A 1 365 ? 12.660 -11.469 -2.699 1.00 98.25 365 LEU A O 1
ATOM 2651 N N . ALA A 1 366 ? 13.587 -12.846 -4.217 1.00 98.19 366 ALA A N 1
ATOM 2652 C CA . ALA A 1 366 ? 12.350 -13.518 -4.595 1.00 98.19 366 ALA A CA 1
ATOM 2653 C C . ALA A 1 366 ? 11.671 -14.185 -3.391 1.00 98.19 366 ALA A C 1
ATOM 2655 O O . ALA A 1 366 ? 10.473 -14.004 -3.190 1.00 98.19 366 ALA A O 1
ATOM 2656 N N . GLN A 1 367 ? 12.441 -14.865 -2.536 1.00 97.81 367 GLN A N 1
ATOM 2657 C CA . GLN A 1 367 ? 11.935 -15.475 -1.302 1.00 97.81 367 GLN A CA 1
ATOM 2658 C C . GLN A 1 367 ? 11.377 -14.446 -0.314 1.00 97.81 367 GLN A C 1
ATOM 2660 O O . GLN A 1 367 ? 10.305 -14.661 0.246 1.00 97.81 367 GLN A O 1
ATOM 2665 N N . LEU A 1 368 ? 12.088 -13.334 -0.101 1.00 97.94 368 LEU A N 1
ATOM 2666 C CA . LEU A 1 368 ? 11.666 -12.289 0.837 1.00 97.94 368 LEU A CA 1
ATOM 2667 C C . LEU A 1 368 ? 10.429 -11.530 0.353 1.00 97.94 368 LEU A C 1
ATOM 2669 O O . LEU A 1 368 ? 9.640 -11.068 1.171 1.00 97.94 368 LEU A O 1
ATOM 2673 N N . THR A 1 369 ? 10.266 -11.406 -0.964 1.00 97.88 369 THR A N 1
ATOM 2674 C CA . THR A 1 369 ? 9.201 -10.596 -1.569 1.00 97.88 369 THR A CA 1
ATOM 2675 C C . THR A 1 369 ? 8.052 -11.411 -2.156 1.00 97.88 369 THR A C 1
ATOM 2677 O O . THR A 1 369 ? 7.070 -10.841 -2.615 1.00 97.88 369 THR A O 1
ATOM 2680 N N . GLY A 1 370 ? 8.136 -12.743 -2.138 1.00 97.25 370 GLY A N 1
ATOM 2681 C CA . GLY A 1 370 ? 7.088 -13.635 -2.636 1.00 97.25 370 GLY A CA 1
ATOM 2682 C C . GLY A 1 370 ? 7.034 -13.799 -4.161 1.00 97.25 370 GLY A C 1
ATOM 2683 O O . GLY A 1 370 ? 6.021 -14.279 -4.672 1.00 97.25 370 GLY A O 1
ATOM 2684 N N . TYR A 1 371 ? 8.087 -13.432 -4.905 1.00 98.44 371 TYR A N 1
ATOM 2685 C CA . TYR A 1 371 ? 8.203 -13.857 -6.307 1.00 98.44 371 TYR A CA 1
ATOM 2686 C C . TYR A 1 371 ? 8.584 -15.336 -6.389 1.00 98.44 371 TYR A C 1
ATOM 2688 O O . TYR A 1 371 ? 9.350 -15.852 -5.576 1.00 98.44 371 TYR A O 1
ATOM 2696 N N . THR A 1 372 ? 8.137 -16.004 -7.449 1.00 98.19 372 THR A N 1
ATOM 2697 C CA . THR A 1 372 ? 8.748 -17.262 -7.883 1.00 98.19 372 THR A CA 1
ATOM 2698 C C . THR A 1 372 ? 9.954 -16.956 -8.766 1.00 98.19 372 THR A C 1
ATOM 2700 O O . THR A 1 372 ? 9.841 -16.157 -9.699 1.00 98.19 372 THR A O 1
ATOM 2703 N N . PHE A 1 373 ? 11.089 -17.588 -8.482 1.00 98.25 373 PHE A N 1
ATOM 2704 C CA . PHE A 1 373 ? 12.330 -17.430 -9.237 1.00 98.25 373 PHE A CA 1
ATOM 2705 C C . PHE A 1 373 ? 12.547 -18.631 -10.163 1.00 98.25 373 PHE A C 1
ATOM 2707 O O . PHE A 1 373 ? 12.601 -19.761 -9.680 1.00 98.25 373 PHE A O 1
ATOM 2714 N N . ASP A 1 374 ? 12.723 -18.376 -11.460 1.00 98.06 374 ASP A N 1
ATOM 2715 C CA . ASP A 1 374 ? 13.122 -19.382 -12.447 1.00 98.06 374 ASP A CA 1
ATOM 2716 C C . ASP A 1 374 ? 14.475 -19.002 -13.072 1.00 98.06 374 ASP A C 1
ATOM 2718 O O . ASP A 1 374 ? 14.659 -17.877 -13.550 1.00 98.06 374 ASP A O 1
ATOM 2722 N N . HIS A 1 375 ? 15.405 -19.957 -13.136 1.00 97.12 375 HIS A N 1
ATOM 2723 C CA . HIS A 1 375 ? 16.639 -19.824 -13.911 1.00 97.12 375 HIS A CA 1
ATOM 2724 C C . HIS A 1 375 ? 16.401 -20.331 -15.339 1.00 97.12 375 HIS A C 1
ATOM 2726 O O . HIS A 1 375 ? 16.038 -21.493 -15.517 1.00 97.12 375 HIS A O 1
ATOM 2732 N N . LEU A 1 376 ? 16.592 -19.479 -16.353 1.00 96.88 376 LEU A N 1
ATOM 2733 C CA . LEU A 1 376 ? 16.354 -19.841 -17.760 1.00 96.88 376 LEU A CA 1
ATOM 2734 C C . LEU A 1 376 ? 17.634 -20.247 -18.511 1.00 96.88 376 LEU A C 1
ATOM 2736 O O . LEU A 1 376 ? 17.546 -20.693 -19.652 1.00 96.88 376 LEU A O 1
ATOM 2740 N N . GLY A 1 377 ? 18.804 -20.132 -17.876 1.00 93.88 377 GLY A N 1
ATOM 2741 C CA . GLY A 1 377 ? 20.107 -20.395 -18.491 1.00 93.88 377 GLY A CA 1
ATOM 2742 C C . GLY A 1 377 ? 20.773 -19.130 -19.035 1.00 93.88 377 GLY A C 1
ATOM 2743 O O . GLY A 1 377 ? 20.161 -18.064 -19.094 1.00 93.88 377 GLY A O 1
ATOM 2744 N N . ASP A 1 378 ? 22.056 -19.244 -19.392 1.00 94.25 378 ASP A N 1
ATOM 2745 C CA . ASP A 1 378 ? 22.854 -18.198 -20.058 1.00 94.25 378 ASP A CA 1
ATOM 2746 C C . ASP A 1 378 ? 22.856 -16.826 -19.355 1.00 94.25 378 ASP A C 1
ATOM 2748 O O . ASP A 1 378 ? 22.999 -15.778 -19.983 1.00 94.25 378 ASP A O 1
ATOM 2752 N N . GLY A 1 379 ? 22.684 -16.816 -18.029 1.00 96.12 379 GLY A N 1
ATOM 2753 C CA . GLY A 1 379 ? 22.609 -15.585 -17.242 1.00 96.12 379 GLY A CA 1
ATOM 2754 C C . GLY A 1 379 ? 21.289 -14.822 -17.394 1.00 96.12 379 GLY A C 1
ATOM 2755 O O . GLY A 1 379 ? 21.249 -13.633 -17.081 1.00 96.12 379 GLY A O 1
ATOM 2756 N N . VAL A 1 380 ? 20.218 -15.470 -17.859 1.00 98.19 380 VAL A N 1
ATOM 2757 C CA . VAL A 1 380 ? 18.852 -14.932 -17.856 1.00 98.19 380 VAL A CA 1
ATOM 2758 C C . VAL A 1 380 ? 18.049 -15.579 -16.728 1.00 98.19 380 VAL A C 1
ATOM 2760 O O . VAL A 1 380 ? 17.980 -16.801 -16.590 1.00 98.19 380 VAL A O 1
ATOM 2763 N N . THR A 1 381 ? 17.403 -14.744 -15.921 1.00 98.38 381 THR A N 1
ATOM 2764 C CA . THR A 1 381 ? 16.537 -15.178 -14.817 1.00 98.38 381 THR A CA 1
ATOM 2765 C C . THR A 1 381 ? 15.151 -14.561 -14.959 1.00 98.38 381 THR A C 1
ATOM 2767 O O . THR A 1 381 ? 14.981 -13.512 -15.587 1.00 98.38 381 THR A O 1
ATOM 2770 N N . ARG A 1 382 ? 14.135 -15.220 -14.403 1.00 98.38 382 ARG A N 1
ATOM 2771 C CA . ARG A 1 382 ? 12.748 -14.752 -14.413 1.00 98.38 382 ARG A CA 1
ATOM 2772 C C . ARG A 1 382 ? 12.206 -14.685 -12.993 1.00 98.38 382 ARG A C 1
ATOM 2774 O O . ARG A 1 382 ? 12.238 -15.669 -12.263 1.00 98.38 382 ARG A O 1
ATOM 2781 N N . LEU A 1 383 ? 11.623 -13.544 -12.648 1.00 98.56 383 LEU A N 1
ATOM 2782 C CA . LEU A 1 383 ? 10.791 -13.375 -11.460 1.00 98.56 383 LEU A CA 1
ATOM 2783 C C . LEU A 1 383 ? 9.323 -13.385 -11.892 1.00 98.56 383 LEU A C 1
ATOM 2785 O O . LEU A 1 383 ? 8.956 -12.622 -12.788 1.00 98.56 383 LEU A O 1
ATOM 2789 N N . ARG A 1 384 ? 8.468 -14.214 -11.282 1.00 98.44 384 ARG A N 1
ATOM 2790 C CA . ARG A 1 384 ? 7.010 -14.158 -11.513 1.00 98.44 384 ARG A CA 1
ATOM 2791 C C . ARG A 1 384 ? 6.260 -13.797 -10.247 1.00 98.44 384 ARG A C 1
ATOM 2793 O O . ARG A 1 384 ? 6.516 -14.342 -9.176 1.00 98.44 384 ARG A O 1
ATOM 2800 N N . ALA A 1 385 ? 5.326 -12.873 -10.397 1.00 98.31 385 ALA A N 1
ATOM 2801 C CA . ALA A 1 385 ? 4.392 -12.472 -9.367 1.00 98.31 385 ALA A CA 1
ATOM 2802 C C . ALA A 1 385 ? 3.052 -13.168 -9.619 1.00 98.31 385 ALA A C 1
ATOM 2804 O O . ALA A 1 385 ? 2.406 -12.908 -10.635 1.00 98.31 385 ALA A O 1
ATOM 2805 N N . ASN A 1 386 ? 2.625 -14.025 -8.692 1.00 97.19 386 ASN A N 1
ATOM 2806 C CA . ASN A 1 386 ? 1.312 -14.668 -8.733 1.00 97.19 386 ASN A CA 1
ATOM 2807 C C . ASN A 1 386 ? 0.354 -13.895 -7.818 1.00 97.19 386 ASN A C 1
ATOM 2809 O O . ASN A 1 386 ? 0.413 -14.037 -6.600 1.00 97.19 386 ASN A O 1
ATOM 2813 N N . LEU A 1 387 ? -0.510 -13.061 -8.400 1.00 95.06 387 LEU A N 1
ATOM 2814 C CA . LEU A 1 387 ? -1.431 -12.164 -7.689 1.00 95.06 387 LEU A CA 1
ATOM 2815 C C . LEU A 1 387 ? -2.898 -12.608 -7.868 1.00 95.06 387 LEU A C 1
ATOM 2817 O O . LEU A 1 387 ? -3.805 -11.781 -7.964 1.00 95.06 387 LEU A O 1
ATOM 2821 N N . GLY A 1 388 ? -3.133 -13.921 -7.955 1.00 94.31 388 GLY A N 1
ATOM 2822 C CA . GLY A 1 388 ? -4.451 -14.506 -8.220 1.00 94.31 388 GLY A CA 1
ATOM 2823 C C . GLY A 1 388 ? -4.812 -14.460 -9.705 1.00 94.31 388 GLY A C 1
ATOM 2824 O O . GLY A 1 388 ? -4.112 -15.043 -10.529 1.00 94.31 388 GLY A O 1
ATOM 2825 N N . GLU A 1 389 ? -5.899 -13.766 -10.052 1.00 94.06 389 GLU A N 1
ATOM 2826 C CA . GLU A 1 389 ? -6.323 -13.577 -11.453 1.00 94.06 389 GLU A CA 1
ATOM 2827 C C . GLU A 1 389 ? -5.332 -12.733 -12.262 1.00 94.06 389 GLU A C 1
ATOM 2829 O O . GLU A 1 389 ? -5.299 -12.796 -13.491 1.00 94.06 389 GLU A O 1
ATOM 2834 N N . GLN A 1 390 ? -4.514 -11.938 -11.570 1.00 96.06 390 GLN A N 1
ATOM 2835 C CA . GLN A 1 390 ? -3.443 -11.171 -12.178 1.00 96.06 390 GLN A CA 1
ATOM 2836 C C . GLN A 1 390 ? -2.107 -11.868 -11.939 1.00 96.06 390 GLN A C 1
ATOM 2838 O O . GLN A 1 390 ? -1.816 -12.362 -10.852 1.00 96.06 390 GLN A O 1
ATOM 2843 N N . SER A 1 391 ? -1.256 -11.867 -12.954 1.00 97.00 391 SER A N 1
ATOM 2844 C CA . SER A 1 391 ? 0.149 -12.226 -12.810 1.00 97.00 391 SER A CA 1
ATOM 2845 C C . SER A 1 391 ? 0.982 -11.321 -13.697 1.00 97.00 391 SER A C 1
ATOM 2847 O O . SER A 1 391 ? 0.468 -10.724 -14.646 1.00 97.00 391 SER A O 1
ATOM 2849 N N . TYR A 1 392 ? 2.253 -11.176 -13.352 1.00 98.25 392 TYR A N 1
ATOM 2850 C CA . TYR A 1 392 ? 3.218 -10.558 -14.244 1.00 98.25 392 TYR A CA 1
ATOM 2851 C C . TYR A 1 392 ? 4.596 -11.183 -14.049 1.00 98.25 392 TYR A C 1
ATOM 2853 O O . TYR A 1 392 ? 4.887 -11.803 -13.022 1.00 98.25 392 TYR A O 1
ATOM 2861 N N . SER A 1 393 ? 5.445 -11.022 -15.052 1.00 98.25 393 SER A N 1
ATOM 2862 C CA . SER A 1 393 ? 6.791 -11.576 -15.096 1.00 98.25 393 SER A CA 1
ATOM 2863 C C . SER A 1 393 ? 7.826 -10.507 -15.430 1.00 98.25 393 SER A C 1
ATOM 2865 O O . SER A 1 393 ? 7.595 -9.627 -16.262 1.00 98.25 393 SER A O 1
ATOM 2867 N N . VAL A 1 394 ? 8.979 -10.602 -14.773 1.00 98.38 394 VAL A N 1
ATOM 2868 C CA . VAL A 1 394 ? 10.148 -9.752 -14.997 1.00 98.38 394 VAL A CA 1
ATOM 2869 C C . VAL A 1 394 ? 11.287 -10.647 -15.465 1.00 98.38 394 VAL A C 1
ATOM 2871 O O . VAL A 1 394 ? 11.716 -11.535 -14.728 1.00 98.38 394 VAL A O 1
ATOM 2874 N N . LEU A 1 395 ? 11.762 -10.439 -16.691 1.00 98.25 395 LEU A N 1
ATOM 2875 C CA . LEU A 1 395 ? 12.996 -11.052 -17.178 1.00 98.25 395 LEU A CA 1
ATOM 2876 C C . LEU A 1 395 ? 14.184 -10.160 -16.835 1.00 98.25 395 LEU A C 1
ATOM 2878 O O . LEU A 1 395 ? 14.180 -8.968 -17.145 1.00 98.25 395 LEU A O 1
ATOM 2882 N N . LEU A 1 396 ? 15.204 -10.757 -16.231 1.00 98.25 396 LEU A N 1
ATOM 2883 C CA . LEU A 1 396 ? 16.434 -10.091 -15.830 1.00 98.25 396 LEU A CA 1
ATOM 2884 C C . LEU A 1 396 ? 17.625 -10.741 -16.533 1.00 98.25 396 LEU A C 1
ATOM 2886 O O . LEU A 1 396 ? 17.883 -11.932 -16.355 1.00 98.25 396 LEU A O 1
ATOM 2890 N N . ALA A 1 397 ? 18.355 -9.950 -17.314 1.00 98.06 397 ALA A N 1
ATOM 2891 C CA . ALA A 1 397 ? 19.653 -10.339 -17.853 1.00 98.06 397 ALA A CA 1
ATOM 2892 C C . ALA A 1 397 ? 20.736 -9.950 -16.838 1.00 98.06 397 ALA A C 1
ATOM 2894 O O . ALA A 1 397 ? 20.844 -8.780 -16.480 1.00 98.06 397 ALA A O 1
ATOM 2895 N N . LEU A 1 398 ? 21.529 -10.911 -16.361 1.00 97.88 398 LEU A N 1
ATOM 2896 C CA . LEU A 1 398 ? 22.591 -10.666 -15.371 1.00 97.88 398 LEU A CA 1
ATOM 2897 C C . LEU A 1 398 ? 23.846 -10.045 -15.990 1.00 97.88 398 LEU A C 1
ATOM 2899 O O . LEU A 1 398 ? 24.670 -9.476 -15.281 1.00 97.88 398 LEU A O 1
ATOM 2903 N N . THR A 1 399 ? 24.007 -10.183 -17.307 1.00 96.56 399 THR A N 1
ATOM 2904 C CA . THR A 1 399 ? 25.111 -9.602 -18.073 1.00 96.56 399 THR A CA 1
ATOM 2905 C C . THR A 1 399 ? 24.602 -9.074 -19.417 1.00 96.56 399 THR A C 1
ATOM 2907 O O . THR A 1 399 ? 23.593 -9.573 -19.925 1.00 96.56 399 THR A O 1
ATOM 2910 N N . PRO A 1 400 ? 25.304 -8.122 -20.059 1.00 96.06 400 PRO A N 1
ATOM 2911 C CA . PRO A 1 400 ? 24.926 -7.644 -21.391 1.00 96.06 400 PRO A CA 1
ATOM 2912 C C . PRO A 1 400 ? 24.915 -8.752 -22.458 1.00 96.06 400 PRO A C 1
ATOM 2914 O O . PRO A 1 400 ? 24.116 -8.711 -23.390 1.00 96.06 400 PRO A O 1
ATOM 2917 N N . GLN A 1 401 ? 25.771 -9.771 -22.315 1.00 96.38 401 GLN A N 1
ATOM 2918 C CA . GLN A 1 401 ? 25.824 -10.917 -23.232 1.00 96.38 401 GLN A CA 1
ATOM 2919 C C . GLN A 1 401 ? 24.569 -11.794 -23.131 1.00 96.38 401 GLN A C 1
ATOM 2921 O O . GLN A 1 401 ? 24.087 -12.287 -24.149 1.00 96.38 401 GLN A O 1
ATOM 2926 N N . ALA A 1 402 ? 23.983 -11.916 -21.934 1.00 97.00 402 ALA A N 1
ATOM 2927 C CA . ALA A 1 402 ? 22.761 -12.686 -21.705 1.00 97.00 402 ALA A CA 1
ATOM 2928 C C . ALA A 1 402 ? 21.555 -12.153 -22.504 1.00 97.00 402 ALA A C 1
ATOM 2930 O O . ALA A 1 402 ? 20.622 -12.897 -22.791 1.00 97.00 402 ALA A O 1
ATOM 2931 N N . MET A 1 403 ? 21.578 -10.888 -22.942 1.00 96.75 403 MET A N 1
ATOM 2932 C CA . MET A 1 403 ? 20.532 -10.330 -23.809 1.00 96.75 403 MET A CA 1
ATOM 2933 C C . MET A 1 403 ? 20.510 -10.941 -25.219 1.00 96.75 403 MET A C 1
ATOM 2935 O O . MET A 1 403 ? 19.511 -10.814 -25.925 1.00 96.75 403 MET A O 1
ATOM 2939 N N . GLN A 1 404 ? 21.601 -11.580 -25.646 1.00 96.75 404 GLN A N 1
ATOM 2940 C CA . GLN A 1 404 ? 21.677 -12.286 -26.928 1.00 96.75 404 GLN A CA 1
ATOM 2941 C C . GLN A 1 404 ? 21.190 -13.736 -26.817 1.00 96.75 404 GLN A C 1
ATOM 2943 O O . GLN A 1 404 ? 20.979 -14.388 -27.840 1.00 96.75 404 GLN A O 1
ATOM 2948 N N . ALA A 1 405 ? 21.002 -14.245 -25.595 1.00 97.12 405 ALA A N 1
ATOM 2949 C CA . ALA A 1 405 ? 20.538 -15.603 -25.369 1.00 97.12 405 ALA A CA 1
ATOM 2950 C C . ALA A 1 405 ? 19.088 -15.777 -25.861 1.00 97.12 405 ALA A C 1
ATOM 2952 O O . ALA A 1 405 ? 18.264 -14.865 -25.715 1.00 97.12 405 ALA A O 1
ATOM 2953 N N . PRO A 1 406 ? 18.719 -16.962 -26.381 1.00 96.75 406 PRO A N 1
ATOM 2954 C CA . PRO A 1 406 ? 17.357 -17.225 -26.845 1.00 96.75 406 PRO A CA 1
ATOM 2955 C C . PRO A 1 406 ? 16.320 -17.041 -25.726 1.00 96.75 406 PRO A C 1
ATOM 2957 O O . PRO A 1 406 ? 15.225 -16.544 -25.990 1.00 96.75 406 PRO A O 1
ATOM 2960 N N . ALA A 1 407 ? 16.682 -17.331 -24.472 1.00 96.75 407 ALA A N 1
ATOM 2961 C CA . ALA A 1 407 ? 15.832 -17.123 -23.298 1.00 96.75 407 ALA A CA 1
ATOM 2962 C C . ALA A 1 407 ? 15.394 -15.655 -23.105 1.00 96.75 407 ALA A C 1
ATOM 2964 O O . ALA A 1 407 ? 14.285 -15.391 -22.639 1.00 96.75 407 ALA A O 1
ATOM 2965 N N . TRP A 1 408 ? 16.211 -14.674 -23.511 1.00 97.19 408 TRP A N 1
ATOM 2966 C CA . TRP A 1 408 ? 15.854 -13.252 -23.415 1.00 97.19 408 TRP A CA 1
ATOM 2967 C C . TRP A 1 408 ? 14.708 -12.863 -24.358 1.00 97.19 408 TRP A C 1
ATOM 2969 O O . TRP A 1 408 ? 13.960 -11.916 -24.092 1.00 97.19 408 TRP A O 1
ATOM 2979 N N . SER A 1 409 ? 14.533 -13.608 -25.453 1.00 96.06 409 SER A N 1
ATOM 2980 C CA . SER A 1 409 ? 13.453 -13.386 -26.420 1.00 96.06 409 SER A CA 1
ATOM 2981 C C . SER A 1 409 ? 12.081 -13.839 -25.912 1.00 96.06 409 SER A C 1
ATOM 2983 O O . SER A 1 409 ? 11.065 -13.424 -26.471 1.00 96.06 409 SER A O 1
ATOM 2985 N N . GLU A 1 410 ? 12.026 -14.604 -24.815 1.00 96.50 410 GLU A N 1
ATOM 2986 C CA . GLU A 1 410 ? 10.765 -15.046 -24.227 1.00 96.50 410 GLU A CA 1
ATOM 2987 C C . GLU A 1 410 ? 9.859 -13.863 -23.849 1.00 96.50 410 GLU A C 1
ATOM 2989 O O . GLU A 1 410 ? 10.300 -12.744 -23.549 1.00 96.50 410 GLU A O 1
ATOM 2994 N N . ARG A 1 411 ? 8.548 -14.110 -23.876 1.00 96.38 411 ARG A N 1
ATOM 2995 C CA . ARG A 1 411 ? 7.546 -13.102 -23.537 1.00 96.38 411 ARG A CA 1
ATOM 2996 C C . ARG A 1 411 ? 7.555 -12.857 -22.028 1.00 96.38 411 ARG A C 1
ATOM 2998 O O . ARG A 1 411 ? 7.405 -13.792 -21.249 1.00 96.38 411 ARG A O 1
ATOM 3005 N N . ALA A 1 412 ? 7.698 -11.596 -21.643 1.00 97.25 412 ALA A N 1
ATOM 3006 C CA . ALA A 1 412 ? 7.543 -11.128 -20.272 1.00 97.25 412 ALA A CA 1
ATOM 3007 C C . ALA A 1 412 ? 6.935 -9.727 -20.277 1.00 97.25 412 ALA A C 1
ATOM 3009 O O . ALA A 1 412 ? 7.035 -9.018 -21.282 1.00 97.25 412 ALA A O 1
ATOM 3010 N N . ASP A 1 413 ? 6.309 -9.348 -19.170 1.00 97.44 413 ASP A N 1
ATOM 3011 C CA . ASP A 1 413 ? 5.672 -8.038 -19.011 1.00 97.44 413 ASP A CA 1
ATOM 3012 C C . ASP A 1 413 ? 6.720 -6.937 -18.851 1.00 97.44 413 ASP A C 1
ATOM 3014 O O . ASP A 1 413 ? 6.577 -5.848 -19.405 1.00 97.44 413 ASP A O 1
ATOM 3018 N N . TYR A 1 414 ? 7.807 -7.255 -18.146 1.00 98.00 414 TYR A N 1
ATOM 3019 C CA . TYR A 1 414 ? 8.940 -6.366 -17.933 1.00 98.00 414 TYR A CA 1
ATOM 3020 C C . TYR A 1 414 ? 10.249 -7.083 -18.270 1.00 98.00 414 TYR A C 1
ATOM 3022 O O . TYR A 1 414 ? 10.400 -8.287 -18.048 1.00 98.00 414 TYR A O 1
ATOM 3030 N N . LYS A 1 415 ? 11.213 -6.333 -18.805 1.00 98.00 415 LYS A N 1
ATOM 3031 C CA . LYS A 1 415 ? 12.559 -6.816 -19.129 1.00 98.00 415 LYS A CA 1
ATOM 3032 C C . LYS A 1 415 ? 13.572 -5.787 -18.662 1.00 98.00 415 LYS A C 1
ATOM 3034 O O . LYS A 1 415 ? 13.459 -4.641 -19.085 1.00 98.00 415 LYS A O 1
ATOM 3039 N N . ALA A 1 416 ? 14.545 -6.177 -17.845 1.00 97.94 416 ALA A N 1
ATOM 3040 C CA . ALA A 1 416 ? 15.619 -5.288 -17.408 1.00 97.94 416 ALA A CA 1
ATOM 3041 C C . ALA A 1 416 ? 17.003 -5.952 -17.480 1.00 97.94 416 ALA A C 1
ATOM 3043 O O . ALA A 1 416 ? 17.147 -7.156 -17.269 1.00 97.94 416 ALA A O 1
ATOM 3044 N N . LEU A 1 417 ? 18.022 -5.152 -17.785 1.00 98.12 417 LEU A N 1
ATOM 3045 C CA . LEU A 1 417 ? 19.425 -5.545 -17.704 1.00 98.12 417 LEU A CA 1
ATOM 3046 C C . LEU A 1 417 ? 19.975 -5.139 -16.338 1.00 98.12 417 LEU A C 1
ATOM 3048 O O . LEU A 1 417 ? 19.798 -3.992 -15.916 1.00 98.12 417 LEU A O 1
ATOM 3052 N N . LEU A 1 418 ? 20.658 -6.070 -15.676 1.00 98.06 418 LEU A N 1
ATOM 3053 C CA . LEU A 1 418 ? 21.394 -5.789 -14.459 1.00 98.06 418 LEU A CA 1
ATOM 3054 C C . LEU A 1 418 ? 22.715 -5.087 -14.799 1.00 98.06 418 LEU A C 1
ATOM 3056 O O . LEU A 1 418 ? 23.541 -5.645 -15.520 1.00 98.06 418 LEU A O 1
ATOM 3060 N N . THR A 1 419 ? 22.913 -3.871 -14.295 1.00 97.81 419 THR A N 1
ATOM 3061 C CA . THR A 1 419 ? 24.089 -3.044 -14.615 1.00 97.81 419 THR A CA 1
ATOM 3062 C C . THR A 1 419 ? 24.735 -2.432 -13.375 1.00 97.81 419 THR A C 1
ATOM 3064 O O . THR A 1 419 ? 24.184 -2.457 -12.268 1.00 97.81 419 THR A O 1
ATOM 3067 N N . ALA A 1 420 ? 25.901 -1.812 -13.569 1.00 96.50 420 ALA A N 1
ATOM 3068 C CA . ALA A 1 420 ? 26.434 -0.848 -12.612 1.00 96.50 420 ALA A CA 1
ATOM 3069 C C . ALA A 1 420 ? 25.555 0.424 -12.550 1.00 96.50 420 ALA A C 1
ATOM 3071 O O . ALA A 1 420 ? 24.677 0.642 -13.390 1.00 96.50 420 ALA A O 1
ATOM 3072 N N . GLU A 1 421 ? 25.761 1.258 -11.528 1.00 93.75 421 GLU A N 1
ATOM 3073 C CA . GLU A 1 421 ? 24.945 2.462 -11.292 1.00 93.75 421 GLU A CA 1
ATOM 3074 C C . GLU A 1 421 ? 25.230 3.595 -12.297 1.00 93.75 421 GLU A C 1
ATOM 3076 O O . GLU A 1 421 ? 24.347 4.396 -12.606 1.00 93.75 421 GLU A O 1
ATOM 3081 N N . ASP A 1 422 ? 26.446 3.663 -12.832 1.00 94.94 422 ASP A N 1
ATOM 3082 C CA . ASP A 1 422 ? 26.894 4.641 -13.829 1.00 94.94 422 ASP A CA 1
ATOM 3083 C C . ASP A 1 422 ? 26.534 4.239 -15.267 1.00 94.94 422 ASP A C 1
ATOM 3085 O O . ASP A 1 422 ? 26.367 5.096 -16.139 1.00 94.94 422 ASP A O 1
ATOM 3089 N N . GLU A 1 423 ? 26.345 2.946 -15.509 1.00 94.44 423 GLU A N 1
ATOM 3090 C CA . GLU A 1 423 ? 25.992 2.415 -16.816 1.00 94.44 423 GLU A CA 1
ATOM 3091 C C . GLU A 1 423 ? 24.520 2.692 -17.166 1.00 94.44 423 GLU A C 1
ATOM 3093 O O . GLU A 1 423 ? 23.594 2.539 -16.356 1.00 94.44 423 GLU A O 1
ATOM 3098 N N . ARG A 1 424 ? 24.295 3.135 -18.408 1.00 92.31 424 ARG A N 1
ATOM 3099 C CA . ARG A 1 424 ? 22.965 3.440 -18.951 1.00 92.31 424 ARG A CA 1
ATOM 3100 C C . ARG A 1 424 ? 22.799 2.803 -20.329 1.00 92.31 424 ARG A C 1
ATOM 3102 O O . ARG A 1 424 ? 23.125 3.445 -21.332 1.00 92.31 424 ARG A O 1
ATOM 3109 N N . PRO A 1 425 ? 22.298 1.560 -20.398 1.00 91.25 425 PRO A N 1
ATOM 3110 C CA . PRO A 1 425 ? 22.030 0.910 -21.671 1.00 91.25 425 PRO A CA 1
ATOM 3111 C C . PRO A 1 425 ? 20.906 1.654 -22.404 1.00 91.25 425 PRO A C 1
ATOM 3113 O O . PRO A 1 425 ? 19.865 1.971 -21.829 1.00 91.25 425 PRO A O 1
ATOM 3116 N N . GLN A 1 426 ? 21.108 1.958 -23.685 1.00 90.25 426 GLN A N 1
ATOM 3117 C CA . GLN A 1 426 ? 20.073 2.600 -24.494 1.00 90.25 426 GLN A CA 1
ATOM 3118 C C . GLN A 1 426 ? 18.997 1.579 -24.879 1.00 90.25 426 GLN A C 1
ATOM 3120 O O . GLN A 1 426 ? 19.300 0.482 -25.341 1.00 90.25 426 GLN A O 1
ATOM 3125 N N . GLY A 1 427 ? 17.727 1.945 -24.699 1.00 90.31 427 GLY A N 1
ATOM 3126 C CA . GLY A 1 427 ? 16.588 1.150 -25.173 1.00 90.31 427 GLY A CA 1
ATOM 3127 C C . GLY A 1 427 ? 16.276 -0.121 -24.375 1.00 90.31 427 GLY A C 1
ATOM 3128 O O . GLY A 1 427 ? 15.377 -0.857 -24.768 1.00 90.31 427 GLY A O 1
ATOM 3129 N N . THR A 1 428 ? 16.966 -0.381 -23.262 1.00 93.62 428 THR A N 1
ATOM 3130 C CA . THR A 1 428 ? 16.660 -1.497 -22.349 1.00 93.62 428 THR A CA 1
ATOM 3131 C C . THR A 1 428 ? 16.439 -0.954 -20.950 1.00 93.62 428 THR A C 1
ATOM 3133 O O . THR A 1 428 ? 17.174 -0.064 -20.521 1.00 93.62 428 THR A O 1
ATOM 3136 N N . ALA A 1 429 ? 15.433 -1.468 -20.237 1.00 96.75 429 ALA A N 1
ATOM 3137 C CA . ALA A 1 429 ? 15.220 -1.035 -18.866 1.00 96.75 429 ALA A CA 1
ATOM 3138 C C . ALA A 1 429 ? 16.412 -1.433 -17.989 1.00 96.75 429 ALA A C 1
ATOM 3140 O O . ALA A 1 429 ? 17.034 -2.479 -18.193 1.00 96.75 429 ALA A O 1
ATOM 3141 N N . ARG A 1 430 ? 16.725 -0.599 -17.006 1.00 96.50 430 ARG A N 1
ATOM 3142 C CA . ARG A 1 430 ? 17.876 -0.795 -16.124 1.00 96.50 430 ARG A CA 1
ATOM 3143 C C . ARG A 1 430 ? 17.437 -1.356 -14.779 1.00 96.50 430 ARG A C 1
ATOM 3145 O O . ARG A 1 430 ? 16.454 -0.880 -14.226 1.00 96.50 430 ARG A O 1
ATOM 3152 N N . PHE A 1 431 ? 18.193 -2.295 -14.225 1.00 98.06 431 PHE A N 1
ATOM 3153 C CA . PHE A 1 431 ? 18.151 -2.645 -12.807 1.00 98.06 431 PHE A CA 1
ATOM 3154 C C . PHE A 1 431 ? 19.581 -2.575 -12.272 1.00 98.06 431 PHE A C 1
ATOM 3156 O O . PHE A 1 431 ? 20.461 -3.214 -12.832 1.00 98.06 431 PHE A O 1
ATOM 3163 N N . THR A 1 432 ? 19.879 -1.763 -11.258 1.00 98.12 432 THR A N 1
ATOM 3164 C CA . THR A 1 432 ? 21.280 -1.607 -10.822 1.00 98.12 432 THR A CA 1
ATOM 3165 C C . THR A 1 432 ? 21.653 -2.592 -9.716 1.00 98.12 432 THR A C 1
ATOM 3167 O O . THR A 1 432 ? 20.838 -2.935 -8.860 1.00 98.12 432 THR A O 1
ATOM 3170 N N . GLN A 1 433 ? 22.912 -3.034 -9.689 1.00 97.19 433 GLN A N 1
ATOM 3171 C CA . GLN A 1 433 ? 23.432 -3.915 -8.632 1.00 97.19 433 GLN A CA 1
ATOM 3172 C C . GLN A 1 433 ? 23.346 -3.259 -7.238 1.00 97.19 433 GLN A C 1
ATOM 3174 O O . GLN A 1 433 ? 23.068 -3.929 -6.237 1.00 97.19 433 GLN A O 1
ATOM 3179 N N . ALA A 1 434 ? 23.554 -1.938 -7.173 1.00 96.38 434 ALA A N 1
ATOM 3180 C CA . ALA A 1 434 ? 23.362 -1.155 -5.956 1.00 96.38 434 ALA A CA 1
ATOM 3181 C C . ALA A 1 434 ? 21.894 -1.193 -5.509 1.00 96.38 434 ALA A C 1
ATOM 3183 O O . ALA A 1 434 ? 21.616 -1.474 -4.343 1.00 96.38 434 ALA A O 1
ATOM 3184 N N . ALA A 1 435 ? 20.957 -1.012 -6.448 1.00 97.94 435 ALA A N 1
ATOM 3185 C CA . ALA A 1 435 ? 19.536 -1.093 -6.154 1.00 97.94 435 ALA A CA 1
ATOM 3186 C C . ALA A 1 435 ? 19.111 -2.488 -5.673 1.00 97.94 435 ALA A C 1
ATOM 3188 O O . ALA A 1 435 ? 18.366 -2.585 -4.704 1.00 97.94 435 ALA A O 1
ATOM 3189 N N . LEU A 1 436 ? 19.615 -3.566 -6.286 1.00 98.12 436 LEU A N 1
ATOM 3190 C CA . LEU A 1 436 ? 19.368 -4.939 -5.830 1.00 98.12 436 LEU A CA 1
ATOM 3191 C C . LEU A 1 436 ? 19.818 -5.146 -4.377 1.00 98.12 436 LEU A C 1
ATOM 3193 O O . LEU A 1 436 ? 19.069 -5.693 -3.569 1.00 98.12 436 LEU A O 1
ATOM 3197 N N . THR A 1 437 ? 21.024 -4.685 -4.041 1.00 97.38 437 THR A N 1
ATOM 3198 C CA . THR A 1 437 ? 21.599 -4.853 -2.698 1.00 97.38 437 THR A CA 1
ATOM 3199 C C . THR A 1 437 ? 20.777 -4.108 -1.647 1.00 97.38 437 THR A C 1
ATOM 3201 O O . THR A 1 437 ? 20.354 -4.707 -0.660 1.00 97.38 437 THR A O 1
ATOM 3204 N N . SER A 1 438 ? 20.469 -2.832 -1.878 1.00 97.81 438 SER A N 1
ATOM 3205 C CA . SER A 1 438 ? 19.669 -2.036 -0.941 1.00 97.81 438 SER A CA 1
ATOM 3206 C C . SER A 1 438 ? 18.209 -2.500 -0.866 1.00 97.81 438 SER A C 1
ATOM 3208 O O . SER A 1 438 ? 17.617 -2.525 0.211 1.00 97.81 438 SER A O 1
ATOM 3210 N N . LEU A 1 439 ? 17.622 -2.953 -1.979 1.00 98.12 439 LEU A N 1
ATOM 3211 C CA . LEU A 1 439 ? 16.282 -3.542 -1.975 1.00 98.12 439 LEU A CA 1
ATOM 3212 C C . LEU A 1 439 ? 16.225 -4.810 -1.112 1.00 98.12 439 LEU A C 1
ATOM 3214 O O . LEU A 1 439 ? 15.254 -5.012 -0.385 1.00 98.12 439 LEU A O 1
ATOM 3218 N N . LEU A 1 440 ? 17.265 -5.647 -1.159 1.00 97.94 440 LEU A N 1
ATOM 3219 C CA . LEU A 1 440 ? 17.382 -6.837 -0.319 1.00 97.94 440 LEU A CA 1
ATOM 3220 C C . LEU A 1 440 ? 17.425 -6.474 1.173 1.00 97.94 440 LEU A C 1
ATOM 3222 O O . LEU A 1 440 ? 16.784 -7.138 1.986 1.00 97.94 440 LEU A O 1
ATOM 3226 N N . GLU A 1 441 ? 18.158 -5.422 1.539 1.00 98.06 441 GLU A N 1
ATOM 3227 C CA . GLU A 1 441 ? 18.204 -4.912 2.914 1.00 98.06 441 GLU A CA 1
ATOM 3228 C C . GLU A 1 441 ? 16.824 -4.429 3.371 1.00 98.06 441 GLU A C 1
ATOM 3230 O O . GLU A 1 441 ? 16.350 -4.822 4.437 1.00 98.06 441 GLU A O 1
ATOM 3235 N N . HIS A 1 442 ? 16.128 -3.658 2.536 1.00 98.12 442 HIS A N 1
ATOM 3236 C CA . HIS A 1 442 ? 14.778 -3.180 2.829 1.00 98.12 442 HIS A CA 1
ATOM 3237 C C . HIS A 1 442 ? 13.749 -4.314 2.942 1.00 98.12 442 HIS A C 1
ATOM 3239 O O . HIS A 1 442 ? 12.947 -4.312 3.879 1.00 98.12 442 HIS A O 1
ATOM 3245 N N . ALA A 1 443 ? 13.821 -5.327 2.073 1.00 97.81 443 ALA A N 1
ATOM 3246 C CA . ALA A 1 443 ? 12.956 -6.508 2.121 1.00 97.81 443 ALA A CA 1
ATOM 3247 C C . ALA A 1 443 ? 13.161 -7.365 3.387 1.00 97.81 443 ALA A C 1
ATOM 3249 O O . ALA A 1 443 ? 12.277 -8.131 3.764 1.00 97.81 443 ALA A O 1
ATOM 3250 N N . ARG A 1 444 ? 14.311 -7.246 4.067 1.00 97.50 444 ARG A N 1
ATOM 3251 C CA . ARG A 1 444 ? 14.550 -7.894 5.371 1.00 97.50 444 ARG A CA 1
ATOM 3252 C C . ARG A 1 444 ? 13.912 -7.134 6.536 1.00 97.50 444 ARG A C 1
ATOM 3254 O O . ARG A 1 444 ? 13.633 -7.741 7.566 1.00 97.50 444 ARG A O 1
ATOM 3261 N N . LEU A 1 445 ? 13.699 -5.824 6.398 1.00 97.06 445 LEU A N 1
ATOM 3262 C CA . LEU A 1 445 ? 13.156 -4.971 7.461 1.00 97.06 445 LEU A CA 1
ATOM 3263 C C . LEU A 1 445 ? 11.623 -4.954 7.467 1.00 97.06 445 LEU A C 1
ATOM 3265 O O . LEU A 1 445 ? 10.999 -4.991 8.535 1.00 97.06 445 LEU A O 1
ATOM 3269 N N . ALA A 1 446 ? 11.013 -4.912 6.284 1.00 96.50 446 ALA A N 1
ATOM 3270 C CA . ALA A 1 446 ? 9.567 -4.890 6.114 1.00 96.50 446 ALA A CA 1
ATOM 3271 C C . ALA A 1 446 ? 9.124 -5.835 4.987 1.00 96.50 446 ALA A C 1
ATOM 3273 O O . ALA A 1 446 ? 9.869 -6.029 4.025 1.00 96.50 446 ALA A O 1
ATOM 3274 N N . PRO A 1 447 ? 7.914 -6.416 5.091 1.00 94.19 447 PRO A N 1
ATOM 3275 C CA . PRO A 1 447 ? 7.382 -7.299 4.063 1.00 94.19 447 PRO A CA 1
ATOM 3276 C C . PRO A 1 447 ? 7.057 -6.488 2.804 1.00 94.19 447 PRO A C 1
ATOM 3278 O O . PRO A 1 447 ? 6.018 -5.840 2.727 1.00 94.19 447 PRO A O 1
ATOM 3281 N N . LEU A 1 448 ? 7.958 -6.520 1.827 1.00 97.62 448 LEU A N 1
ATOM 3282 C CA . LEU A 1 448 ? 7.718 -5.974 0.495 1.00 97.62 448 LEU A CA 1
ATOM 3283 C C . LEU A 1 448 ? 7.033 -7.031 -0.366 1.00 97.62 448 LEU A C 1
ATOM 3285 O O . LEU A 1 448 ? 7.429 -8.192 -0.346 1.00 97.62 448 LEU A O 1
ATOM 3289 N N . THR A 1 449 ? 6.031 -6.640 -1.146 1.00 97.50 449 THR A N 1
ATOM 3290 C CA . THR A 1 449 ? 5.308 -7.555 -2.036 1.00 97.50 449 THR A CA 1
ATOM 3291 C C . THR A 1 449 ? 5.580 -7.238 -3.506 1.00 97.50 449 THR A C 1
ATOM 3293 O O . THR A 1 449 ? 6.039 -6.140 -3.848 1.00 97.50 449 THR A O 1
ATOM 3296 N N . PRO A 1 450 ? 5.242 -8.143 -4.442 1.00 98.06 450 PRO A N 1
ATOM 3297 C CA . PRO A 1 450 ? 5.364 -7.839 -5.858 1.00 98.06 450 PRO A CA 1
ATOM 3298 C C . PRO A 1 450 ? 4.416 -6.711 -6.288 1.00 98.06 450 PRO A C 1
ATOM 3300 O O . PRO A 1 450 ? 4.667 -6.049 -7.290 1.00 98.06 450 PRO A O 1
ATOM 3303 N N . VAL A 1 451 ? 3.326 -6.461 -5.556 1.00 97.38 451 VAL A N 1
ATOM 3304 C CA . VAL A 1 451 ? 2.416 -5.345 -5.855 1.00 97.38 451 VAL A CA 1
ATOM 3305 C C . VAL A 1 451 ? 3.129 -4.013 -5.644 1.00 97.38 451 VAL A C 1
ATOM 3307 O O . VAL A 1 451 ? 3.066 -3.153 -6.523 1.00 97.38 451 VAL A O 1
ATOM 3310 N N . ASP A 1 452 ? 3.876 -3.889 -4.546 1.00 97.69 452 ASP A N 1
ATOM 3311 C CA . ASP A 1 452 ? 4.636 -2.680 -4.211 1.00 97.69 452 ASP A CA 1
ATOM 3312 C C . ASP A 1 452 ? 5.727 -2.405 -5.253 1.00 97.69 452 ASP A C 1
ATOM 3314 O O . ASP A 1 452 ? 5.965 -1.264 -5.644 1.00 97.69 452 ASP A O 1
ATOM 3318 N N . LEU A 1 453 ? 6.353 -3.468 -5.769 1.00 97.94 453 LEU A N 1
ATOM 3319 C CA . LEU A 1 453 ? 7.464 -3.367 -6.716 1.00 97.94 453 LEU A CA 1
ATOM 3320 C C . LEU A 1 453 ? 7.028 -3.149 -8.175 1.00 97.94 453 LEU A C 1
ATOM 3322 O O . LEU A 1 453 ? 7.813 -2.655 -8.988 1.00 97.94 453 LEU A O 1
ATOM 3326 N N . ARG A 1 454 ? 5.769 -3.449 -8.520 1.00 96.94 454 ARG A N 1
ATOM 3327 C CA . ARG A 1 454 ? 5.250 -3.370 -9.898 1.00 96.94 454 ARG A CA 1
ATOM 3328 C C . ARG A 1 454 ? 5.403 -1.982 -10.518 1.00 96.94 454 ARG A C 1
ATOM 3330 O O . ARG A 1 454 ? 5.738 -1.866 -11.696 1.00 96.94 454 ARG A O 1
ATOM 3337 N N . GLY A 1 455 ? 5.154 -0.932 -9.735 1.00 95.62 455 GLY A N 1
ATOM 3338 C CA . GLY A 1 455 ? 5.257 0.451 -10.205 1.00 95.62 455 GLY A CA 1
ATOM 3339 C C . GLY A 1 455 ? 6.666 0.806 -10.679 1.00 95.62 455 GLY A C 1
ATOM 3340 O O . GLY A 1 455 ? 6.812 1.493 -11.688 1.00 95.62 455 GLY A O 1
ATOM 3341 N N . TYR A 1 456 ? 7.686 0.275 -10.005 1.00 96.75 456 TYR A N 1
ATOM 3342 C CA . TYR A 1 456 ? 9.093 0.532 -10.303 1.00 96.75 456 TYR A CA 1
ATOM 3343 C C . TYR A 1 456 ? 9.584 -0.232 -11.534 1.00 96.75 456 TYR A C 1
ATOM 3345 O O . TYR A 1 456 ? 10.380 0.295 -12.299 1.00 96.75 456 TYR A O 1
ATOM 3353 N N . TRP A 1 457 ? 9.061 -1.431 -11.806 1.00 97.00 457 TRP A N 1
ATOM 3354 C CA . TRP A 1 457 ? 9.363 -2.124 -13.066 1.00 97.00 457 TRP A CA 1
ATOM 3355 C C . TRP A 1 457 ? 8.830 -1.373 -14.292 1.00 97.00 457 TRP A C 1
ATOM 3357 O O . TRP A 1 457 ? 9.421 -1.425 -15.370 1.00 97.00 457 TRP A O 1
ATOM 3367 N N . ASN A 1 458 ? 7.739 -0.625 -14.122 1.00 95.06 458 ASN A N 1
ATOM 3368 C CA . ASN A 1 458 ? 7.104 0.134 -15.193 1.00 95.06 458 ASN A CA 1
ATOM 3369 C C . ASN A 1 458 ? 7.819 1.456 -15.537 1.00 95.06 458 ASN A C 1
ATOM 3371 O O . ASN A 1 458 ? 7.519 2.054 -16.567 1.00 95.06 458 ASN A O 1
ATOM 3375 N N . THR A 1 459 ? 8.746 1.942 -14.703 1.00 93.19 459 THR A N 1
ATOM 3376 C CA . THR A 1 459 ? 9.462 3.209 -14.959 1.00 93.19 459 THR A CA 1
ATOM 3377 C C . THR A 1 459 ? 10.556 3.071 -16.018 1.00 93.19 459 THR A C 1
ATOM 3379 O O . THR A 1 459 ? 11.043 4.079 -16.526 1.00 93.19 459 THR A O 1
ATOM 3382 N N . GLY A 1 460 ? 10.970 1.840 -16.337 1.00 91.19 460 GLY A N 1
ATOM 3383 C CA . GLY A 1 460 ? 12.105 1.567 -17.218 1.00 91.19 460 GLY A CA 1
ATOM 3384 C C . GLY A 1 460 ? 13.480 1.746 -16.556 1.00 91.19 460 GLY A C 1
ATOM 3385 O O . GLY A 1 460 ? 14.494 1.481 -17.195 1.00 91.19 460 GLY A O 1
ATOM 3386 N N . SER A 1 461 ? 13.555 2.157 -15.287 1.00 95.38 461 SER A N 1
ATOM 3387 C CA . SER A 1 461 ? 14.807 2.195 -14.517 1.00 95.38 461 SER A CA 1
ATOM 3388 C C . SER A 1 461 ? 14.522 1.915 -13.047 1.00 95.38 461 SER A C 1
ATOM 3390 O O . SER A 1 461 ? 13.863 2.709 -12.380 1.00 95.38 461 SER A O 1
ATOM 3392 N N . PHE A 1 462 ? 15.046 0.799 -12.553 1.00 97.62 462 PHE A N 1
ATOM 3393 C CA . PHE A 1 462 ? 15.069 0.419 -11.149 1.00 97.62 462 PHE A CA 1
ATOM 3394 C C . PHE A 1 462 ? 16.481 0.673 -10.608 1.00 97.62 462 PHE A C 1
ATOM 3396 O O . PHE A 1 462 ? 17.382 -0.160 -10.705 1.00 97.62 462 PHE A O 1
ATOM 3403 N N . ASP A 1 463 ? 16.690 1.874 -10.087 1.00 96.94 463 ASP A N 1
ATOM 3404 C CA . ASP A 1 463 ? 17.985 2.383 -9.636 1.00 96.94 463 ASP A CA 1
ATOM 3405 C C . ASP A 1 463 ? 17.943 2.888 -8.188 1.00 96.94 463 ASP A C 1
ATOM 3407 O O . ASP A 1 463 ? 16.954 2.691 -7.478 1.00 96.94 463 ASP A O 1
ATOM 3411 N N . TYR A 1 464 ? 19.010 3.556 -7.741 1.00 94.69 464 TYR A N 1
ATOM 3412 C CA . TYR A 1 464 ? 19.095 4.086 -6.381 1.00 94.69 464 TYR A CA 1
ATOM 3413 C C . TYR A 1 464 ? 17.922 5.012 -6.007 1.00 94.69 464 TYR A C 1
ATOM 3415 O O . TYR A 1 464 ? 17.423 4.938 -4.889 1.00 94.69 464 TYR A O 1
ATOM 3423 N N . ARG A 1 465 ? 17.412 5.837 -6.936 1.00 94.69 465 ARG A N 1
ATOM 3424 C CA . ARG A 1 465 ? 16.259 6.723 -6.664 1.00 94.69 465 ARG A CA 1
ATOM 3425 C C . ARG A 1 465 ? 14.965 5.938 -6.474 1.00 94.69 465 ARG A C 1
ATOM 3427 O O . ARG A 1 465 ? 14.114 6.302 -5.662 1.00 94.69 465 ARG A O 1
ATOM 3434 N N . SER A 1 466 ? 14.815 4.854 -7.232 1.00 97.25 466 SER A N 1
ATOM 3435 C CA . SER A 1 466 ? 13.691 3.931 -7.064 1.00 97.25 466 SER A CA 1
ATOM 3436 C C . SER A 1 466 ? 13.739 3.280 -5.684 1.00 97.25 466 SER A C 1
ATOM 3438 O O . SER A 1 466 ? 12.727 3.239 -4.989 1.00 97.25 466 SER A O 1
ATOM 3440 N N . VAL A 1 467 ? 14.926 2.857 -5.248 1.00 97.56 467 VAL A N 1
ATOM 3441 C CA . VAL A 1 467 ? 15.132 2.285 -3.914 1.00 97.56 467 VAL A CA 1
ATOM 3442 C C . VAL A 1 467 ? 14.923 3.300 -2.798 1.00 97.56 467 VAL A C 1
ATOM 3444 O O . VAL A 1 467 ? 14.322 2.941 -1.798 1.00 97.56 467 VAL A O 1
ATOM 3447 N N . GLU A 1 468 ? 15.328 4.559 -2.959 1.00 97.00 468 GLU A N 1
ATOM 3448 C CA . GLU A 1 468 ? 15.038 5.622 -1.985 1.00 97.00 468 GLU A CA 1
ATOM 3449 C C . GLU A 1 468 ? 13.524 5.771 -1.763 1.00 97.00 468 GLU A C 1
ATOM 3451 O O . GLU A 1 468 ? 13.047 5.829 -0.633 1.00 97.00 468 GLU A O 1
ATOM 3456 N N . SER A 1 469 ? 12.738 5.692 -2.839 1.00 97.31 469 SER A N 1
ATOM 3457 C CA . SER A 1 469 ? 11.274 5.685 -2.732 1.00 97.31 469 SER A CA 1
ATOM 3458 C C . SER A 1 469 ? 10.739 4.427 -2.025 1.00 97.31 469 SER A C 1
ATOM 3460 O O . SER A 1 469 ? 9.748 4.504 -1.301 1.00 97.31 469 SER A O 1
ATOM 3462 N N . VAL A 1 470 ? 11.377 3.265 -2.218 1.00 97.88 470 VAL A N 1
ATOM 3463 C CA . VAL A 1 470 ? 11.053 2.035 -1.468 1.00 97.88 470 VAL A CA 1
ATOM 3464 C C . VAL A 1 470 ? 11.442 2.178 0.008 1.00 97.88 470 VAL A C 1
ATOM 3466 O O . VAL A 1 470 ? 10.708 1.710 0.875 1.00 97.88 470 VAL A O 1
ATOM 3469 N N . ALA A 1 471 ? 12.549 2.852 0.318 1.00 97.69 471 ALA A N 1
ATOM 3470 C CA . ALA A 1 471 ? 13.005 3.098 1.681 1.00 97.69 471 ALA A CA 1
ATOM 3471 C C . ALA A 1 471 ? 12.001 3.955 2.467 1.00 97.69 471 ALA A C 1
ATOM 3473 O O . ALA A 1 471 ? 11.719 3.653 3.627 1.00 97.69 471 ALA A O 1
ATOM 3474 N N . GLU A 1 472 ? 11.398 4.963 1.831 1.00 97.38 472 GLU A N 1
ATOM 3475 C CA . GLU A 1 472 ? 10.304 5.753 2.414 1.00 97.38 472 GLU A CA 1
ATOM 3476 C C . GLU A 1 472 ? 9.072 4.887 2.709 1.00 97.38 472 GLU A C 1
ATOM 3478 O O . GLU A 1 472 ? 8.507 4.941 3.804 1.00 97.38 472 GLU A O 1
ATOM 3483 N N . LEU A 1 473 ? 8.693 4.012 1.771 1.00 96.38 473 LEU A N 1
ATOM 3484 C CA . LEU A 1 473 ? 7.606 3.053 1.977 1.00 96.38 473 LEU A CA 1
ATOM 3485 C C . LEU A 1 473 ? 7.905 2.117 3.157 1.00 96.38 473 LEU A C 1
ATOM 3487 O O . LEU A 1 473 ? 7.040 1.903 4.007 1.00 96.38 473 LEU A O 1
ATOM 3491 N N . VAL A 1 474 ? 9.119 1.572 3.248 1.00 97.88 474 VAL A N 1
ATOM 3492 C CA . VAL A 1 474 ? 9.533 0.704 4.362 1.00 97.88 474 VAL A CA 1
ATOM 3493 C C . VAL A 1 474 ? 9.543 1.464 5.684 1.00 97.88 474 VAL A C 1
ATOM 3495 O O . VAL A 1 474 ? 9.064 0.943 6.692 1.00 97.88 474 VAL A O 1
ATOM 3498 N N . SER A 1 475 ? 10.016 2.707 5.684 1.00 96.75 475 SER A N 1
ATOM 3499 C CA . SER A 1 475 ? 10.024 3.566 6.870 1.00 96.75 475 SER A CA 1
ATOM 3500 C C . SER A 1 475 ? 8.605 3.828 7.376 1.00 96.75 475 SER A C 1
ATOM 3502 O O . SER A 1 475 ? 8.358 3.710 8.576 1.00 96.75 475 SER A O 1
ATOM 3504 N N . ALA A 1 476 ? 7.647 4.066 6.474 1.00 94.88 476 ALA A N 1
ATOM 3505 C CA . ALA A 1 476 ? 6.235 4.189 6.829 1.00 94.88 476 ALA A CA 1
ATOM 3506 C C . ALA A 1 476 ? 5.673 2.898 7.458 1.00 94.88 476 ALA A C 1
ATOM 3508 O O . ALA A 1 476 ? 5.000 2.958 8.488 1.00 94.88 476 ALA A O 1
ATOM 3509 N N . HIS A 1 477 ? 6.005 1.722 6.911 1.00 95.31 477 HIS A N 1
ATOM 3510 C CA . HIS A 1 477 ? 5.593 0.436 7.492 1.00 95.31 477 HIS A CA 1
ATOM 3511 C C . HIS A 1 477 ? 6.175 0.217 8.893 1.00 95.31 477 HIS A C 1
ATOM 3513 O O . HIS A 1 477 ? 5.480 -0.253 9.797 1.00 95.31 477 HIS A O 1
ATOM 3519 N N . LEU A 1 478 ? 7.452 0.548 9.094 1.00 96.88 478 LEU A N 1
ATOM 3520 C CA . LEU A 1 478 ? 8.104 0.430 10.397 1.00 96.88 478 LEU A CA 1
ATOM 3521 C C . LEU A 1 478 ? 7.509 1.408 11.413 1.00 96.88 478 LEU A C 1
ATOM 3523 O O . LEU A 1 478 ? 7.255 1.005 12.548 1.00 96.88 478 LEU A O 1
ATOM 3527 N N . ALA A 1 479 ? 7.216 2.643 11.004 1.00 95.00 479 ALA A N 1
ATOM 3528 C CA . ALA A 1 479 ? 6.531 3.622 11.842 1.00 95.00 479 ALA A CA 1
ATOM 3529 C C . ALA A 1 479 ? 5.145 3.113 12.271 1.00 95.00 479 ALA A C 1
ATOM 3531 O O . ALA A 1 479 ? 4.843 3.095 13.464 1.00 95.00 479 ALA A O 1
ATOM 3532 N N . GLN A 1 480 ? 4.346 2.590 11.335 1.00 94.50 480 GLN A N 1
ATOM 3533 C CA . GLN A 1 480 ? 3.032 2.015 11.634 1.00 94.50 480 GLN A CA 1
ATOM 3534 C C . GLN A 1 480 ? 3.125 0.829 12.611 1.00 94.50 480 GLN A C 1
ATOM 3536 O O . GLN A 1 480 ? 2.352 0.745 13.568 1.00 94.50 480 GLN A O 1
ATOM 3541 N N . ARG A 1 481 ? 4.098 -0.074 12.421 1.00 95.94 481 ARG A N 1
ATOM 3542 C CA . ARG A 1 481 ? 4.360 -1.188 13.354 1.00 95.94 481 ARG A CA 1
ATOM 3543 C C . ARG A 1 481 ? 4.787 -0.691 14.735 1.00 95.94 481 ARG A C 1
ATOM 3545 O O . ARG A 1 481 ? 4.377 -1.271 15.742 1.00 95.94 481 ARG A O 1
ATOM 3552 N N . GLY A 1 482 ? 5.591 0.369 14.786 1.00 96.12 482 GLY A N 1
ATOM 3553 C CA . GLY A 1 482 ? 6.013 1.024 16.021 1.00 96.12 482 GLY A CA 1
ATOM 3554 C C . GLY A 1 482 ? 4.831 1.603 16.793 1.00 96.12 482 GLY A C 1
ATOM 3555 O O . GLY A 1 482 ? 4.677 1.302 17.975 1.00 96.12 482 GLY A O 1
ATOM 3556 N N . ILE A 1 483 ? 3.946 2.338 16.113 1.00 96.81 483 ILE A N 1
ATOM 3557 C CA . ILE A 1 483 ? 2.716 2.896 16.693 1.00 96.81 483 ILE A CA 1
ATOM 3558 C C . ILE A 1 483 ? 1.832 1.776 17.253 1.00 96.81 483 ILE A C 1
ATOM 3560 O O . ILE A 1 483 ? 1.441 1.827 18.418 1.00 96.81 483 ILE A O 1
ATOM 3564 N N . PHE A 1 484 ? 1.577 0.725 16.469 1.00 97.62 484 PHE A N 1
ATOM 3565 C CA . PHE A 1 484 ? 0.785 -0.425 16.918 1.00 97.62 484 PHE A CA 1
ATOM 3566 C C . PHE A 1 484 ? 1.384 -1.085 18.170 1.00 97.62 484 PHE A C 1
ATOM 3568 O O . PHE A 1 484 ? 0.674 -1.360 19.138 1.00 97.62 484 PHE A O 1
ATOM 3575 N N . SER A 1 485 ? 2.706 -1.277 18.187 1.00 97.31 485 SER A N 1
ATOM 3576 C CA . SER A 1 485 ? 3.423 -1.850 19.332 1.00 97.31 485 SER A CA 1
ATOM 3577 C C . SER A 1 485 ? 3.345 -0.943 20.563 1.00 97.31 485 SER A C 1
ATOM 3579 O O . SER A 1 485 ? 3.134 -1.430 21.672 1.00 97.31 485 SER A O 1
ATOM 3581 N N . HIS A 1 486 ? 3.455 0.374 20.382 1.00 97.50 486 HIS A N 1
ATOM 3582 C CA . HIS A 1 486 ? 3.348 1.347 21.466 1.00 97.50 486 HIS A CA 1
ATOM 3583 C C . HIS A 1 486 ? 1.941 1.368 22.088 1.00 97.50 486 HIS A C 1
ATOM 3585 O O . HIS A 1 486 ? 1.806 1.394 23.316 1.00 97.50 486 HIS A O 1
ATOM 3591 N N . VAL A 1 487 ? 0.892 1.260 21.263 1.00 97.94 487 VAL A N 1
ATOM 3592 C CA . VAL A 1 487 ? -0.497 1.109 21.728 1.00 97.94 487 VAL A CA 1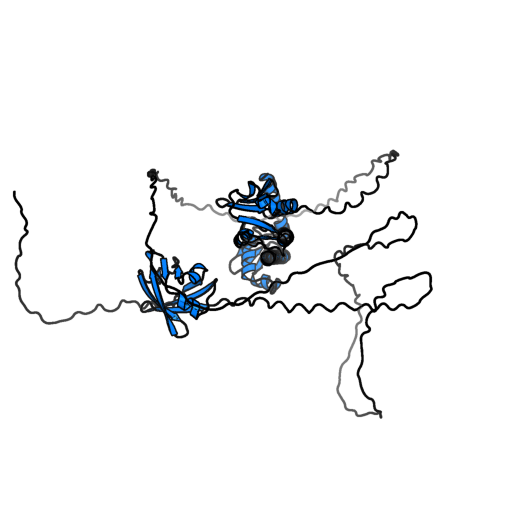
ATOM 3593 C C . VAL A 1 487 ? -0.659 -0.175 22.538 1.00 97.94 487 VAL A C 1
ATOM 3595 O O . VAL A 1 487 ? -1.155 -0.117 23.663 1.00 97.94 487 VAL A O 1
ATOM 3598 N N . LEU A 1 488 ? -0.187 -1.318 22.029 1.00 98.06 488 LEU A N 1
ATOM 3599 C CA . LEU A 1 488 ? -0.242 -2.592 22.755 1.00 98.06 488 LEU A CA 1
ATOM 3600 C C . LEU A 1 488 ? 0.504 -2.539 24.091 1.00 98.06 488 LEU A C 1
ATOM 3602 O O . LEU A 1 488 ? -0.029 -2.976 25.108 1.00 98.06 488 LEU A O 1
ATOM 3606 N N . MET A 1 489 ? 1.707 -1.961 24.117 1.00 97.94 489 MET A N 1
ATOM 3607 C CA . MET A 1 489 ? 2.482 -1.791 25.349 1.00 97.94 489 MET A CA 1
ATOM 3608 C C . MET A 1 489 ? 1.773 -0.891 26.364 1.00 97.94 489 MET A C 1
ATOM 3610 O O . MET A 1 489 ? 1.873 -1.132 27.566 1.00 97.94 489 MET A O 1
ATOM 3614 N N . THR A 1 490 ? 1.056 0.133 25.902 1.00 97.81 490 THR A N 1
ATOM 3615 C CA . THR A 1 490 ? 0.296 1.037 26.776 1.00 97.81 490 THR A CA 1
ATOM 3616 C C . THR A 1 490 ? -0.971 0.365 27.304 1.00 97.81 490 THR A C 1
ATOM 3618 O O . THR A 1 490 ? -1.291 0.508 28.485 1.00 97.81 490 THR A O 1
ATOM 3621 N N . LEU A 1 491 ? -1.663 -0.418 26.471 1.00 98.00 491 LEU A N 1
ATOM 3622 C CA . LEU A 1 491 ? -2.801 -1.242 26.888 1.00 98.00 491 LEU A CA 1
ATOM 3623 C C . LEU A 1 491 ? -2.383 -2.330 27.883 1.00 98.00 491 LEU A C 1
ATOM 3625 O O . LEU A 1 491 ? -3.101 -2.559 28.845 1.00 98.00 491 LEU A O 1
ATOM 3629 N N . ALA A 1 492 ? -1.202 -2.931 27.721 1.00 97.88 492 ALA A N 1
ATOM 3630 C CA . ALA A 1 492 ? -0.665 -3.935 28.644 1.00 97.88 492 ALA A CA 1
ATOM 3631 C C . ALA A 1 492 ? -0.362 -3.387 30.053 1.00 97.88 492 ALA A C 1
ATOM 3633 O O . ALA A 1 492 ? -0.104 -4.155 30.974 1.00 97.88 492 ALA A O 1
ATOM 3634 N N . GLN A 1 493 ? -0.354 -2.062 30.232 1.00 97.50 493 GLN A N 1
ATOM 3635 C CA . GLN A 1 493 ? -0.244 -1.422 31.547 1.00 97.50 493 GLN A CA 1
ATOM 3636 C C . GLN A 1 493 ? -1.612 -1.202 32.208 1.00 97.50 493 GLN A C 1
ATOM 3638 O O . GLN A 1 493 ? -1.666 -0.756 33.354 1.00 97.50 493 GLN A O 1
ATOM 3643 N N . GLN A 1 494 ? -2.713 -1.436 31.489 1.00 97.19 494 GLN A N 1
ATOM 3644 C CA . GLN A 1 494 ? -4.062 -1.381 32.040 1.00 97.19 494 GLN A CA 1
ATOM 3645 C C . GLN A 1 494 ? -4.412 -2.743 32.649 1.00 97.19 494 GLN A C 1
ATOM 3647 O O . GLN A 1 494 ? -4.055 -3.772 32.075 1.00 97.19 494 GLN A O 1
ATOM 3652 N N . PRO A 1 495 ? -5.119 -2.782 33.788 1.00 97.00 495 PRO A N 1
ATOM 3653 C CA . PRO A 1 495 ? -5.567 -4.047 34.350 1.00 97.00 495 PRO A CA 1
ATOM 3654 C C . PRO A 1 495 ? -6.546 -4.738 33.395 1.00 97.00 495 PRO A C 1
ATOM 3656 O O . PRO A 1 495 ? -7.340 -4.076 32.718 1.00 97.00 495 PRO A O 1
ATOM 3659 N N . ALA A 1 496 ? -6.522 -6.070 33.369 1.00 96.88 496 ALA A N 1
ATOM 3660 C CA . ALA A 1 496 ? -7.527 -6.860 32.666 1.00 96.88 496 ALA A CA 1
ATOM 3661 C C . ALA A 1 496 ? -8.948 -6.482 33.129 1.00 96.88 496 ALA A C 1
ATOM 3663 O O . ALA A 1 496 ? -9.148 -6.054 34.269 1.00 96.88 496 ALA A O 1
ATOM 3664 N N . HIS A 1 497 ? -9.941 -6.654 32.253 1.00 97.50 497 HIS A N 1
ATOM 3665 C CA . HIS A 1 497 ? -11.352 -6.361 32.541 1.00 97.50 497 HIS A CA 1
ATOM 3666 C C . HIS A 1 497 ? -11.644 -4.885 32.864 1.00 97.50 497 HIS A C 1
ATOM 3668 O O . HIS A 1 497 ? -12.589 -4.585 33.596 1.00 97.50 497 HIS A O 1
ATOM 3674 N N . SER A 1 498 ? -10.852 -3.953 32.324 1.00 97.94 498 SER A N 1
ATOM 3675 C CA . SER A 1 498 ? -10.998 -2.512 32.567 1.00 97.94 498 SER A CA 1
ATOM 3676 C C . SER A 1 498 ? -11.587 -1.746 31.381 1.00 97.94 498 SER A C 1
ATOM 3678 O O . SER A 1 498 ? -11.571 -2.202 30.237 1.00 97.94 498 SER A O 1
ATOM 3680 N N . LEU A 1 499 ? -12.128 -0.559 31.671 1.00 98.12 499 LEU A N 1
ATOM 3681 C CA . LEU A 1 499 ? -12.607 0.382 30.660 1.00 98.12 499 LEU A CA 1
ATOM 3682 C C . LEU A 1 499 ? -11.467 1.295 30.203 1.00 98.12 499 LEU A C 1
ATOM 3684 O O . LEU A 1 499 ? -10.823 1.968 31.009 1.00 98.12 499 LEU A O 1
ATOM 3688 N N . VAL A 1 500 ? -11.265 1.355 28.894 1.00 97.88 500 VAL A N 1
ATOM 3689 C CA . VAL A 1 500 ? -10.271 2.177 28.212 1.00 97.88 500 VAL A CA 1
ATOM 3690 C C . VAL A 1 500 ? -11.002 3.265 27.432 1.00 97.88 500 VAL A C 1
ATOM 3692 O O . VAL A 1 500 ? -11.801 2.976 26.547 1.00 97.88 500 VAL A O 1
ATOM 3695 N N . GLN A 1 501 ? -10.731 4.525 27.759 1.00 97.50 501 GLN A N 1
ATOM 3696 C CA . GLN A 1 501 ? -11.244 5.680 27.017 1.00 97.50 501 GLN A CA 1
ATOM 3697 C C . GLN A 1 501 ? -10.207 6.124 25.986 1.00 97.50 501 GLN A C 1
ATOM 3699 O O . GLN A 1 501 ? -9.032 6.270 26.337 1.00 97.50 501 GLN A O 1
ATOM 3704 N N . VAL A 1 502 ? -10.634 6.375 24.745 1.00 97.25 502 VAL A N 1
ATOM 3705 C CA . VAL A 1 502 ? -9.729 6.757 23.644 1.00 97.25 502 VAL A CA 1
ATOM 3706 C C . VAL A 1 502 ? -8.955 8.033 23.974 1.00 97.25 502 VAL A C 1
ATOM 3708 O O . VAL A 1 502 ? -7.735 8.047 23.836 1.00 97.25 502 VAL A O 1
ATOM 3711 N N . ALA A 1 503 ? -9.627 9.063 24.499 1.00 96.25 503 ALA A N 1
ATOM 3712 C CA . ALA A 1 503 ? -8.993 10.332 24.869 1.00 96.25 503 ALA A CA 1
ATOM 3713 C C . ALA A 1 503 ? -7.866 10.148 25.902 1.00 96.25 503 ALA A C 1
ATOM 3715 O O . ALA A 1 503 ? -6.738 10.582 25.685 1.00 96.25 503 ALA A O 1
ATOM 3716 N N . ARG A 1 504 ? -8.133 9.409 26.987 1.00 96.94 504 ARG A N 1
ATOM 3717 C CA . ARG A 1 504 ? -7.139 9.144 28.038 1.00 96.94 504 ARG A CA 1
ATOM 3718 C C . ARG A 1 504 ? -5.990 8.267 27.546 1.00 96.94 504 ARG A C 1
ATOM 3720 O O . ARG A 1 504 ? -4.861 8.395 28.014 1.00 96.94 504 ARG A O 1
ATOM 3727 N N . LEU A 1 505 ? -6.267 7.343 26.628 1.00 96.94 505 LEU A N 1
ATOM 3728 C CA . LEU A 1 505 ? -5.225 6.533 26.012 1.00 96.94 505 LEU A CA 1
ATOM 3729 C C . LEU A 1 505 ? -4.337 7.388 25.098 1.00 96.94 505 LEU A C 1
ATOM 3731 O O . LEU A 1 505 ? -3.118 7.277 25.186 1.00 96.94 505 LEU A O 1
ATOM 3735 N N . ALA A 1 506 ? -4.924 8.278 24.294 1.00 96.44 506 ALA A N 1
ATOM 3736 C CA . ALA A 1 506 ? -4.190 9.225 23.457 1.00 96.44 506 ALA A CA 1
ATOM 3737 C C . ALA A 1 506 ? -3.300 10.160 24.294 1.00 96.44 506 ALA A C 1
ATOM 3739 O O . ALA A 1 506 ? -2.129 10.329 23.972 1.00 96.44 506 ALA A O 1
ATOM 3740 N N . GLU A 1 507 ? -3.800 10.679 25.421 1.00 96.25 507 GLU A N 1
ATOM 3741 C CA . GLU A 1 507 ? -3.001 11.480 26.363 1.00 96.25 507 GLU A CA 1
ATOM 3742 C C . GLU A 1 507 ? -1.762 10.728 26.870 1.00 96.25 507 GLU A C 1
ATOM 3744 O O . GLU A 1 507 ? -0.684 11.309 26.977 1.00 96.25 507 GLU A O 1
ATOM 3749 N N . ARG A 1 508 ? -1.892 9.423 27.149 1.00 96.75 508 ARG A N 1
ATOM 3750 C CA . ARG A 1 508 ? -0.768 8.580 27.589 1.00 96.75 508 ARG A CA 1
ATOM 3751 C C . ARG A 1 508 ? 0.233 8.279 26.474 1.00 96.75 508 ARG A C 1
ATOM 3753 O O . ARG A 1 508 ? 1.413 8.120 26.771 1.00 96.75 508 ARG A O 1
ATOM 3760 N N . LEU A 1 509 ? -0.235 8.167 25.232 1.00 96.06 509 LEU A N 1
ATOM 3761 C CA . LEU A 1 509 ? 0.600 7.927 24.049 1.00 96.06 509 LEU A CA 1
ATOM 3762 C C . LEU A 1 509 ? 1.315 9.207 23.575 1.00 96.06 509 LEU A C 1
ATOM 3764 O O . LEU A 1 509 ? 2.328 9.135 22.881 1.00 96.06 509 LEU A O 1
ATOM 3768 N N . GLY A 1 510 ? 0.810 10.381 23.964 1.00 94.19 510 GLY A N 1
ATOM 3769 C CA . GLY A 1 510 ? 1.361 11.677 23.581 1.00 94.19 510 GLY A CA 1
ATOM 3770 C C . GLY A 1 510 ? 1.121 12.022 22.107 1.00 94.19 510 GLY A C 1
ATOM 3771 O O . GLY A 1 510 ? 0.248 11.468 21.445 1.00 94.19 510 GLY A O 1
ATOM 3772 N N . SER A 1 511 ? 1.913 12.954 21.568 1.00 89.06 511 SER A N 1
ATOM 3773 C CA . SER A 1 511 ? 1.774 13.453 20.187 1.00 89.06 511 SER A CA 1
ATOM 3774 C C . SER A 1 511 ? 2.224 12.468 19.099 1.00 89.06 511 SER A C 1
ATOM 3776 O O . SER A 1 511 ? 2.107 12.776 17.915 1.00 89.06 511 SER A O 1
ATOM 3778 N N . GLY A 1 512 ? 2.751 11.300 19.477 1.00 87.00 512 GLY A N 1
ATOM 3779 C CA . GLY A 1 512 ? 3.295 10.315 18.542 1.00 87.00 512 GLY A CA 1
ATOM 3780 C C . GLY A 1 512 ? 2.246 9.473 17.811 1.00 87.00 512 GLY A C 1
ATOM 3781 O O . GLY A 1 512 ? 2.607 8.757 16.882 1.00 87.00 512 GLY A O 1
ATOM 3782 N N . VAL A 1 513 ? 0.973 9.531 18.219 1.00 94.56 513 VAL A N 1
ATOM 3783 C CA . VAL A 1 513 ? -0.105 8.717 17.638 1.00 94.56 513 VAL A CA 1
ATOM 3784 C C . VAL A 1 513 ? -1.303 9.597 17.302 1.00 94.56 513 VAL A C 1
ATOM 3786 O O . VAL A 1 513 ? -1.856 10.272 18.168 1.00 94.56 513 VAL A O 1
ATOM 3789 N N . ASN A 1 514 ? -1.735 9.568 16.044 1.00 94.06 514 ASN A N 1
ATOM 3790 C CA . ASN A 1 514 ? -2.943 10.265 15.611 1.00 94.06 514 ASN A CA 1
ATOM 3791 C C . ASN A 1 514 ? -4.197 9.557 16.163 1.00 94.06 514 ASN A C 1
ATOM 3793 O O . ASN A 1 514 ? -4.286 8.331 16.124 1.00 94.06 514 ASN A O 1
ATOM 3797 N N . THR A 1 515 ? -5.204 10.305 16.624 1.00 94.12 515 THR A N 1
ATOM 3798 C CA . THR A 1 515 ? -6.479 9.761 17.128 1.00 94.12 515 THR A CA 1
ATOM 3799 C C . THR A 1 515 ? -7.182 8.851 16.115 1.00 94.12 515 THR A C 1
ATOM 3801 O O . THR A 1 515 ? -7.733 7.823 16.502 1.00 94.12 515 THR A O 1
ATOM 3804 N N . ALA A 1 516 ? -7.125 9.174 14.818 1.00 94.88 516 ALA A N 1
ATOM 3805 C CA . ALA A 1 516 ? -7.722 8.339 13.773 1.00 94.88 516 ALA A CA 1
ATOM 3806 C C . ALA A 1 516 ? -7.004 6.984 13.627 1.00 94.88 516 ALA A C 1
ATOM 3808 O O . ALA A 1 516 ? -7.644 5.945 13.458 1.00 94.88 516 ALA A O 1
ATOM 3809 N N . GLU A 1 517 ? -5.674 6.984 13.730 1.00 95.69 517 GLU A N 1
ATOM 3810 C CA . GLU A 1 517 ? -4.870 5.759 13.706 1.00 95.69 517 GLU A CA 1
ATOM 3811 C C . GLU A 1 517 ? -5.097 4.938 14.973 1.00 95.69 517 GLU A C 1
ATOM 3813 O O . GLU A 1 517 ? -5.316 3.733 14.884 1.00 95.69 517 GLU A O 1
ATOM 3818 N N . LEU A 1 518 ? -5.129 5.589 16.140 1.00 97.38 518 LEU A N 1
ATOM 3819 C CA . LEU A 1 518 ? -5.447 4.945 17.410 1.00 97.38 518 LEU A CA 1
ATOM 3820 C C . LEU A 1 518 ? -6.798 4.229 17.340 1.00 97.38 518 LEU A C 1
ATOM 3822 O O . LEU A 1 518 ? -6.880 3.052 17.681 1.00 97.38 518 LEU A O 1
ATOM 3826 N N . GLN A 1 519 ? -7.836 4.906 16.848 1.00 96.81 519 GLN A N 1
ATOM 3827 C CA . GLN A 1 519 ? -9.164 4.323 16.685 1.00 96.81 519 GLN A CA 1
ATOM 3828 C C . GLN A 1 519 ? -9.134 3.098 15.758 1.00 96.81 519 GLN A C 1
ATOM 3830 O O . GLN A 1 519 ? -9.645 2.043 16.124 1.00 96.81 519 GLN A O 1
ATOM 3835 N N . SER A 1 520 ? -8.465 3.196 14.605 1.00 97.38 520 SER A N 1
ATOM 3836 C CA . SER A 1 520 ? -8.291 2.072 13.669 1.00 97.38 520 SER A CA 1
ATOM 3837 C C . SER A 1 520 ? -7.574 0.873 14.310 1.00 97.38 520 SER A C 1
ATOM 3839 O O . SER A 1 520 ? -7.949 -0.288 14.105 1.00 97.38 520 SER A O 1
ATOM 3841 N N . ILE A 1 521 ? -6.569 1.134 15.151 1.00 98.00 521 ILE A N 1
ATOM 3842 C CA . ILE A 1 521 ? -5.846 0.100 15.900 1.00 98.00 521 ILE A CA 1
ATOM 3843 C C . ILE A 1 521 ? -6.765 -0.564 16.930 1.00 98.00 521 ILE A C 1
ATOM 3845 O O . ILE A 1 521 ? -6.828 -1.791 16.978 1.00 98.00 521 ILE A O 1
ATOM 3849 N N . LEU A 1 522 ? -7.510 0.210 17.721 1.00 98.06 522 LEU A N 1
ATOM 3850 C CA . LEU A 1 522 ? -8.445 -0.328 18.717 1.00 98.06 522 LEU A CA 1
ATOM 3851 C C . LEU A 1 522 ? -9.575 -1.129 18.056 1.00 98.06 522 LEU A C 1
ATOM 3853 O O . LEU A 1 522 ? -9.945 -2.201 18.538 1.00 98.06 522 LEU A O 1
ATOM 3857 N N . GLU A 1 523 ? -10.069 -0.673 16.907 1.00 97.62 523 GLU A N 1
ATOM 3858 C CA . GLU A 1 523 ? -11.023 -1.423 16.092 1.00 97.62 523 GLU A CA 1
ATOM 3859 C C . GLU A 1 523 ? -10.427 -2.735 15.580 1.00 97.62 523 GLU A C 1
ATOM 3861 O O . GLU A 1 523 ? -11.089 -3.770 15.644 1.00 97.62 523 GLU A O 1
ATOM 3866 N N . THR A 1 524 ? -9.172 -2.734 15.131 1.00 98.06 524 THR A N 1
ATOM 3867 C CA . THR A 1 524 ? -8.469 -3.960 14.724 1.00 98.06 524 THR A CA 1
ATOM 3868 C C . THR A 1 524 ? -8.350 -4.939 15.891 1.00 98.06 524 THR A C 1
ATOM 3870 O O . THR A 1 524 ? -8.664 -6.119 15.743 1.00 98.06 524 THR A O 1
ATOM 3873 N N . LEU A 1 525 ? -7.986 -4.443 17.076 1.00 98.12 525 LEU A N 1
ATOM 3874 C CA . LEU A 1 525 ? -7.892 -5.242 18.299 1.00 98.12 525 LEU A CA 1
ATOM 3875 C C . LEU A 1 525 ? -9.251 -5.768 18.783 1.00 98.12 525 LEU A C 1
ATOM 3877 O O . LEU A 1 525 ? -9.288 -6.743 19.528 1.00 98.12 525 LEU A O 1
ATOM 3881 N N . SER A 1 526 ? -10.368 -5.181 18.348 1.00 98.12 526 SER A N 1
ATOM 3882 C CA . SER A 1 526 ? -11.714 -5.678 18.666 1.00 98.12 526 SER A CA 1
ATOM 3883 C C . SER A 1 526 ? -12.192 -6.839 17.785 1.00 98.12 526 SER A C 1
ATOM 3885 O O . SER A 1 526 ? -13.170 -7.512 18.115 1.00 98.12 526 SER A O 1
ATOM 3887 N N . ARG A 1 527 ? -11.508 -7.106 16.665 1.00 98.19 527 ARG A N 1
ATOM 3888 C CA . ARG A 1 527 ? -11.904 -8.120 15.677 1.00 98.19 527 ARG A CA 1
ATOM 3889 C C . ARG A 1 527 ? -11.093 -9.414 15.841 1.00 98.19 527 ARG A C 1
ATOM 3891 O O . ARG A 1 527 ? -9.974 -9.372 16.358 1.00 98.19 527 ARG A O 1
ATOM 3898 N N . PRO A 1 528 ? -11.613 -10.576 15.398 1.00 96.81 528 PRO A N 1
ATOM 3899 C CA . PRO A 1 528 ? -10.806 -11.788 15.270 1.00 96.81 528 PRO A CA 1
ATOM 3900 C C . PRO A 1 528 ? -9.587 -11.549 14.355 1.00 96.81 528 PRO A C 1
ATOM 3902 O O . PRO A 1 528 ? -9.715 -10.817 13.371 1.00 96.81 528 PRO A O 1
ATOM 3905 N N . PRO A 1 529 ? -8.419 -12.154 14.635 1.00 95.69 529 PRO A N 1
ATOM 3906 C CA . PRO A 1 529 ? -8.173 -13.162 15.669 1.00 95.69 529 PRO A CA 1
ATOM 3907 C C . PRO A 1 529 ? -7.880 -12.584 17.061 1.00 95.69 529 PRO A C 1
ATOM 3909 O O . PRO A 1 529 ? -7.797 -13.354 18.005 1.00 95.69 529 PRO A O 1
ATOM 3912 N N . PHE A 1 530 ? -7.727 -11.263 17.200 1.00 96.75 530 PHE A N 1
ATOM 3913 C CA . PHE A 1 530 ? -7.342 -10.650 18.472 1.00 96.75 530 PHE A CA 1
ATOM 3914 C C . PHE A 1 530 ? -8.481 -10.696 19.490 1.00 96.75 530 PHE A C 1
ATOM 3916 O O . PHE A 1 530 ? -8.312 -11.248 20.564 1.00 96.75 530 PHE A O 1
ATOM 3923 N N . MET A 1 531 ? -9.640 -10.108 19.166 1.00 96.75 531 MET A N 1
ATOM 3924 C CA . MET A 1 531 ? -10.771 -9.948 20.096 1.00 96.75 531 MET A CA 1
ATOM 3925 C C . MET A 1 531 ? -10.364 -9.448 21.500 1.00 96.75 531 MET A C 1
ATOM 3927 O O . MET A 1 531 ? -10.980 -9.823 22.494 1.00 96.75 531 MET A O 1
ATOM 3931 N N . ALA A 1 532 ? -9.350 -8.586 21.591 1.00 97.31 532 ALA A N 1
ATOM 3932 C CA . ALA A 1 532 ? -8.819 -8.047 22.844 1.00 97.31 532 ALA A CA 1
ATOM 3933 C C . ALA A 1 532 ? -9.765 -7.049 23.510 1.00 97.31 532 ALA A C 1
ATOM 3935 O O . ALA A 1 532 ? -9.801 -6.924 24.735 1.00 97.31 532 ALA A O 1
ATOM 3936 N N . LEU A 1 533 ? -10.522 -6.326 22.688 1.00 98.31 533 LEU A N 1
ATOM 3937 C CA . LEU A 1 533 ? -11.370 -5.222 23.105 1.00 98.31 533 LEU A CA 1
ATOM 3938 C C . LEU A 1 533 ? -12.822 -5.469 22.692 1.00 98.31 533 LEU A C 1
ATOM 3940 O O . LEU A 1 533 ? -13.086 -5.979 21.605 1.00 98.31 533 LEU A O 1
ATOM 3944 N N . THR A 1 534 ? -13.767 -5.037 23.522 1.00 98.38 534 THR A N 1
ATOM 3945 C CA . THR A 1 534 ? -15.178 -4.902 23.139 1.00 98.38 534 THR A CA 1
ATOM 3946 C C . THR A 1 534 ? -15.501 -3.416 22.999 1.00 98.38 534 THR A C 1
ATOM 3948 O O . THR A 1 534 ? -15.360 -2.692 23.988 1.00 98.38 534 THR A O 1
ATOM 3951 N N . PRO A 1 535 ? -15.918 -2.930 21.816 1.00 98.12 535 PRO A N 1
ATOM 3952 C CA . PRO A 1 535 ? -16.292 -1.531 21.653 1.00 98.12 535 PRO A CA 1
ATOM 3953 C C . PRO A 1 535 ? -17.564 -1.229 22.453 1.00 98.12 535 PRO A C 1
ATOM 3955 O O . PRO A 1 535 ? -18.516 -2.012 22.453 1.00 98.12 535 PRO A O 1
ATOM 3958 N N . LEU A 1 536 ? -17.576 -0.086 23.131 1.00 98.00 536 LEU A N 1
ATOM 3959 C CA . LEU A 1 536 ? -18.700 0.442 23.898 1.00 98.00 536 LEU A CA 1
ATOM 3960 C C . LEU A 1 536 ? -19.098 1.830 23.359 1.00 98.00 536 LEU A C 1
ATOM 3962 O O . LEU A 1 536 ? -18.290 2.500 22.709 1.00 98.00 536 LEU A O 1
ATOM 3966 N N . PRO A 1 537 ? -20.333 2.296 23.616 1.00 95.75 537 PRO A N 1
ATOM 3967 C CA . PRO A 1 537 ? -20.747 3.648 23.247 1.00 95.75 537 PRO A CA 1
ATOM 3968 C C . PRO A 1 537 ? -19.850 4.730 23.870 1.00 95.75 537 PRO A C 1
ATOM 3970 O O . PRO A 1 537 ? -19.379 4.582 24.997 1.00 95.75 537 PRO A O 1
ATOM 3973 N N . GLY A 1 538 ? -19.663 5.846 23.156 1.00 93.69 538 GLY A N 1
ATOM 3974 C CA . GLY A 1 538 ? -18.926 7.012 23.661 1.00 93.69 538 GLY A CA 1
ATOM 3975 C C . GLY A 1 538 ? -17.400 6.894 23.597 1.00 93.69 538 GLY A C 1
ATOM 3976 O O . GLY A 1 538 ? -16.732 7.357 24.515 1.00 93.69 538 GLY A O 1
ATOM 3977 N N . GLU A 1 539 ? -16.858 6.267 22.545 1.00 95.06 539 GLU A N 1
ATOM 3978 C CA . GLU A 1 539 ? -15.404 6.098 22.336 1.00 95.06 539 GLU A CA 1
ATOM 3979 C C . GLU A 1 539 ? -14.712 5.385 23.511 1.00 95.06 539 GLU A C 1
ATOM 3981 O O . GLU A 1 539 ? -13.617 5.740 23.962 1.00 95.06 539 GLU A O 1
ATOM 3986 N N . GLN A 1 540 ? -15.390 4.364 24.037 1.00 97.44 540 GLN A N 1
ATOM 3987 C CA . GLN A 1 540 ? -14.884 3.517 25.107 1.00 97.44 540 GLN A CA 1
ATOM 3988 C C . GLN A 1 540 ? -14.689 2.094 24.603 1.00 97.44 540 GLN A C 1
ATOM 3990 O O . GLN A 1 540 ? -15.419 1.605 23.743 1.00 97.44 540 GLN A O 1
ATOM 3995 N N . PHE A 1 541 ? -13.716 1.406 25.182 1.00 98.50 541 PHE A N 1
ATOM 3996 C CA . PHE A 1 541 ? -13.426 0.011 24.904 1.00 98.50 541 PHE A CA 1
ATOM 3997 C C . PHE A 1 541 ? -13.291 -0.744 26.219 1.00 98.50 541 PHE A C 1
ATOM 3999 O O . PHE A 1 541 ? -12.658 -0.268 27.156 1.00 98.50 541 PHE A O 1
ATOM 4006 N N . TYR A 1 542 ? -13.876 -1.931 26.300 1.00 98.50 542 TYR A N 1
ATOM 4007 C CA . TYR A 1 542 ? -13.671 -2.842 27.419 1.00 98.50 542 TYR A CA 1
ATOM 4008 C C . TYR A 1 542 ? -12.545 -3.822 27.084 1.00 98.50 542 TYR A C 1
ATOM 4010 O O . TYR A 1 542 ? -12.659 -4.578 26.118 1.00 98.50 542 TYR A O 1
ATOM 4018 N N . LEU A 1 543 ? -11.467 -3.809 27.868 1.00 98.50 543 LEU A N 1
ATOM 4019 C CA . LEU A 1 543 ? -10.333 -4.720 27.721 1.00 98.50 543 LEU A CA 1
ATOM 4020 C C . LEU A 1 543 ? -10.690 -6.088 28.307 1.00 98.50 543 LEU A C 1
ATOM 4022 O O . LEU A 1 543 ? -10.886 -6.217 29.512 1.00 98.50 543 LEU A O 1
ATOM 4026 N N . ARG A 1 544 ? -10.788 -7.117 27.460 1.00 98.00 544 ARG A N 1
ATOM 4027 C CA . ARG A 1 544 ? -11.341 -8.426 27.850 1.00 98.00 544 ARG A CA 1
ATOM 4028 C C . ARG A 1 544 ? -10.406 -9.283 28.697 1.00 98.00 544 ARG A C 1
ATOM 4030 O O . ARG A 1 544 ? -10.906 -10.166 29.381 1.00 98.00 544 ARG A O 1
ATOM 4037 N N . GLY A 1 545 ? -9.101 -9.041 28.655 1.00 96.69 545 GLY A N 1
ATOM 4038 C CA . GLY A 1 545 ? -8.086 -9.837 29.344 1.00 96.69 545 GLY A CA 1
ATOM 4039 C C . GLY A 1 545 ? -6.738 -9.121 29.376 1.00 96.69 545 GLY A C 1
ATOM 4040 O O . GLY A 1 545 ? -6.642 -7.966 28.957 1.00 96.69 545 GLY A O 1
ATOM 4041 N N . ASP A 1 546 ? -5.704 -9.792 29.879 1.00 97.12 546 ASP A N 1
ATOM 4042 C CA . ASP A 1 546 ? -4.339 -9.268 29.815 1.00 97.12 546 ASP A CA 1
ATOM 4043 C C . ASP A 1 546 ? -3.816 -9.313 28.369 1.00 97.12 546 ASP A C 1
ATOM 4045 O O . ASP A 1 546 ? -4.017 -10.285 27.638 1.00 97.12 546 ASP A O 1
ATOM 4049 N N . VAL A 1 547 ? -3.145 -8.244 27.934 1.00 97.12 547 VAL A N 1
ATOM 4050 C CA . VAL A 1 547 ? -2.632 -8.136 26.558 1.00 97.12 547 VAL A CA 1
ATOM 4051 C C . VAL A 1 547 ? -1.542 -9.177 26.281 1.00 97.12 547 VAL A C 1
ATOM 4053 O O . VAL A 1 547 ? -1.410 -9.627 25.145 1.00 97.12 547 VAL A O 1
ATOM 4056 N N . ARG A 1 548 ? -0.756 -9.579 27.286 1.00 96.94 548 ARG A N 1
ATOM 4057 C CA . ARG A 1 548 ? 0.313 -10.576 27.124 1.00 96.94 548 ARG A CA 1
ATOM 4058 C C . ARG A 1 548 ? -0.267 -11.963 26.895 1.00 96.94 548 ARG A C 1
ATOM 4060 O O . ARG A 1 548 ? 0.171 -12.635 25.965 1.00 96.94 548 ARG A O 1
ATOM 4067 N N . ASP A 1 549 ? -1.265 -12.342 27.690 1.00 97.12 549 ASP A N 1
ATOM 4068 C CA . ASP A 1 549 ? -1.961 -13.625 27.548 1.00 97.12 549 ASP A CA 1
ATOM 4069 C C . ASP A 1 549 ? -2.610 -13.723 26.163 1.00 97.12 549 ASP A C 1
ATOM 4071 O O . ASP A 1 549 ? -2.413 -14.699 25.443 1.00 97.12 549 ASP A O 1
ATOM 4075 N N . LEU A 1 550 ? -3.265 -12.644 25.727 1.00 96.62 550 LEU A N 1
ATOM 4076 C CA . LEU A 1 550 ? -3.873 -12.552 24.404 1.00 96.62 550 LEU A CA 1
ATOM 4077 C C . LEU A 1 550 ? -2.870 -12.711 23.254 1.00 96.62 550 LEU A C 1
ATOM 4079 O O . LEU A 1 550 ? -3.150 -13.394 22.269 1.00 96.62 550 LEU A O 1
ATOM 4083 N N . LEU A 1 551 ? -1.696 -12.082 23.345 1.00 96.69 551 LEU A N 1
ATOM 4084 C CA . LEU A 1 551 ? -0.650 -12.260 22.334 1.00 96.69 551 LEU A CA 1
ATOM 4085 C C . LEU A 1 551 ? -0.116 -13.701 22.322 1.00 96.69 551 LEU A C 1
ATOM 4087 O O . LEU A 1 551 ? 0.219 -14.205 21.248 1.00 96.69 551 LEU A O 1
ATOM 4091 N N . GLY A 1 552 ? -0.083 -14.367 23.481 1.00 97.56 552 GLY A N 1
ATOM 4092 C CA . GLY A 1 552 ? 0.193 -15.800 23.593 1.00 97.56 552 GLY A CA 1
ATOM 4093 C C . GLY A 1 552 ? -0.833 -16.643 22.835 1.00 97.56 552 GLY A C 1
ATOM 4094 O O . GLY A 1 552 ? -0.459 -17.419 21.958 1.00 97.56 552 GLY A O 1
ATOM 4095 N N . GLU A 1 553 ? -2.125 -16.411 23.072 1.00 97.25 553 GLU A N 1
ATOM 4096 C CA . GLU A 1 553 ? -3.217 -17.120 22.387 1.00 97.25 553 GLU A CA 1
ATOM 4097 C C . GLU A 1 553 ? -3.182 -16.928 20.862 1.00 97.25 553 GLU A C 1
ATOM 4099 O O . GLU A 1 553 ? -3.345 -17.885 20.100 1.00 97.25 553 GLU A O 1
ATOM 4104 N N . VAL A 1 554 ? -2.926 -15.701 20.392 1.00 97.12 554 VAL A N 1
ATOM 4105 C CA . VAL A 1 554 ? -2.799 -15.408 18.954 1.00 97.12 554 VAL A CA 1
ATOM 4106 C C . VAL A 1 554 ? -1.586 -16.122 18.350 1.00 97.12 554 VAL A C 1
ATOM 4108 O O . VAL A 1 554 ? -1.676 -16.630 17.229 1.00 97.12 554 VAL A O 1
ATOM 4111 N N . SER A 1 555 ? -0.467 -16.194 19.078 1.00 97.50 555 SER A N 1
ATOM 4112 C CA . SER A 1 555 ? 0.725 -16.937 18.653 1.00 97.50 555 SER A CA 1
ATOM 4113 C C . SER A 1 555 ? 0.437 -18.436 18.531 1.00 97.50 555 SER A C 1
ATOM 4115 O O . SER A 1 555 ? 0.730 -19.032 17.491 1.00 97.50 555 SER A O 1
ATOM 4117 N N . ASP A 1 556 ? -0.198 -19.032 19.540 1.00 97.81 556 ASP A N 1
ATOM 4118 C CA . ASP A 1 556 ? -0.564 -20.451 19.552 1.00 97.81 556 ASP A CA 1
ATOM 4119 C C . ASP A 1 556 ? -1.547 -20.789 18.423 1.00 97.81 556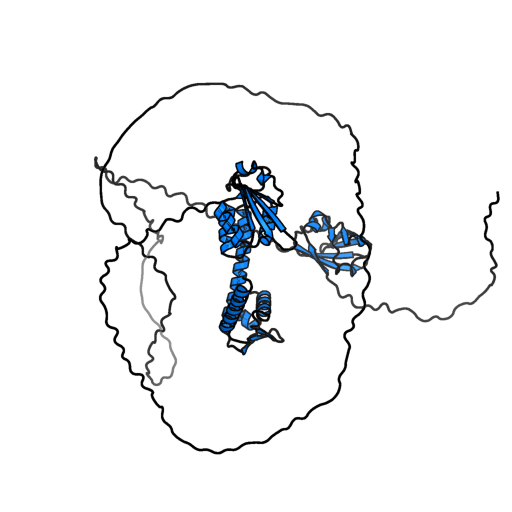 ASP A C 1
ATOM 4121 O O . ASP A 1 556 ? -1.382 -21.788 17.711 1.00 97.81 556 ASP A O 1
ATOM 4125 N N . TYR A 1 557 ? -2.539 -19.924 18.195 1.00 97.25 557 TYR A N 1
ATOM 4126 C CA . TYR A 1 557 ? -3.467 -20.044 17.074 1.00 97.25 557 TYR A CA 1
ATOM 4127 C C . TYR A 1 557 ? -2.738 -19.985 15.724 1.00 97.25 557 TYR A C 1
ATOM 4129 O O . TYR A 1 557 ? -2.958 -20.843 14.862 1.00 97.25 557 TYR A O 1
ATOM 4137 N N . ALA A 1 558 ? -1.847 -19.007 15.534 1.00 96.62 558 ALA A N 1
ATOM 4138 C CA . ALA A 1 558 ? -1.080 -18.850 14.301 1.00 96.62 558 ALA A CA 1
ATOM 4139 C C . ALA A 1 558 ? -0.160 -20.054 14.040 1.00 96.62 558 ALA A C 1
ATOM 4141 O O . ALA A 1 558 ? -0.077 -20.538 12.906 1.00 96.62 558 ALA A O 1
ATOM 4142 N N . GLU A 1 559 ? 0.492 -20.592 15.073 1.00 96.88 559 GLU A N 1
ATOM 4143 C CA . GLU A 1 559 ? 1.308 -21.796 14.943 1.00 96.88 559 GLU A CA 1
ATOM 4144 C C . GLU A 1 559 ? 0.454 -23.032 14.623 1.00 96.88 559 GLU A C 1
ATOM 4146 O O . GLU A 1 559 ? 0.810 -23.814 13.734 1.00 96.88 559 GLU A O 1
ATOM 4151 N N . GLY A 1 560 ? -0.695 -23.185 15.285 1.00 97.00 560 GLY A N 1
ATOM 4152 C CA . GLY A 1 560 ? -1.665 -24.239 14.998 1.00 97.00 560 GLY A CA 1
ATOM 4153 C C . GLY A 1 560 ? -2.150 -24.203 13.547 1.00 97.00 560 GLY A C 1
ATOM 4154 O O . GLY A 1 560 ? -2.160 -25.236 12.875 1.00 97.00 560 GLY A O 1
ATOM 4155 N N . MET A 1 561 ? -2.469 -23.015 13.028 1.00 97.19 561 MET A N 1
ATOM 4156 C CA . MET A 1 561 ? -2.825 -22.808 11.620 1.00 97.19 561 MET A CA 1
ATOM 4157 C C . MET A 1 561 ? -1.668 -23.154 10.681 1.00 97.19 561 MET A C 1
ATOM 4159 O O . MET A 1 561 ? -1.865 -23.878 9.705 1.00 97.19 561 MET A O 1
ATOM 4163 N N . ARG A 1 562 ? -0.441 -22.721 10.996 1.00 95.69 562 ARG A N 1
ATOM 4164 C CA . ARG A 1 562 ? 0.752 -23.047 10.199 1.00 95.69 562 ARG A CA 1
ATOM 4165 C C . ARG A 1 562 ? 0.994 -24.553 10.107 1.00 95.69 562 ARG A C 1
ATOM 4167 O O . ARG A 1 562 ? 1.396 -25.030 9.052 1.00 95.69 562 ARG A O 1
ATOM 4174 N N . ARG A 1 563 ? 0.775 -25.303 11.192 1.00 96.94 563 ARG A N 1
ATOM 4175 C CA . ARG A 1 563 ? 0.921 -26.770 11.210 1.00 96.94 563 ARG A CA 1
ATOM 4176 C C . ARG A 1 563 ? -0.143 -27.486 10.370 1.00 96.94 563 ARG A C 1
ATOM 4178 O O . ARG A 1 563 ? 0.137 -28.578 9.908 1.00 96.94 563 ARG A O 1
ATOM 4185 N N . ARG A 1 564 ? -1.328 -26.890 10.180 1.00 96.81 564 ARG A N 1
ATOM 4186 C CA . ARG A 1 564 ? -2.436 -27.458 9.382 1.00 96.81 564 ARG A CA 1
ATOM 4187 C C . ARG A 1 564 ? -2.365 -27.135 7.889 1.00 96.81 564 ARG A C 1
ATOM 4189 O O . ARG A 1 564 ? -2.993 -27.827 7.101 1.00 96.81 564 ARG A O 1
ATOM 4196 N N . LEU A 1 565 ? -1.685 -26.049 7.523 1.00 94.69 565 LEU A N 1
ATOM 4197 C CA . LEU A 1 565 ? -1.511 -25.624 6.128 1.00 94.69 565 LEU A CA 1
ATOM 4198 C C . LEU A 1 565 ? -0.320 -26.300 5.429 1.00 94.69 565 LEU A C 1
ATOM 4200 O O . LEU A 1 565 ? -0.176 -26.154 4.218 1.00 94.69 565 LEU A O 1
ATOM 4204 N N . LYS A 1 566 ? 0.539 -26.984 6.189 1.00 82.88 566 LYS A N 1
ATOM 4205 C CA . LYS A 1 566 ? 1.567 -27.890 5.667 1.00 82.88 566 LYS A CA 1
ATOM 4206 C C . LYS A 1 566 ? 0.976 -29.278 5.509 1.00 82.88 566 LYS A C 1
ATOM 4208 O O . LYS A 1 566 ? 1.368 -29.942 4.528 1.00 82.88 566 LYS A O 1
#

Sequence (566 aa):
MITAHSGPEQANGTGTTIGRADSLKGAADKAGTKADSEHVLRYIITRPCLSEGQLHLLKYLQPYFPDDGTVTFQDSRGDTFTATVERAGRRLTGLGELYRAHHLGVNDVLLLTPRANNVYDVECVVKPHARPAVTAERPAPTPPATEKRVVIHATPHVREVRMERINAPEASGSQPDQAAPSAAPTPKQGASGQTAQPTQAAVSTGQVSISQMSAGQVSISQASPSQAAVSTAPQQSAANKAGPRSSMTQATAPAAPHSQPPAAQPLSQSRPSNTVSQKAAPAPMPVAARLQPDTSSEVLRPVAQPASSRPPTGATAAKASPVALAVKPTTEVKAATVSTAAPHSAPPEPVAPQPQTTEQQLVQLAQLTGYTFDHLGDGVTRLRANLGEQSYSVLLALTPQAMQAPAWSERADYKALLTAEDERPQGTARFTQAALTSLLEHARLAPLTPVDLRGYWNTGSFDYRSVESVAELVSAHLAQRGIFSHVLMTLAQQPAHSLVQVARLAERLGSGVNTAELQSILETLSRPPFMALTPLPGEQFYLRGDVRDLLGEVSDYAEGMRRRLK

Nearest PDB structures (foldseek):
  2c1l-assembly1_B  TM=6.868E-01  e=7.828E-02  Cytobacillus firmus
  8jo0-assembly1_B  TM=3.078E-01  e=1.853E+00  Caenorhabditis elegans

Radius of gyration: 45.39 Å; Cα contacts (8 Å, |Δi|>4): 476; chains: 1; bounding box: 144×97×134 Å

Organism: NCBI:txid1848197

Foldseek 3Di:
DDDDDDDDDDDDDDDDDDDDDDDDDDDDDDPDCPPPPFDWDKDFDAPCCQVQVKDAQPPVNVVQADQWAKAWEAEPVRDIWIWTQHNVRSMIHRNNVVCVVVVADGGWMWTWTDDPPRYIYIDTGHDPDPPPPPPPPDPPPDPDPPDDDDDPDDDPPDDDDDDDDDDDDDDDDDDDDDDDDDDDDDDDDDDDDDDDDDDDDDDDDDDDDDDDDDDDDDDDDDDDDDDDDDDDDDDDDDDDDDDDDDDDDDDDDDDDDDDDDDDDDDDDDDDDDDDDDDDDDDDDDDDDDDDDDDDDDDDDDDDDDDDDDDDDDDDDDDDDDDDDDDDDDDDDDDDDDDDDDDPPDDDDDPDDDDDDDPVNLVVLLCVLAVWDWDDPDPQKIKTKACPDVDIFMEIERADPRSCVPPSVVDDGPFYEYEDDQPDDDPPAQYAYPVLSVLSSVLSVQDHHYVVNCVVVRVVSYRHPVVSVVSVVVSVVVVLLVVQLVLLLVLVLPDAAQDKDALVVSDVVSDPSDDSVSSLVSQVVCCDPPNVQWDDDPPRMTTGHHRSVVSVVVVVVVVVVVVVVVD

Secondary structure (DSSP, 8-state):
---------------------------------------PEEEE--HHHHHHTEEE--TTTGGGS-SEEEEEEEETTS-EEEEEEETTTTEEE-THHHHHHTT--TT-EEEEEE-STTEEEEEEE------------PPPPPPPP----------TT---------PPPP----------------------------------------------PPP-PPPPPPP-------------------------------------------PPPP------PPPPPPPPP--PPP-------------------------------PPPP----------------PPPP--PPPPPPHHHHHHHHHHHHTPEEEEEETTEEEEEEEETTEEEEEEEESSGGGGGSGGGGS--SEEEEEE-SS---TTSEEEEHHHHHHHHHHHHHS---HHHHHHHHTTSEESHHHHHHHHHHHHHHHHHHHHHHHHHHHHTTSPTT-EEEHHHHHHHHGGGS-HHHHHHHHHHHHSTTT--EEEETTTEEEE-S-HHHHHHHHHHHHHHHHHHH-

Mean predicted aligned error: 21.81 Å

Solvent-accessible surface area (backbone atoms only — not comparable to full-atom values): 38642 Å² total; per-residue (Å²): 135,91,83,81,87,82,85,84,83,90,83,83,87,87,80,90,80,91,83,85,85,84,91,82,86,86,89,80,88,83,80,77,82,68,76,80,73,83,60,74,43,81,46,71,37,44,66,68,28,69,77,68,13,31,45,74,53,46,85,87,50,50,85,79,49,74,66,64,48,76,36,38,38,31,39,90,85,68,54,76,43,61,30,40,38,36,54,94,79,32,33,34,41,53,45,42,58,58,37,59,75,72,68,64,54,72,68,18,34,43,38,37,33,77,48,77,91,56,29,27,42,38,46,77,49,72,63,79,71,74,70,74,75,74,71,72,76,71,76,74,79,77,76,80,81,80,80,76,88,78,85,89,77,92,61,99,85,68,89,86,85,82,89,79,84,83,79,82,81,84,86,81,86,86,85,86,88,86,83,90,88,85,83,85,82,88,88,83,90,82,88,86,81,89,85,84,84,86,86,89,84,90,79,91,79,84,88,78,85,80,79,82,84,78,82,83,83,86,83,82,86,84,81,85,89,85,83,90,81,87,90,85,87,90,86,91,81,89,88,85,90,81,88,86,85,88,78,94,84,90,80,85,84,83,81,85,89,89,84,87,87,82,84,89,85,90,82,81,89,79,85,83,79,87,80,84,80,87,75,81,85,82,81,89,82,83,91,77,85,89,82,83,83,82,87,76,89,86,81,89,84,89,82,80,85,84,81,90,84,83,88,83,88,84,89,83,90,77,91,80,81,88,82,82,81,84,80,82,88,86,83,88,79,82,85,76,89,75,90,71,90,71,80,84,75,72,80,80,75,83,76,74,83,73,84,78,50,72,66,57,51,52,50,50,39,20,66,52,28,65,32,48,72,44,82,66,54,73,53,27,35,35,41,34,35,81,65,78,98,46,70,51,34,38,36,37,20,64,38,82,70,16,62,74,36,75,68,56,72,55,92,56,80,33,61,30,41,43,37,57,83,87,62,77,68,83,99,51,23,39,30,18,56,63,22,53,54,54,46,45,56,49,34,72,77,36,89,44,44,55,76,75,49,48,65,44,62,71,66,44,50,35,32,61,70,51,38,51,56,48,49,52,54,43,49,51,53,52,49,52,52,49,50,55,50,51,52,50,57,56,53,51,73,48,67,53,70,33,83,45,45,53,68,66,51,42,65,74,61,40,93,82,55,55,71,70,56,51,50,53,50,52,55,54,34,37,32,84,86,61,50,43,29,46,83,44,84,86,64,27,30,37,31,68,48,51,53,66,61,50,53,49,52,47,50,53,49,53,51,53,49,55,66,70,75,106